Protein AF-0000000086673417 (afdb_homodimer)

Sequence (574 aa):
MAPGTFPCVVHPYESPTSNAAAYEIGPSGSNAILFVGGLGDGPHTVSYTQTIAKNLESKSLDWSVFEIRMRSSFTGYGYSSLKNDVEDISALVRYLRGIGKKKIVLMGHSTGCQDSVEYTKHKEDPVDGFILQGPASDRESIADFITPELYKKSVDLAEKMIAEGKAGEAMPTDHLPSLFDTPITAYRWHALAAKGGDDDYFSSDLDESFVSSIWQRFEQPVMALHSAEDEFVPAKIDKQALIDSWKKTSPKVHHLSGVIPRASHAVKQAEAQEWLAGRVMEFIQQIMAPGTFPCVVHPYESPTSNAAAYEIGPSGSNAILFVGGLGDGPHTVSYTQTIAKNLESKSLDWSVFEIRMRSSFTGYGYSSLKNDVEDISALVRYLRGIGKKKIVLMGHSTGCQDSVEYTKHKEDPVDGFILQGPASDRESIADFITPELYKKSVDLAEKMIAEGKAGEAMPTDHLPSLFDTPITAYRWHALAAKGGDDDYFSSDLDESFVSSIWQRFEQPVMALHSAEDEFVPAKIDKQALIDSWKKTSPKVHHLSGVIPRASHAVKQAEAQEWLAGRVMEFIQQI

Foldseek 3Di:
DPDDDADWDWDQFDAPDPRWIKIKGADAALAEEEEDEAQQAFPPPQPLLNVLRVVCNVVVPRYIYITTDFCRHHQSLQQDDLVRVLRRVLRVLVVSVVVRRDAYEYEYAALGQLNVLSNLVPDPRDHAEYEYELPAQLQQLQPVQDDPVLLVVLLVVLVVCVVVVQQRPWDDPSSGGPVRDHTHGSLSCNLRHPVVRSSGQQDPPDDPVSVLVSLASDPHAYAYEYEPAAPSHDPPDDPQVSLVSSVVSDVSHDPLHGYQYPAYSSRPDPVSSNVVSVSVVVVVVVD/DPDDDADWDWDQFDAPDPRWIKIKGADAALAEEEEAEAQQAFPPPQPLLNVLRVVCNVVVPRYIYITTDFCRHHQSLQQDDLVRVLRRVLRVLVVSVVVRRDAYEYEYAALGQLNVLVNLVPDPRDGAEYEYELPAQLQQLQPVQDDPVLLVVLLVVLVVCVVVVQQRPWDDPSSGGPVRDHTHGSLSCNLRHPVVRSSGQQDPPDDPVSVLVSLQSDPHAYAYEYEPAAPSHDPPDDPQVSLVSSVVSDVSHDPLHGYQYPAYSSRPDPVSSNVVSVSVVVVVVVD

Organism: Colletotrichum gloeosporioides (NCBI:txid474922)

Nearest PDB structures (foldseek):
  4lxg-assembly1_A-2  TM=5.940E-01  e=2.406E-10  Rhizorhabdus wittichii RW1
  1mtz-assembly1_A  TM=5.565E-01  e=1.095E-10  Thermoplasma acidophilum
  2xt0-assembly1_A  TM=5.476E-01  e=2.883E-09  Plesiocystis pacifica
  1hde-assembly2_B  TM=5.383E-01  e=4.142E-08  Xanthobacter autotrophicus
  2dhd-assembly1_A  TM=5.342E-01  e=9.104E-08  Xanthobacter autotrophicus

Radius of gyration: 24.58 Å; Cα contacts (8 Å, |Δi|>4): 1195; chains: 2; bounding box: 55×72×50 Å

InterPro domains:
  IPR013744 Fusarinine C esterase SidJ [PF08538] (4-284)
  IPR013744 Fusarinine C esterase SidJ [PTHR31591] (6-286)
  IPR029058 Alpha/Beta hydrolase fold [G3DSA:3.40.50.1820] (9-287)
  IPR029058 Alpha/Beta hydrolase fold [SSF53474] (26-285)

Structure (mmCIF, N/CA/C/O backbone):
data_AF-0000000086673417-model_v1
#
loop_
_entity.id
_entity.type
_entity.pdbx_description
1 polymer 'Uncharacterized protein'
#
loop_
_atom_site.group_PDB
_atom_site.id
_atom_site.type_symbol
_atom_site.label_atom_id
_atom_site.label_alt_id
_atom_site.label_comp_id
_atom_site.label_asym_id
_atom_site.label_entity_id
_atom_site.label_seq_id
_atom_site.pdbx_PDB_ins_code
_atom_site.Cartn_x
_atom_site.Cartn_y
_atom_site.Cartn_z
_atom_site.occupancy
_atom_site.B_iso_or_equiv
_atom_site.auth_seq_id
_atom_site.auth_comp_id
_atom_site.auth_asym_id
_atom_site.auth_atom_id
_atom_site.pdbx_PDB_model_num
ATOM 1 N N . MET A 1 1 ? 8.18 11.984 -17.234 1 44.28 1 MET A N 1
ATOM 2 C CA . MET A 1 1 ? 9.094 10.859 -17.094 1 44.28 1 MET A CA 1
ATOM 3 C C . MET A 1 1 ? 9.211 10.422 -15.641 1 44.28 1 MET A C 1
ATOM 5 O O . MET A 1 1 ? 9.211 11.258 -14.734 1 44.28 1 MET A O 1
ATOM 9 N N . ALA A 1 2 ? 8.914 9.172 -15.344 1 57.91 2 ALA A N 1
ATOM 10 C CA . ALA A 1 2 ? 9.062 8.719 -13.961 1 57.91 2 ALA A CA 1
ATOM 11 C C . ALA A 1 2 ? 10.445 9.047 -13.422 1 57.91 2 ALA A C 1
ATOM 13 O O . ALA A 1 2 ? 11.43 9.031 -14.164 1 57.91 2 ALA A O 1
ATOM 14 N N . PRO A 1 3 ? 10.453 9.508 -12.164 1 70.25 3 PRO A N 1
ATOM 15 C CA . PRO A 1 3 ? 11.781 9.727 -11.594 1 70.25 3 PRO A CA 1
ATOM 16 C C . PRO A 1 3 ? 12.719 8.539 -11.797 1 70.25 3 PRO A C 1
ATOM 18 O O . PRO A 1 3 ? 12.25 7.414 -12.008 1 70.25 3 PRO A O 1
ATOM 21 N N . GLY A 1 4 ? 13.961 8.703 -12.047 1 87.94 4 GLY A N 1
ATOM 22 C CA . GLY A 1 4 ? 14.953 7.645 -12.18 1 87.94 4 GLY A CA 1
ATOM 23 C C . GLY A 1 4 ? 14.984 6.715 -10.977 1 87.94 4 GLY A C 1
ATOM 24 O O . GLY A 1 4 ? 14.367 6.992 -9.953 1 87.94 4 GLY A O 1
ATOM 25 N N . THR A 1 5 ? 15.547 5.582 -11.141 1 96.25 5 THR A N 1
ATOM 26 C CA . THR A 1 5 ? 15.703 4.621 -10.055 1 96.25 5 THR A CA 1
ATOM 27 C C . THR A 1 5 ? 16.531 5.219 -8.914 1 96.25 5 THR A C 1
ATOM 29 O O . THR A 1 5 ? 17.312 6.145 -9.133 1 96.25 5 THR A O 1
ATOM 32 N N . PHE A 1 6 ? 16.312 4.797 -7.707 1 96.38 6 PHE A N 1
ATOM 33 C CA . PHE A 1 6 ? 17.109 5.273 -6.574 1 96.38 6 PHE A CA 1
ATOM 34 C C . PHE A 1 6 ? 17.203 4.211 -5.488 1 96.38 6 PHE A C 1
ATOM 36 O O . PHE A 1 6 ? 16.297 3.373 -5.359 1 96.38 6 PHE A O 1
ATOM 43 N N . PRO A 1 7 ? 18.281 4.242 -4.723 1 96.25 7 PRO A N 1
ATOM 44 C CA . PRO A 1 7 ? 18.453 3.268 -3.641 1 96.25 7 PRO A CA 1
ATOM 45 C C . PRO A 1 7 ? 17.625 3.615 -2.4 1 96.25 7 PRO A C 1
ATOM 47 O O . PRO A 1 7 ? 17.328 4.789 -2.166 1 96.25 7 PRO A O 1
ATOM 50 N N . CYS A 1 8 ? 17.312 2.625 -1.688 1 96.38 8 CYS A N 1
ATOM 51 C CA . CYS A 1 8 ? 16.594 2.734 -0.42 1 96.38 8 CYS A CA 1
ATOM 52 C C . CYS A 1 8 ? 16.969 1.598 0.521 1 96.38 8 CYS A C 1
ATOM 54 O O . CYS A 1 8 ? 17.422 0.539 0.073 1 96.38 8 CYS A O 1
ATOM 56 N N . VAL A 1 9 ? 16.953 1.871 1.8 1 98.06 9 VAL A N 1
ATOM 57 C CA . VAL A 1 9 ? 17.125 0.819 2.795 1 98.06 9 VAL A CA 1
ATOM 58 C C . VAL A 1 9 ? 15.789 0.512 3.465 1 98.06 9 VAL A C 1
ATOM 60 O O . VAL A 1 9 ? 15.125 1.414 3.975 1 98.06 9 VAL A O 1
ATOM 63 N N . VAL A 1 10 ? 15.398 -0.73 3.436 1 98.25 10 VAL A N 1
ATOM 64 C CA . VAL A 1 10 ? 14.141 -1.176 4.027 1 98.25 10 VAL A CA 1
ATOM 65 C C . VAL A 1 10 ? 14.359 -1.542 5.496 1 98.25 10 VAL A C 1
ATOM 67 O O . VAL A 1 10 ? 15.305 -2.268 5.824 1 98.25 10 VAL A O 1
ATOM 70 N N . HIS A 1 11 ? 13.539 -0.99 6.375 1 98.19 11 HIS A N 1
ATOM 71 C CA . HIS A 1 11 ? 13.578 -1.263 7.809 1 98.19 11 HIS A CA 1
ATOM 72 C C . HIS A 1 11 ? 12.312 -1.978 8.266 1 98.19 11 HIS A C 1
ATOM 74 O O . HIS A 1 11 ? 11.305 -1.333 8.562 1 98.19 11 HIS A O 1
ATOM 80 N N . PRO A 1 12 ? 12.328 -3.301 8.273 1 97.38 12 PRO A N 1
ATOM 81 C CA . PRO A 1 12 ? 11.234 -3.963 8.984 1 97.38 12 PRO A CA 1
ATOM 82 C C . PRO A 1 12 ? 11.25 -3.68 10.484 1 97.38 12 PRO A C 1
ATOM 84 O O . PRO A 1 12 ? 12.32 -3.598 11.094 1 97.38 12 PRO A O 1
ATOM 87 N N . TYR A 1 13 ? 10.109 -3.467 11.086 1 97.31 13 TYR A N 1
ATOM 88 C CA . TYR A 1 13 ? 10.055 -3.166 12.516 1 97.31 13 TYR A CA 1
ATOM 89 C C . TYR A 1 13 ? 8.711 -3.582 13.102 1 97.31 13 TYR A C 1
ATOM 91 O O . TYR A 1 13 ? 7.762 -3.854 12.367 1 97.31 13 TYR A O 1
ATOM 99 N N . GLU A 1 14 ? 8.656 -3.705 14.359 1 95.44 14 GLU A N 1
ATOM 100 C CA . GLU A 1 14 ? 7.422 -4.051 15.055 1 95.44 14 GLU A CA 1
ATOM 101 C C . GLU A 1 14 ? 6.449 -2.875 15.078 1 95.44 14 GLU A C 1
ATOM 103 O O . GLU A 1 14 ? 6.844 -1.748 15.391 1 95.44 14 GLU A O 1
ATOM 108 N N . SER A 1 15 ? 5.254 -3.07 14.664 1 95.5 15 SER A N 1
ATOM 109 C CA . SER A 1 15 ? 4.207 -2.059 14.555 1 95.5 15 SER A CA 1
ATOM 110 C C . SER A 1 15 ? 2.82 -2.689 14.602 1 95.5 15 SER A C 1
ATOM 112 O O . SER A 1 15 ? 2.684 -3.91 14.477 1 95.5 15 SER A O 1
ATOM 114 N N . PRO A 1 16 ? 1.771 -1.966 14.898 1 91.62 16 PRO A N 1
ATOM 115 C CA . PRO A 1 16 ? 0.408 -2.469 14.703 1 91.62 16 PRO A CA 1
ATOM 116 C C . PRO A 1 16 ? 0.115 -2.852 13.258 1 91.62 16 PRO A C 1
ATOM 118 O O . PRO A 1 16 ? -0.785 -3.654 13 1 91.62 16 PRO A O 1
ATOM 121 N N . THR A 1 17 ? 0.812 -2.234 12.344 1 90.31 17 THR A N 1
ATOM 122 C CA . THR A 1 17 ? 0.696 -2.602 10.938 1 90.31 17 THR A CA 1
ATOM 123 C C . THR A 1 17 ? 1.411 -3.922 10.664 1 90.31 17 THR A C 1
ATOM 125 O O . THR A 1 17 ? 2.609 -4.051 10.922 1 90.31 17 THR A O 1
ATOM 128 N N . SER A 1 18 ? 0.676 -4.855 10.133 1 89.44 18 SER A N 1
ATOM 129 C CA . SER A 1 18 ? 1.279 -6.137 9.789 1 89.44 18 SER A CA 1
ATOM 130 C C . SER A 1 18 ? 2.371 -5.973 8.734 1 89.44 18 SER A C 1
ATOM 132 O O . SER A 1 18 ? 2.195 -5.238 7.762 1 89.44 18 SER A O 1
ATOM 134 N N . ASN A 1 19 ? 3.543 -6.598 8.961 1 92.88 19 ASN A N 1
ATOM 135 C CA . ASN A 1 19 ? 4.688 -6.543 8.055 1 92.88 19 ASN A CA 1
ATOM 136 C C . ASN A 1 19 ? 5.129 -5.105 7.793 1 92.88 19 ASN A C 1
ATOM 138 O O . ASN A 1 19 ? 5.371 -4.727 6.648 1 92.88 19 ASN A O 1
ATOM 142 N N . ALA A 1 20 ? 5.137 -4.336 8.859 1 95.31 20 ALA A N 1
ATOM 143 C CA . ALA A 1 20 ? 5.488 -2.92 8.75 1 95.31 20 ALA A CA 1
ATOM 144 C C . ALA A 1 20 ? 6.914 -2.746 8.234 1 95.31 20 ALA A C 1
ATOM 146 O O . ALA A 1 20 ? 7.816 -3.486 8.633 1 95.31 20 ALA A O 1
ATOM 147 N N . ALA A 1 21 ? 7.059 -1.793 7.371 1 96.88 21 ALA A N 1
ATOM 148 C CA . ALA A 1 21 ? 8.375 -1.415 6.855 1 96.88 21 ALA A CA 1
ATOM 149 C C . ALA A 1 21 ? 8.484 0.098 6.691 1 96.88 21 ALA A C 1
ATOM 151 O O . ALA A 1 21 ? 7.527 0.754 6.27 1 96.88 21 ALA A O 1
ATOM 152 N N . ALA A 1 22 ? 9.578 0.635 7.078 1 98.25 22 ALA A N 1
ATOM 153 C CA . ALA A 1 22 ? 9.969 2.004 6.75 1 98.25 22 ALA A CA 1
ATOM 154 C C . ALA A 1 22 ? 11.086 2.021 5.707 1 98.25 22 ALA A C 1
ATOM 156 O O . ALA A 1 22 ? 11.836 1.054 5.578 1 98.25 22 ALA A O 1
ATOM 157 N N . TYR A 1 23 ? 11.203 3.076 5.008 1 98.62 23 TYR A N 1
ATOM 158 C CA . TYR A 1 23 ? 12.148 3.184 3.902 1 98.62 23 TYR A CA 1
ATOM 159 C C . TYR A 1 23 ? 13.062 4.391 4.086 1 98.62 23 TYR A C 1
ATOM 161 O O . TYR A 1 23 ? 12.602 5.535 4.066 1 98.62 23 TYR A O 1
ATOM 169 N N . GLU A 1 24 ? 14.281 4.078 4.281 1 98.62 24 GLU A N 1
ATOM 170 C CA . GLU A 1 24 ? 15.297 5.121 4.43 1 98.62 24 GLU A CA 1
ATOM 171 C C . GLU A 1 24 ? 15.898 5.5 3.08 1 98.62 24 GLU A C 1
ATOM 173 O O . GLU A 1 24 ? 16.406 4.645 2.359 1 98.62 24 GLU A O 1
ATOM 178 N N . ILE A 1 25 ? 15.758 6.75 2.746 1 97.56 25 ILE A N 1
ATOM 179 C CA . ILE A 1 25 ? 16.328 7.215 1.489 1 97.56 25 ILE A CA 1
ATOM 180 C C . ILE A 1 25 ? 17.375 8.305 1.766 1 97.56 25 ILE A C 1
ATOM 182 O O . ILE A 1 25 ? 17.297 8.992 2.785 1 97.56 25 ILE A O 1
ATOM 186 N N . GLY A 1 26 ? 18.375 8.438 0.83 1 91.06 26 GLY A N 1
ATOM 187 C CA . GLY A 1 26 ? 19.453 9.398 1.03 1 91.06 26 GLY A CA 1
ATOM 188 C C . GLY A 1 26 ? 20.531 8.891 1.953 1 91.06 26 GLY A C 1
ATOM 189 O O . GLY A 1 26 ? 20.703 7.684 2.131 1 91.06 26 GLY A O 1
ATOM 190 N N . PRO A 1 27 ? 21.359 9.805 2.521 1 93.31 27 PRO A N 1
ATOM 191 C CA . PRO A 1 27 ? 22.453 9.391 3.404 1 93.31 27 PRO A CA 1
ATOM 192 C C . PRO A 1 27 ? 21.953 8.875 4.754 1 93.31 27 PRO A C 1
ATOM 194 O O . PRO A 1 27 ? 20.906 9.312 5.238 1 93.31 27 PRO A O 1
ATOM 197 N N . SER A 1 28 ? 22.656 7.945 5.238 1 93.56 28 SER A N 1
ATOM 198 C CA . SER A 1 28 ? 22.359 7.508 6.598 1 93.56 28 SER A CA 1
ATOM 199 C C . SER A 1 28 ? 22.922 8.484 7.625 1 93.56 28 SER A C 1
ATOM 201 O O . SER A 1 28 ? 24.125 8.766 7.633 1 93.56 28 SER A O 1
ATOM 203 N N . GLY A 1 29 ? 22.062 9.133 8.352 1 96.62 29 GLY A N 1
ATOM 204 C CA . GLY A 1 29 ? 22.469 10.086 9.375 1 96.62 29 GLY A CA 1
ATOM 205 C C . GLY A 1 29 ? 22.016 9.688 10.773 1 96.62 29 GLY A C 1
ATOM 206 O O . GLY A 1 29 ? 21.234 8.742 10.93 1 96.62 29 GLY A O 1
ATOM 207 N N . SER A 1 30 ? 22.547 10.406 11.719 1 98.25 30 SER A N 1
ATOM 208 C CA . SER A 1 30 ? 22.234 10.141 13.117 1 98.25 30 SER A CA 1
ATOM 209 C C . SER A 1 30 ? 20.875 10.727 13.492 1 98.25 30 SER A C 1
ATOM 211 O O . SER A 1 30 ? 20.328 10.43 14.562 1 98.25 30 SER A O 1
ATOM 213 N N . ASN A 1 31 ? 20.297 11.547 12.594 1 98.75 31 ASN A N 1
ATOM 214 C CA . ASN A 1 31 ? 18.984 12.148 12.781 1 98.75 31 ASN A CA 1
ATOM 215 C C . ASN A 1 31 ? 18.016 11.734 11.672 1 98.75 31 ASN A C 1
ATOM 217 O O . ASN A 1 31 ? 18.438 11.25 10.617 1 98.75 31 ASN A O 1
ATOM 221 N N . ALA A 1 32 ? 16.734 11.891 11.922 1 98.75 32 ALA A N 1
ATOM 222 C CA . ALA A 1 32 ? 15.758 11.375 10.961 1 98.75 32 ALA A CA 1
ATOM 223 C C . ALA A 1 32 ? 14.664 12.398 10.68 1 98.75 32 ALA A C 1
ATOM 225 O O . ALA A 1 32 ? 14.148 13.031 11.602 1 98.75 32 ALA A O 1
ATOM 226 N N . ILE A 1 33 ? 14.406 12.625 9.461 1 98.88 33 ILE A N 1
ATOM 227 C CA . ILE A 1 33 ? 13.133 13.195 9.023 1 98.88 33 ILE A CA 1
ATOM 228 C C . ILE A 1 33 ? 12.141 12.062 8.727 1 98.88 33 ILE A C 1
ATOM 230 O O . ILE A 1 33 ? 12.359 11.266 7.816 1 98.88 33 ILE A O 1
ATOM 234 N N . LEU A 1 34 ? 11.141 11.953 9.531 1 98.94 34 LEU A N 1
ATOM 235 C CA . LEU A 1 34 ? 10.078 10.977 9.336 1 98.94 34 LEU A CA 1
ATOM 236 C C . LEU A 1 34 ? 8.945 11.57 8.508 1 98.94 34 LEU A C 1
ATOM 238 O O . LEU A 1 34 ? 8.164 12.391 9 1 98.94 34 LEU A O 1
ATOM 242 N N . PHE A 1 35 ? 8.812 11.102 7.281 1 98.94 35 PHE A N 1
ATOM 243 C CA . PHE A 1 35 ? 7.867 11.672 6.328 1 98.94 35 PHE A CA 1
ATOM 244 C C . PHE A 1 35 ? 6.57 10.875 6.297 1 98.94 35 PHE A C 1
ATOM 246 O O . PHE A 1 35 ? 6.598 9.648 6.152 1 98.94 35 PHE A O 1
ATOM 253 N N . VAL A 1 36 ? 5.469 11.555 6.398 1 98.88 36 VAL A N 1
ATOM 254 C CA . VAL A 1 36 ? 4.125 10.992 6.297 1 98.88 36 VAL A CA 1
ATOM 255 C C . VAL A 1 36 ? 3.357 11.688 5.176 1 98.88 36 VAL A C 1
ATOM 257 O O . VAL A 1 36 ? 3.16 12.906 5.207 1 98.88 36 VAL A O 1
ATOM 260 N N . GLY A 1 37 ? 2.928 10.945 4.191 1 98.44 37 GLY A N 1
ATOM 261 C CA . GLY A 1 37 ? 2.197 11.484 3.055 1 98.44 37 GLY A CA 1
ATOM 262 C C . GLY A 1 37 ? 0.729 11.727 3.352 1 98.44 37 GLY A C 1
ATOM 263 O O . GLY A 1 37 ? 0.266 11.484 4.469 1 98.44 37 GLY A O 1
ATOM 264 N N . GLY A 1 38 ? 0.028 12.234 2.391 1 97.5 38 GLY A N 1
ATOM 265 C CA . GLY A 1 38 ? -1.392 12.523 2.514 1 97.5 38 GLY A CA 1
ATOM 266 C C . GLY A 1 38 ? -2.277 11.375 2.066 1 97.5 38 GLY A C 1
ATOM 267 O O . GLY A 1 38 ? -1.847 10.219 2.053 1 97.5 38 GLY A O 1
ATOM 268 N N . LEU A 1 39 ? -3.59 11.766 1.772 1 96.12 39 LEU A N 1
ATOM 269 C CA . LEU A 1 39 ? -4.547 10.781 1.286 1 96.12 39 LEU A CA 1
ATOM 270 C C . LEU A 1 39 ? -4.035 10.102 0.022 1 96.12 39 LEU A C 1
ATOM 272 O O . LEU A 1 39 ? -3.613 10.773 -0.923 1 96.12 39 LEU A O 1
ATOM 276 N N . GLY A 1 40 ? -3.996 8.844 0.018 1 95.56 40 GLY A N 1
ATOM 277 C CA . GLY A 1 40 ? -3.6 8.086 -1.159 1 95.56 40 GLY A CA 1
ATOM 278 C C . GLY A 1 40 ? -2.096 7.926 -1.284 1 95.56 40 GLY A C 1
ATOM 279 O O . GLY A 1 40 ? -1.613 7.266 -2.209 1 95.56 40 GLY A O 1
ATOM 280 N N . ASP A 1 41 ? -1.405 8.539 -0.348 1 97.38 41 ASP A N 1
ATOM 281 C CA . ASP A 1 41 ? 0.05 8.445 -0.425 1 97.38 41 ASP A CA 1
ATOM 282 C C . ASP A 1 41 ? 0.572 7.27 0.393 1 97.38 41 ASP A C 1
ATOM 284 O O . ASP A 1 41 ? -0.124 6.762 1.275 1 97.38 41 ASP A O 1
ATOM 288 N N . GLY A 1 42 ? 1.693 6.77 0.1 1 97.38 42 GLY A N 1
ATOM 289 C CA . GLY A 1 42 ? 2.586 5.855 0.793 1 97.38 42 GLY A CA 1
ATOM 290 C C . GLY A 1 42 ? 4.047 6.059 0.432 1 97.38 42 GLY A C 1
ATOM 291 O O . GLY A 1 42 ? 4.418 7.102 -0.109 1 97.38 42 GLY A O 1
ATOM 292 N N . PRO A 1 43 ? 4.832 5.094 0.77 1 98.12 43 PRO A N 1
ATOM 293 C CA . PRO A 1 43 ? 6.25 5.238 0.421 1 98.12 43 PRO A CA 1
ATOM 294 C C . PRO A 1 43 ? 6.465 5.469 -1.073 1 98.12 43 PRO A C 1
ATOM 296 O O . PRO A 1 43 ? 5.855 4.789 -1.902 1 98.12 43 PRO A O 1
ATOM 299 N N . HIS A 1 44 ? 7.219 6.531 -1.38 1 97.56 44 HIS A N 1
ATOM 300 C CA . HIS A 1 44 ? 7.762 6.812 -2.705 1 97.56 44 HIS A CA 1
ATOM 301 C C . HIS A 1 44 ? 6.688 7.375 -3.631 1 97.56 44 HIS A C 1
ATOM 303 O O . HIS A 1 44 ? 6.785 7.242 -4.852 1 97.56 44 HIS A O 1
ATOM 309 N N . THR A 1 45 ? 5.66 8.016 -3.043 1 96.75 45 THR A N 1
ATOM 310 C CA . THR A 1 45 ? 4.637 8.609 -3.895 1 96.75 45 THR A CA 1
ATOM 311 C C . THR A 1 45 ? 4.848 10.109 -4.027 1 96.75 45 THR A C 1
ATOM 313 O O . THR A 1 45 ? 4.359 10.734 -4.973 1 96.75 45 THR A O 1
ATOM 316 N N . VAL A 1 46 ? 5.484 10.75 -3.062 1 97.62 46 VAL A N 1
ATOM 317 C CA . VAL A 1 46 ? 5.75 12.18 -3.082 1 97.62 46 VAL A CA 1
ATOM 318 C C . VAL A 1 46 ? 7.207 12.43 -3.477 1 97.62 46 VAL A C 1
ATOM 320 O O . VAL A 1 46 ? 8.125 12.078 -2.732 1 97.62 46 VAL A O 1
ATOM 323 N N . SER A 1 47 ? 7.43 13.094 -4.512 1 96.19 47 SER A N 1
ATOM 324 C CA . SER A 1 47 ? 8.734 13.102 -5.172 1 96.19 47 SER A CA 1
ATOM 325 C C . SER A 1 47 ? 9.711 14.031 -4.461 1 96.19 47 SER A C 1
ATOM 327 O O . SER A 1 47 ? 10.922 13.844 -4.539 1 96.19 47 SER A O 1
ATOM 329 N N . TYR A 1 48 ? 9.203 15.047 -3.742 1 98.12 48 TYR A N 1
ATOM 330 C CA . TYR A 1 48 ? 10.133 16.016 -3.168 1 98.12 48 TYR A CA 1
ATOM 331 C C . TYR A 1 48 ? 10.922 15.391 -2.02 1 98.12 48 TYR A C 1
ATOM 333 O O . TYR A 1 48 ? 11.914 15.961 -1.56 1 98.12 48 TYR A O 1
ATOM 341 N N . THR A 1 49 ? 10.516 14.227 -1.507 1 98.25 49 THR A N 1
ATOM 342 C CA . THR A 1 49 ? 11.32 13.531 -0.51 1 98.25 49 THR A CA 1
ATOM 343 C C . THR A 1 49 ? 12.695 13.18 -1.073 1 98.25 49 THR A C 1
ATOM 345 O O . THR A 1 49 ? 13.695 13.234 -0.358 1 98.25 49 THR A O 1
ATOM 348 N N . GLN A 1 50 ? 12.75 12.789 -2.348 1 97.31 50 GLN A N 1
ATOM 349 C CA . GLN A 1 50 ? 14.016 12.5 -3.004 1 97.31 50 GLN A CA 1
ATOM 350 C C . GLN A 1 50 ? 14.875 13.758 -3.115 1 97.31 50 GLN A C 1
ATOM 352 O O . GLN A 1 50 ? 16.094 13.695 -2.941 1 97.31 50 GLN A O 1
ATOM 357 N N . THR A 1 51 ? 14.211 14.859 -3.438 1 98.19 51 THR A N 1
ATOM 358 C CA . THR A 1 51 ? 14.938 16.125 -3.527 1 98.19 51 THR A CA 1
ATOM 359 C C . THR A 1 51 ? 15.516 16.516 -2.172 1 98.19 51 THR A C 1
ATOM 361 O O . THR A 1 51 ? 16.656 16.969 -2.09 1 98.19 51 THR A O 1
ATOM 364 N N . ILE A 1 52 ? 14.75 16.312 -1.116 1 98.69 52 ILE A N 1
ATOM 365 C CA . ILE A 1 52 ? 15.234 16.562 0.235 1 98.69 52 ILE A CA 1
ATOM 366 C C . ILE A 1 52 ? 16.438 15.68 0.53 1 98.69 52 ILE A C 1
ATOM 368 O O . ILE A 1 52 ? 17.469 16.156 1.006 1 98.69 52 ILE A O 1
ATOM 372 N N . ALA A 1 53 ? 16.344 14.383 0.215 1 98.25 53 ALA A N 1
ATOM 373 C CA . ALA A 1 53 ? 17.422 13.43 0.465 1 98.25 53 ALA A CA 1
ATOM 374 C C . ALA A 1 53 ? 18.688 13.828 -0.283 1 98.25 53 ALA A C 1
ATOM 376 O O . ALA A 1 53 ? 19.781 13.773 0.272 1 98.25 53 ALA A O 1
ATOM 377 N N . LYS A 1 54 ? 18.531 14.219 -1.479 1 97.19 54 LYS A N 1
ATOM 378 C CA . LYS A 1 54 ? 19.656 14.641 -2.293 1 97.19 54 LYS A CA 1
ATOM 379 C C . LYS A 1 54 ? 20.344 15.867 -1.692 1 97.19 54 LYS A C 1
ATOM 381 O O . LYS A 1 54 ? 21.578 15.969 -1.708 1 97.19 54 LYS A O 1
ATOM 386 N N . ASN A 1 55 ? 19.547 16.797 -1.217 1 98.19 55 ASN A N 1
ATOM 387 C CA . ASN A 1 55 ? 20.094 18 -0.603 1 98.19 55 ASN A CA 1
ATOM 388 C C . ASN A 1 55 ? 20.828 17.672 0.699 1 98.19 55 ASN A C 1
ATOM 390 O O . ASN A 1 55 ? 21.859 18.266 0.996 1 98.19 55 ASN A O 1
ATOM 394 N N . LEU A 1 56 ? 20.266 16.734 1.486 1 98.31 56 LEU A N 1
ATOM 395 C CA . LEU A 1 56 ? 20.953 16.281 2.695 1 98.31 56 LEU A CA 1
ATOM 396 C C . LEU A 1 56 ? 22.328 15.742 2.365 1 98.31 56 LEU A C 1
ATOM 398 O O . LEU A 1 56 ? 23.297 16.047 3.062 1 98.31 56 LEU A O 1
ATOM 402 N N . GLU A 1 57 ? 22.359 14.969 1.335 1 97.06 57 GLU A N 1
ATOM 403 C CA . GLU A 1 57 ? 23.609 14.367 0.902 1 97.06 57 GLU A CA 1
ATOM 404 C C . GLU A 1 57 ? 24.594 15.43 0.417 1 97.06 57 GLU A C 1
ATOM 406 O O . GLU A 1 57 ? 25.75 15.445 0.834 1 97.06 57 GLU A O 1
ATOM 411 N N . SER A 1 58 ? 24.141 16.297 -0.438 1 97.31 58 SER A N 1
ATOM 412 C CA . SER A 1 58 ? 24.984 17.312 -1.053 1 97.31 58 SER A CA 1
ATOM 413 C C . SER A 1 58 ? 25.562 18.266 -0.006 1 97.31 58 SER A C 1
ATOM 415 O O . SER A 1 58 ? 26.672 18.75 -0.159 1 97.31 58 SER A O 1
ATOM 417 N N . LYS A 1 59 ? 24.844 18.469 1.074 1 96.81 59 LYS A N 1
ATOM 418 C CA . LYS A 1 59 ? 25.281 19.406 2.109 1 96.81 59 LYS A CA 1
ATOM 419 C C . LYS A 1 59 ? 25.906 18.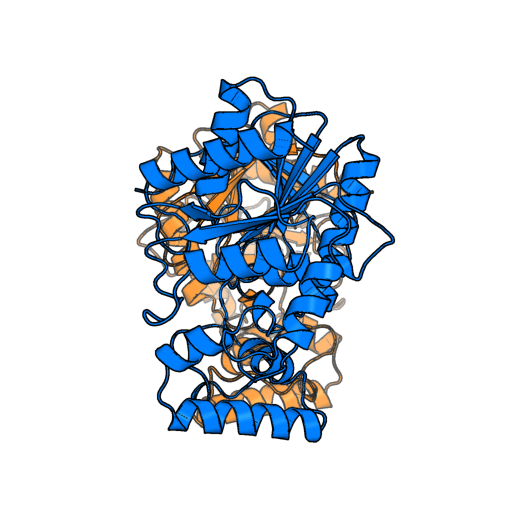672 3.291 1 96.81 59 LYS A C 1
ATOM 421 O O . LYS A 1 59 ? 26.25 19.297 4.301 1 96.81 59 LYS A O 1
ATOM 426 N N . SER A 1 60 ? 26.031 17.375 3.219 1 96.75 60 SER A N 1
ATOM 427 C CA . SER A 1 60 ? 26.641 16.516 4.219 1 96.75 60 SER A CA 1
ATOM 428 C C . SER A 1 60 ? 26.016 16.719 5.594 1 96.75 60 SER A C 1
ATOM 430 O O . SER A 1 60 ? 26.719 16.859 6.594 1 96.75 60 SER A O 1
ATOM 432 N N . LEU A 1 61 ? 24.719 16.906 5.523 1 97.31 61 LEU A N 1
ATOM 433 C CA . LEU A 1 61 ? 24 17.016 6.789 1 97.31 61 LEU A CA 1
ATOM 434 C C . LEU A 1 61 ? 23.734 15.633 7.387 1 97.31 61 LEU A C 1
ATOM 436 O O . LEU A 1 61 ? 23.422 14.688 6.656 1 97.31 61 LEU A O 1
ATOM 440 N N . ASP A 1 62 ? 23.844 15.484 8.664 1 98.06 62 ASP A N 1
ATOM 441 C CA . ASP A 1 62 ? 23.766 14.219 9.383 1 98.06 62 ASP A CA 1
ATOM 442 C C . ASP A 1 62 ? 22.297 13.82 9.633 1 98.06 62 ASP A C 1
ATOM 444 O O . ASP A 1 62 ? 21.891 13.617 10.781 1 98.06 62 ASP A O 1
ATOM 448 N N . TRP A 1 63 ? 21.5 13.773 8.578 1 98.38 63 TRP A N 1
ATOM 449 C CA . TRP A 1 63 ? 20.094 13.422 8.586 1 98.38 63 TRP A CA 1
ATOM 450 C C . TRP A 1 63 ? 19.766 12.391 7.516 1 98.38 63 TRP A C 1
ATOM 452 O O . TRP A 1 63 ? 20.453 12.32 6.492 1 98.38 63 TRP A O 1
ATOM 462 N N . SER A 1 64 ? 18.734 11.609 7.77 1 97.62 64 SER A N 1
ATOM 463 C CA . SER A 1 64 ? 18.141 10.695 6.797 1 97.62 64 SER A CA 1
ATOM 464 C C . SER A 1 64 ? 16.641 10.961 6.645 1 97.62 64 SER A C 1
ATOM 466 O O . SER A 1 64 ? 16.016 11.555 7.523 1 97.62 64 SER A O 1
ATOM 468 N N . VAL A 1 65 ? 16.172 10.578 5.504 1 98.75 65 VAL A N 1
ATOM 469 C CA . VAL A 1 65 ? 14.727 10.633 5.297 1 98.75 65 VAL A CA 1
ATOM 470 C C . VAL A 1 65 ? 14.133 9.234 5.414 1 98.75 65 VAL A C 1
ATOM 472 O O . VAL A 1 65 ? 14.633 8.289 4.805 1 98.75 65 VAL A O 1
ATOM 475 N N . PHE A 1 66 ? 13.109 9.078 6.234 1 98.88 66 PHE A N 1
ATOM 476 C CA . PHE A 1 66 ? 12.367 7.828 6.371 1 98.88 66 PHE A CA 1
ATOM 477 C C . PHE A 1 66 ? 10.93 8 5.887 1 98.88 66 PHE A C 1
ATOM 479 O O . PHE A 1 66 ? 10.211 8.883 6.359 1 98.88 66 PHE A O 1
ATOM 486 N N . GLU A 1 67 ? 10.516 7.215 4.965 1 98.81 67 GLU A N 1
ATOM 487 C CA . GLU A 1 67 ? 9.109 7.117 4.574 1 98.81 67 GLU A CA 1
ATOM 488 C C . GLU A 1 67 ? 8.43 5.93 5.25 1 98.81 67 GLU A C 1
ATOM 490 O O . GLU A 1 67 ? 9.023 4.852 5.363 1 98.81 67 GLU A O 1
ATOM 495 N N . ILE A 1 68 ? 7.223 6.121 5.648 1 98.62 68 ILE A N 1
ATOM 496 C CA . ILE A 1 68 ? 6.551 5.129 6.48 1 98.62 68 ILE A CA 1
ATOM 497 C C . ILE A 1 68 ? 5.395 4.5 5.703 1 98.62 68 ILE A C 1
ATOM 499 O O . ILE A 1 68 ? 4.672 5.191 4.984 1 98.62 68 ILE A O 1
ATOM 503 N N . ARG A 1 69 ? 5.25 3.219 5.789 1 97.75 69 ARG A N 1
ATOM 504 C CA . ARG A 1 69 ? 4.023 2.547 5.367 1 97.75 69 ARG A CA 1
ATOM 505 C C . ARG A 1 69 ? 3.1 2.301 6.555 1 97.75 69 ARG A C 1
ATOM 507 O O . ARG A 1 69 ? 3.439 1.54 7.465 1 97.75 69 ARG A O 1
ATOM 514 N N . MET A 1 70 ? 1.948 2.883 6.535 1 97.56 70 MET A N 1
ATOM 515 C CA . MET A 1 70 ? 0.974 2.822 7.621 1 97.56 70 MET A CA 1
ATOM 516 C C . MET A 1 70 ? -0.267 2.045 7.195 1 97.56 70 MET A C 1
ATOM 518 O O . MET A 1 70 ? -0.414 1.694 6.023 1 97.56 70 MET A O 1
ATOM 522 N N . ARG A 1 71 ? -1.183 1.753 8.148 1 97.56 71 ARG A N 1
ATOM 523 C CA . ARG A 1 71 ? -2.473 1.139 7.852 1 97.56 71 ARG A CA 1
ATOM 524 C C . ARG A 1 71 ? -3.268 1.988 6.867 1 97.56 71 ARG A C 1
ATOM 526 O O . ARG A 1 71 ? -4.031 1.458 6.055 1 97.56 71 ARG A O 1
ATOM 533 N N . SER A 1 72 ? -3.004 3.324 6.855 1 97.38 72 SER A N 1
ATOM 534 C CA . SER A 1 72 ? -3.77 4.258 6.031 1 97.38 72 SER A CA 1
ATOM 535 C C . SER A 1 72 ? -3.061 4.539 4.711 1 97.38 72 SER A C 1
ATOM 537 O O . SER A 1 72 ? -3.592 5.246 3.854 1 97.38 72 SER A O 1
ATOM 539 N N . SER A 1 73 ? -1.867 4.039 4.488 1 96.88 73 SER A N 1
ATOM 540 C CA . SER A 1 73 ? -1.139 4.309 3.252 1 96.88 73 SER A CA 1
ATOM 541 C C . SER A 1 73 ? -1.908 3.809 2.035 1 96.88 73 SER A C 1
ATOM 543 O O . SER A 1 73 ? -2.666 2.84 2.129 1 96.88 73 SER A O 1
ATOM 545 N N . PHE A 1 74 ? -1.712 4.523 0.957 1 95.88 74 PHE A N 1
ATOM 546 C CA . PHE A 1 74 ? -2.359 4.211 -0.312 1 95.88 74 PHE A CA 1
ATOM 547 C C . PHE A 1 74 ? -3.875 4.227 -0.164 1 95.88 74 PHE A C 1
ATOM 549 O O . PHE A 1 74 ? -4.457 5.246 0.213 1 95.88 74 PHE A O 1
ATOM 556 N N . THR A 1 75 ? -4.527 3.072 -0.304 1 94.88 75 THR A N 1
ATOM 557 C CA . THR A 1 75 ? -5.984 3.127 -0.287 1 94.88 75 THR A CA 1
ATOM 558 C C . THR A 1 75 ? -6.516 2.914 1.127 1 94.88 75 THR A C 1
ATOM 560 O O . THR A 1 75 ? -7.719 3.055 1.372 1 94.88 75 THR A O 1
ATOM 563 N N . GLY A 1 76 ? -5.633 2.67 2.078 1 96.31 76 GLY A N 1
ATOM 564 C CA . GLY A 1 76 ? -6.043 2.428 3.453 1 96.31 76 GLY A CA 1
ATOM 565 C C . GLY A 1 76 ? -6.629 3.652 4.125 1 96.31 76 GLY A C 1
ATOM 566 O O . GLY A 1 76 ? -7.289 3.543 5.16 1 96.31 76 GLY A O 1
ATOM 567 N N . TYR A 1 77 ? -6.418 4.816 3.518 1 97.06 77 TYR A N 1
ATOM 568 C CA . TYR A 1 77 ? -6.914 6.047 4.129 1 97.06 77 TYR A CA 1
ATOM 569 C C . TYR A 1 77 ? -8.43 6.031 4.234 1 97.06 77 TYR A C 1
ATOM 571 O O . TYR A 1 77 ? -9.008 6.699 5.094 1 97.06 77 TYR A O 1
ATOM 579 N N . GLY A 1 78 ? -9.117 5.219 3.416 1 97.38 78 GLY A N 1
ATOM 580 C CA . GLY A 1 78 ? -10.57 5.25 3.33 1 97.38 78 GLY A CA 1
ATOM 581 C C . GLY A 1 78 ? -11.25 4.574 4.508 1 97.38 78 GLY A C 1
ATOM 582 O O . GLY A 1 78 ? -12.461 4.734 4.707 1 97.38 78 GLY A O 1
ATOM 583 N N . TYR A 1 79 ? -10.461 3.842 5.293 1 97.19 79 TYR A N 1
ATOM 584 C CA . TYR A 1 79 ? -11.102 3.098 6.371 1 97.19 79 TYR A CA 1
ATOM 585 C C . TYR A 1 79 ? -10.188 3 7.586 1 97.19 79 TYR A C 1
ATOM 587 O O . TYR A 1 79 ? -10.289 2.059 8.375 1 97.19 79 TYR A O 1
ATOM 595 N N . SER A 1 80 ? -9.219 3.836 7.656 1 97.19 80 SER A N 1
ATOM 596 C CA . SER A 1 80 ? -8.398 4.027 8.844 1 97.19 80 SER A CA 1
ATOM 597 C C . SER A 1 80 ? -8.75 5.328 9.555 1 97.19 80 SER A C 1
ATOM 599 O O . SER A 1 80 ? -9.836 5.875 9.367 1 97.19 80 SER A O 1
ATOM 601 N N . SER A 1 81 ? -7.91 5.738 10.523 1 98.06 81 SER A N 1
ATOM 602 C CA . SER A 1 81 ? -8.18 6.926 11.328 1 98.06 81 SER A CA 1
ATOM 603 C C . SER A 1 81 ? -6.887 7.629 11.727 1 98.06 81 SER A C 1
ATOM 605 O O . SER A 1 81 ? -5.809 7.039 11.656 1 98.06 81 SER A O 1
ATOM 607 N N . LEU A 1 82 ? -6.992 8.891 12.125 1 98.56 82 LEU A N 1
ATOM 608 C CA . LEU A 1 82 ? -5.836 9.609 12.664 1 98.56 82 LEU A CA 1
ATOM 609 C C . LEU A 1 82 ? -5.309 8.922 13.922 1 98.56 82 LEU A C 1
ATOM 611 O O . LEU A 1 82 ? -4.102 8.922 14.172 1 98.56 82 LEU A O 1
ATOM 615 N N . LYS A 1 83 ? -6.234 8.352 14.695 1 98.06 83 LYS A N 1
ATOM 616 C CA . LYS A 1 83 ? -5.809 7.605 15.875 1 98.06 83 LYS A CA 1
ATOM 617 C C . LYS A 1 83 ? -4.891 6.445 15.492 1 98.06 83 LYS A C 1
ATOM 619 O O . LYS A 1 83 ? -3.822 6.273 16.094 1 98.06 83 LYS A O 1
ATOM 624 N N . ASN A 1 84 ? -5.324 5.633 14.531 1 97.94 84 ASN A N 1
ATOM 625 C CA . ASN A 1 84 ? -4.504 4.539 14.031 1 97.94 84 ASN A CA 1
ATOM 626 C C . ASN A 1 84 ? -3.17 5.039 13.484 1 97.94 84 ASN A C 1
ATOM 628 O O . ASN A 1 84 ? -2.133 4.41 13.695 1 97.94 84 ASN A O 1
ATOM 632 N N . ASP A 1 85 ? -3.211 6.168 12.75 1 98.62 85 ASP A N 1
ATOM 633 C CA . ASP A 1 85 ? -2 6.746 12.172 1 98.62 85 ASP A CA 1
ATOM 634 C C . ASP A 1 85 ? -0.996 7.113 13.266 1 98.62 85 ASP A C 1
ATOM 636 O O . ASP A 1 85 ? 0.2 6.848 13.133 1 98.62 85 ASP A O 1
ATOM 640 N N . VAL A 1 86 ? -1.479 7.715 14.289 1 98.62 86 VAL A N 1
ATOM 641 C CA . VAL A 1 86 ? -0.62 8.109 15.406 1 98.62 86 VAL A CA 1
ATOM 642 C C . VAL A 1 86 ? 0.036 6.879 16.016 1 98.62 86 VAL A C 1
ATOM 644 O O . VAL A 1 86 ? 1.218 6.902 16.359 1 98.62 86 VAL A O 1
ATOM 647 N N . GLU A 1 87 ? -0.705 5.773 16.156 1 98.56 87 GLU A N 1
ATOM 648 C CA . GLU A 1 87 ? -0.134 4.531 16.656 1 98.56 87 GLU A CA 1
ATOM 649 C C . GLU A 1 87 ? 0.987 4.027 15.758 1 98.56 87 GLU A C 1
ATOM 651 O O . GLU A 1 87 ? 2.031 3.584 16.234 1 98.56 87 GLU A O 1
ATOM 656 N N . ASP A 1 88 ? 0.75 4.078 14.477 1 98.56 88 ASP A N 1
ATOM 657 C CA . ASP A 1 88 ? 1.743 3.621 13.508 1 98.56 88 ASP A CA 1
ATOM 658 C C . ASP A 1 88 ? 2.988 4.504 13.539 1 98.56 88 ASP A C 1
ATOM 660 O O . ASP A 1 88 ? 4.113 4 13.539 1 98.56 88 ASP A O 1
ATOM 664 N N . ILE A 1 89 ? 2.811 5.84 13.57 1 98.81 89 ILE A N 1
ATOM 665 C CA . ILE A 1 89 ? 3.92 6.785 13.625 1 98.81 89 ILE A CA 1
ATOM 666 C C . ILE A 1 89 ? 4.715 6.578 14.914 1 98.81 89 ILE A C 1
ATOM 668 O O . ILE A 1 89 ? 5.949 6.543 14.891 1 98.81 89 ILE A O 1
ATOM 672 N N . SER A 1 90 ? 3.98 6.422 16 1 98.75 90 SER A N 1
ATOM 673 C CA . SER A 1 90 ? 4.617 6.211 17.297 1 98.75 90 SER A CA 1
ATOM 674 C C . SER A 1 90 ? 5.504 4.969 17.281 1 98.75 90 SER A C 1
ATOM 676 O O . SER A 1 90 ? 6.613 4.984 17.828 1 98.75 90 SER A O 1
ATOM 678 N N . ALA A 1 91 ? 5.035 3.916 16.688 1 98.62 91 ALA A N 1
ATOM 679 C CA . ALA A 1 91 ? 5.816 2.688 16.578 1 98.62 91 ALA A CA 1
ATOM 680 C C . ALA A 1 91 ? 7.121 2.926 15.828 1 98.62 91 ALA A C 1
ATOM 682 O O . ALA A 1 91 ? 8.172 2.41 16.203 1 98.62 91 ALA A O 1
ATOM 683 N N . LEU A 1 92 ? 7.082 3.689 14.766 1 98.75 92 LEU A N 1
ATOM 684 C CA . LEU A 1 92 ? 8.297 3.961 14.008 1 98.75 92 LEU A CA 1
ATOM 685 C C . LEU A 1 92 ? 9.242 4.859 14.805 1 98.75 92 LEU A C 1
ATOM 687 O O . LEU A 1 92 ? 10.461 4.668 14.766 1 98.75 92 LEU A O 1
ATOM 691 N N . VAL A 1 93 ? 8.688 5.863 15.477 1 98.81 93 VAL A N 1
ATOM 692 C CA . VAL A 1 93 ? 9.516 6.73 16.312 1 98.81 93 VAL A CA 1
ATOM 693 C C . VAL A 1 93 ? 10.266 5.891 17.328 1 98.81 93 VAL A C 1
ATOM 695 O O . VAL A 1 93 ? 11.469 6.062 17.531 1 98.81 93 VAL A O 1
ATOM 698 N N . ARG A 1 94 ? 9.578 4.961 18 1 98.31 94 ARG A N 1
ATOM 699 C CA . ARG A 1 94 ? 10.195 4.066 18.969 1 98.31 94 ARG A CA 1
ATOM 700 C C . ARG A 1 94 ? 11.305 3.242 18.328 1 98.31 94 ARG A C 1
ATOM 702 O O . ARG A 1 94 ? 12.391 3.09 18.891 1 98.31 94 ARG A O 1
ATOM 709 N N . TYR A 1 95 ? 11.016 2.697 17.156 1 98.44 95 TYR A N 1
ATOM 710 C CA . TYR A 1 95 ? 12.016 1.924 16.422 1 98.44 95 TYR A CA 1
ATOM 711 C C . TYR A 1 95 ? 13.242 2.771 16.125 1 98.44 95 TYR A C 1
ATOM 713 O O . TYR A 1 95 ? 14.375 2.33 16.328 1 98.44 95 TYR A O 1
ATOM 721 N N . LEU A 1 96 ? 13.039 4 15.594 1 98.56 96 LEU A N 1
ATOM 722 C CA . LEU A 1 96 ? 14.133 4.891 15.219 1 98.56 96 LEU A CA 1
ATOM 723 C C . LEU A 1 96 ? 14.984 5.246 16.438 1 98.56 96 LEU A C 1
ATOM 725 O O . LEU A 1 96 ? 16.219 5.262 16.344 1 98.56 96 LEU A O 1
ATOM 729 N N . ARG A 1 97 ? 14.312 5.551 17.531 1 98.56 97 ARG A N 1
ATOM 730 C CA . ARG A 1 97 ? 15.047 5.777 18.766 1 98.56 97 ARG A CA 1
ATOM 731 C C . ARG A 1 97 ? 15.852 4.543 19.156 1 98.56 97 ARG A C 1
ATOM 733 O O . ARG A 1 97 ? 17 4.656 19.594 1 98.56 97 ARG A O 1
ATOM 740 N N . GLY A 1 98 ? 15.289 3.434 19 1 97.75 98 GLY A N 1
ATOM 741 C CA . GLY A 1 98 ? 15.914 2.17 19.344 1 97.75 98 GLY A CA 1
ATOM 742 C C . GLY A 1 98 ? 17.188 1.896 18.562 1 97.75 98 GLY A C 1
ATOM 743 O O . GLY A 1 98 ? 18.109 1.251 19.078 1 97.75 98 GLY A O 1
ATOM 744 N N . ILE A 1 99 ? 17.25 2.389 17.359 1 97 99 ILE A N 1
ATOM 745 C CA . ILE A 1 99 ? 18.422 2.115 16.547 1 97 99 ILE A CA 1
ATOM 746 C C . ILE A 1 99 ? 19.391 3.295 16.625 1 97 99 ILE A C 1
ATOM 748 O O . ILE A 1 99 ? 20.344 3.393 15.844 1 97 99 ILE A O 1
ATOM 752 N N . GLY A 1 100 ? 19.094 4.277 17.469 1 97.5 100 GLY A N 1
ATOM 753 C CA . GLY A 1 100 ? 20.094 5.262 17.859 1 97.5 100 GLY A CA 1
ATOM 754 C C . GLY A 1 100 ? 19.859 6.621 17.219 1 97.5 100 GLY A C 1
ATOM 755 O O . GLY A 1 100 ? 20.703 7.516 17.344 1 97.5 100 GLY A O 1
ATOM 756 N N . LYS A 1 101 ? 18.75 6.793 16.516 1 98.38 101 LYS A N 1
ATOM 757 C CA . LYS A 1 101 ? 18.484 8.125 15.977 1 98.38 101 LYS A CA 1
ATOM 758 C C . LYS A 1 101 ? 18.297 9.141 17.094 1 98.38 101 LYS A C 1
ATOM 760 O O . LYS A 1 101 ? 17.562 8.898 18.047 1 98.38 101 LYS A O 1
ATOM 765 N N . LYS A 1 102 ? 18.938 10.242 17 1 98.44 102 LYS A N 1
ATOM 766 C CA . LYS A 1 102 ? 18.984 11.227 18.078 1 98.44 102 LYS A CA 1
ATOM 767 C C . LYS A 1 102 ? 17.844 12.227 17.969 1 98.44 102 LYS A C 1
ATOM 769 O O . LYS A 1 102 ? 17.062 12.391 18.906 1 98.44 102 LYS A O 1
ATOM 774 N N . LYS A 1 103 ? 17.75 12.867 16.812 1 98.69 103 LYS A N 1
ATOM 775 C CA . LYS A 1 103 ? 16.641 13.789 16.547 1 98.69 103 LYS A CA 1
ATOM 776 C C . LYS A 1 103 ? 15.695 13.227 15.492 1 98.69 103 LYS A C 1
ATOM 778 O O . LYS A 1 103 ? 16.125 12.594 14.531 1 98.69 103 LYS A O 1
ATOM 783 N N . ILE A 1 104 ? 14.461 13.438 15.758 1 98.88 104 ILE A N 1
ATOM 784 C CA . ILE A 1 104 ? 13.422 13.031 14.812 1 98.88 104 ILE A CA 1
ATOM 785 C C . ILE A 1 104 ? 12.484 14.203 14.539 1 98.88 104 ILE A C 1
ATOM 787 O O . ILE A 1 104 ? 11.93 14.797 15.469 1 98.88 104 ILE A O 1
ATOM 791 N N . VAL A 1 105 ? 12.359 14.609 13.312 1 98.94 105 VAL A N 1
ATOM 792 C CA . VAL A 1 105 ? 11.398 15.609 12.867 1 98.94 105 VAL A CA 1
ATOM 793 C C . VAL A 1 105 ? 10.281 14.93 12.078 1 98.94 105 VAL A C 1
ATOM 795 O O . VAL A 1 105 ? 10.547 14.195 11.125 1 98.94 105 VAL A O 1
ATOM 798 N N . LEU A 1 106 ? 9.047 15.086 12.5 1 98.94 106 LEU A N 1
ATOM 799 C CA . LEU A 1 106 ? 7.887 14.562 11.789 1 98.94 106 LEU A CA 1
ATOM 800 C C . LEU A 1 106 ? 7.426 15.531 10.703 1 98.94 106 LEU A C 1
ATOM 802 O O . LEU A 1 106 ? 7.016 16.656 11 1 98.94 106 LEU A O 1
ATOM 806 N N . MET A 1 107 ? 7.559 15.125 9.461 1 98.94 107 MET A N 1
ATOM 807 C CA . MET A 1 107 ? 7.152 15.938 8.32 1 98.94 107 MET A CA 1
ATOM 808 C C . MET A 1 107 ? 5.891 15.367 7.672 1 98.94 107 MET A C 1
ATOM 810 O O . MET A 1 107 ? 5.918 14.281 7.094 1 98.94 107 MET A O 1
ATOM 814 N N . GLY A 1 108 ? 4.836 16.062 7.758 1 98.88 108 GLY A N 1
ATOM 815 C CA . GLY A 1 108 ? 3.578 15.656 7.152 1 98.88 108 GLY A CA 1
ATOM 816 C C . GLY A 1 108 ? 3.256 16.422 5.883 1 98.88 108 GLY A C 1
ATOM 817 O O . GLY A 1 108 ? 3.461 17.625 5.809 1 98.88 108 GLY A O 1
ATOM 818 N N . HIS A 1 109 ? 2.799 15.703 4.879 1 98.81 109 HIS A N 1
ATOM 819 C CA . HIS A 1 109 ? 2.256 16.266 3.648 1 98.81 109 HIS A CA 1
ATOM 820 C C . HIS A 1 109 ? 0.74 16.125 3.594 1 98.81 109 HIS A C 1
ATOM 822 O O . HIS A 1 109 ? 0.212 15.023 3.797 1 98.81 109 HIS A O 1
ATOM 828 N N . SER A 1 110 ? 0.06 17.234 3.283 1 98.25 110 SER A N 1
ATOM 829 C CA . SER A 1 110 ? -1.391 17.172 3.139 1 98.25 110 SER A CA 1
ATOM 830 C C . SER A 1 110 ? -2.043 16.562 4.375 1 98.25 110 SER A C 1
ATOM 832 O O . SER A 1 110 ? -1.826 17.031 5.492 1 98.25 110 SER A O 1
ATOM 834 N N . THR A 1 111 ? -2.705 15.422 4.266 1 97.94 111 THR A N 1
ATOM 835 C CA . THR A 1 111 ? -3.33 14.812 5.438 1 97.94 111 THR A CA 1
ATOM 836 C C . THR A 1 111 ? -2.273 14.375 6.445 1 97.94 111 THR A C 1
ATOM 838 O O . THR A 1 111 ? -2.574 14.195 7.629 1 97.94 111 THR A O 1
ATOM 841 N N . GLY A 1 112 ? -1.045 14.227 6.039 1 98.69 112 GLY A N 1
ATOM 842 C CA . GLY A 1 112 ? 0.045 14.016 6.98 1 98.69 112 GLY A CA 1
ATOM 843 C C . GLY A 1 112 ? 0.193 15.141 7.98 1 98.69 112 GLY A C 1
ATOM 844 O O . GLY A 1 112 ? 0.736 14.945 9.07 1 98.69 112 GLY A O 1
ATOM 845 N N . CYS A 1 113 ? -0.271 16.375 7.637 1 98.81 113 CYS A N 1
ATOM 846 C CA . CYS A 1 113 ? -0.282 17.484 8.57 1 98.81 113 CYS A CA 1
ATOM 847 C C . CYS A 1 113 ? -1.271 17.25 9.703 1 98.81 113 CYS A C 1
ATOM 849 O O . CYS A 1 113 ? -0.986 17.562 10.859 1 98.81 113 CYS A O 1
ATOM 851 N N . GLN A 1 114 ? -2.469 16.703 9.328 1 98.75 114 GLN A N 1
ATOM 852 C CA . GLN A 1 114 ? -3.432 16.312 10.359 1 98.75 114 GLN A CA 1
ATOM 853 C C . GLN A 1 114 ? -2.842 15.258 11.297 1 98.75 114 GLN A C 1
ATOM 855 O O . GLN A 1 114 ? -3.068 15.305 12.508 1 98.75 114 GLN A O 1
ATOM 860 N N . ASP A 1 115 ? -2.1 14.328 10.703 1 98.81 115 ASP A N 1
ATOM 861 C CA . ASP A 1 115 ? -1.413 13.328 11.523 1 98.81 115 ASP A CA 1
ATOM 862 C C . ASP A 1 115 ? -0.469 13.992 12.523 1 98.81 115 ASP A C 1
ATOM 864 O O . ASP A 1 115 ? -0.395 13.57 13.68 1 98.81 115 ASP A O 1
ATOM 868 N N . SER A 1 116 ? 0.259 15.008 12.086 1 98.81 116 SER A N 1
ATOM 869 C CA . SER A 1 116 ? 1.191 15.727 12.953 1 98.81 116 SER A CA 1
ATOM 870 C C . SER A 1 116 ? 0.463 16.422 14.102 1 98.81 116 SER A C 1
ATOM 872 O O . SER A 1 116 ? 0.89 16.328 15.25 1 98.81 116 SER A O 1
ATOM 874 N N . VAL A 1 117 ? -0.625 17.094 13.75 1 98.69 117 VAL A N 1
ATOM 875 C CA . VAL A 1 117 ? -1.418 17.766 14.773 1 98.69 117 VAL A CA 1
ATOM 876 C C . VAL A 1 117 ? -1.936 16.75 15.781 1 98.69 117 VAL A C 1
ATOM 878 O O . VAL A 1 117 ? -1.81 16.938 17 1 98.69 117 VAL A O 1
ATOM 881 N N . GLU A 1 118 ? -2.5 15.641 15.258 1 98.62 118 GLU A N 1
ATOM 882 C CA . GLU A 1 118 ? -3.008 14.602 16.141 1 98.62 118 GLU A CA 1
ATOM 883 C C . GLU A 1 118 ? -1.894 14.023 17.016 1 98.62 118 GLU A C 1
ATOM 885 O O . GLU A 1 118 ? -2.111 13.703 18.188 1 98.62 118 GLU A O 1
ATOM 890 N N . TYR A 1 119 ? -0.729 13.922 16.469 1 98.81 119 TYR A N 1
ATOM 891 C CA . TYR A 1 119 ? 0.411 13.328 17.156 1 98.81 119 TYR A CA 1
ATOM 892 C C . TYR A 1 119 ? 0.793 14.148 18.391 1 98.81 119 TYR A C 1
ATOM 894 O O . TYR A 1 119 ? 1.352 13.617 19.344 1 98.81 119 TYR A O 1
ATOM 902 N N . THR A 1 120 ? 0.508 15.445 18.406 1 98.25 120 THR A N 1
ATOM 903 C CA . THR A 1 120 ? 0.849 16.312 19.531 1 98.25 120 THR A CA 1
ATOM 904 C C . THR A 1 120 ? 0.138 15.844 20.797 1 98.25 120 THR A C 1
ATOM 906 O O . THR A 1 120 ? 0.55 16.188 21.906 1 98.25 120 THR A O 1
ATOM 909 N N . LYS A 1 121 ? -0.94 15.086 20.625 1 96.75 121 LYS A N 1
ATOM 910 C CA . LYS A 1 121 ? -1.669 14.555 21.766 1 96.75 121 LYS A CA 1
ATOM 911 C C . LYS A 1 121 ? -0.935 13.359 22.391 1 96.75 121 LYS A C 1
ATOM 913 O O . LYS A 1 121 ? -1.229 12.961 23.516 1 96.75 121 LYS A O 1
ATOM 918 N N . HIS A 1 122 ? -0.083 12.812 21.609 1 94.88 122 HIS A N 1
ATOM 919 C CA . HIS A 1 122 ? 0.643 11.609 22 1 94.88 122 HIS A CA 1
ATOM 920 C C . HIS A 1 122 ? 2 11.961 22.609 1 94.88 122 HIS A C 1
ATOM 922 O O . HIS A 1 122 ? 2.939 12.297 21.875 1 94.88 122 HIS A O 1
ATOM 928 N N . LYS A 1 123 ? 2.268 11.719 23.906 1 94.06 123 LYS A N 1
ATOM 929 C CA . LYS A 1 123 ? 3.439 12.242 24.609 1 94.06 123 LYS A CA 1
ATOM 930 C C . LYS A 1 123 ? 4.453 11.133 24.891 1 94.06 123 LYS A C 1
ATOM 932 O O . LYS A 1 123 ? 5.598 11.414 25.25 1 94.06 123 LYS A O 1
ATOM 937 N N . GLU A 1 124 ? 4.117 9.93 24.609 1 96.12 124 GLU A N 1
ATOM 938 C CA . GLU A 1 124 ? 4.941 8.797 25 1 96.12 124 GLU A CA 1
ATOM 939 C C . GLU A 1 124 ? 6.145 8.641 24.078 1 96.12 124 GLU A C 1
ATOM 941 O O . GLU A 1 124 ? 7.18 8.102 24.484 1 96.12 124 GLU A O 1
ATOM 946 N N . ASP A 1 125 ? 6.027 9.039 22.844 1 97.94 125 ASP A N 1
ATOM 947 C CA . ASP A 1 125 ? 7.094 8.969 21.844 1 97.94 125 ASP A CA 1
ATOM 948 C C . ASP A 1 125 ? 7.312 10.32 21.172 1 97.94 125 ASP A C 1
ATOM 950 O O . ASP A 1 125 ? 6.957 10.508 20.016 1 97.94 125 ASP A O 1
ATOM 954 N N . PRO A 1 126 ? 7.91 11.188 21.922 1 97.62 126 PRO A N 1
ATOM 955 C CA . PRO A 1 126 ? 8.016 12.562 21.422 1 97.62 126 PRO A CA 1
ATOM 956 C C . PRO A 1 126 ? 8.945 12.68 20.219 1 97.62 126 PRO A C 1
ATOM 958 O O . PRO A 1 126 ? 9.867 11.875 20.062 1 97.62 126 PRO A O 1
ATOM 961 N N . VAL A 1 127 ? 8.727 13.617 19.391 1 98.75 127 VAL A N 1
ATOM 962 C CA . VAL A 1 127 ? 9.633 14.008 18.312 1 98.75 127 VAL A CA 1
ATOM 963 C C . VAL A 1 127 ? 10.242 15.375 18.625 1 98.75 127 VAL A C 1
ATOM 965 O O . VAL A 1 127 ? 9.875 16.016 19.609 1 98.75 127 VAL A O 1
ATOM 968 N N . ASP A 1 128 ? 11.18 15.828 17.797 1 98.81 128 ASP A N 1
ATOM 969 C CA . ASP A 1 128 ? 11.969 17.016 18.141 1 98.81 128 ASP A CA 1
ATOM 970 C C . ASP A 1 128 ? 11.508 18.219 17.328 1 98.81 128 ASP A C 1
ATOM 972 O O . ASP A 1 128 ? 11.961 19.344 17.578 1 98.81 128 ASP A O 1
ATOM 976 N N . GLY A 1 129 ? 10.594 18.094 16.422 1 98.81 129 GLY A N 1
ATOM 977 C CA . GLY A 1 129 ? 10.031 19.156 15.594 1 98.81 129 GLY A CA 1
ATOM 978 C C . GLY A 1 129 ? 9.016 18.641 14.586 1 98.81 129 GLY A C 1
ATOM 979 O O . GLY A 1 129 ? 8.867 17.438 14.398 1 98.81 129 GLY A O 1
ATOM 980 N N . PHE A 1 130 ? 8.312 19.578 13.984 1 98.94 130 PHE A N 1
ATOM 981 C CA . PHE A 1 130 ? 7.289 19.266 13 1 98.94 130 PHE A CA 1
ATOM 982 C C . PHE A 1 130 ? 7.457 20.125 11.75 1 98.94 130 PHE A C 1
ATOM 984 O O . PHE A 1 130 ? 7.805 21.312 11.844 1 98.94 130 PHE A O 1
ATOM 991 N N . ILE A 1 131 ? 7.254 19.547 10.656 1 98.94 131 ILE A N 1
ATOM 992 C CA . ILE A 1 131 ? 7.094 20.266 9.398 1 98.94 131 ILE A CA 1
ATOM 993 C C . ILE A 1 131 ? 5.746 19.922 8.766 1 98.94 131 ILE A C 1
ATOM 995 O O . ILE A 1 131 ? 5.438 18.75 8.555 1 98.94 131 ILE A O 1
ATOM 999 N N . LEU A 1 132 ? 4.949 20.875 8.531 1 98.88 132 LEU A N 1
ATOM 1000 C CA . LEU A 1 132 ? 3.664 20.719 7.863 1 98.88 132 LEU A CA 1
ATOM 1001 C C . LEU A 1 132 ? 3.725 21.266 6.441 1 98.88 132 LEU A C 1
ATOM 1003 O O . LEU A 1 132 ? 3.832 22.484 6.238 1 98.88 132 LEU A O 1
ATOM 1007 N N . GLN A 1 133 ? 3.697 20.438 5.512 1 98.94 133 GLN A N 1
ATOM 1008 C CA . GLN A 1 133 ? 3.666 20.875 4.121 1 98.94 133 GLN A CA 1
ATOM 1009 C C . GLN A 1 133 ? 2.289 20.656 3.504 1 98.94 133 GLN A C 1
ATOM 1011 O O . GLN A 1 133 ? 1.807 19.516 3.457 1 98.94 133 GLN A O 1
ATOM 1016 N N . GLY A 1 134 ? 1.66 21.672 3.027 1 98.5 134 GLY A N 1
ATOM 1017 C CA . GLY A 1 134 ? 0.35 21.609 2.398 1 98.5 134 GLY A CA 1
ATOM 1018 C C . GLY A 1 134 ? -0.774 21.359 3.387 1 98.5 134 GLY A C 1
ATOM 1019 O O . GLY A 1 134 ? -1.616 20.484 3.168 1 98.5 134 GLY A O 1
ATOM 1020 N N . PRO A 1 135 ? -0.743 22.031 4.562 1 97.88 135 PRO A N 1
ATOM 1021 C CA . PRO A 1 135 ? -1.82 21.859 5.539 1 97.88 135 PRO A CA 1
ATOM 1022 C C . PRO A 1 135 ? -3.156 22.406 5.043 1 97.88 135 PRO A C 1
ATOM 1024 O O . PRO A 1 135 ? -3.613 23.453 5.512 1 97.88 135 PRO A O 1
ATOM 1027 N N . ALA A 1 136 ? -3.805 21.625 4.238 1 96 136 ALA A N 1
ATOM 1028 C CA . ALA A 1 136 ? -5.062 22.031 3.609 1 96 136 ALA A CA 1
ATOM 1029 C C . ALA A 1 136 ? -6.254 21.391 4.316 1 96 136 ALA A C 1
ATOM 1031 O O . ALA A 1 136 ? -6.109 20.375 5 1 96 136 ALA A O 1
ATOM 1032 N N . SER A 1 137 ? -7.41 22.062 4.223 1 96.81 137 SER A N 1
ATOM 1033 C CA . SER A 1 137 ? -8.672 21.5 4.688 1 96.81 137 SER A CA 1
ATOM 1034 C C . SER A 1 137 ? -9.242 20.516 3.662 1 96.81 137 SER A C 1
ATOM 1036 O O . SER A 1 137 ? -9.68 20.938 2.584 1 96.81 137 SER A O 1
ATOM 1038 N N . ASP A 1 138 ? -9.328 19.266 4.055 1 96.38 138 ASP A N 1
ATOM 1039 C CA . ASP A 1 138 ? -9.984 18.297 3.182 1 96.38 138 ASP A CA 1
ATOM 1040 C C . ASP A 1 138 ? -11.461 18.641 2.992 1 96.38 138 ASP A C 1
ATOM 1042 O O . ASP A 1 138 ? -11.992 18.516 1.889 1 96.38 138 ASP A O 1
ATOM 1046 N N . ARG A 1 139 ? -12.062 19.109 4.023 1 96.75 139 ARG A N 1
ATOM 1047 C CA . ARG A 1 139 ? -13.477 19.469 4.004 1 96.75 139 ARG A CA 1
ATOM 1048 C C . ARG A 1 1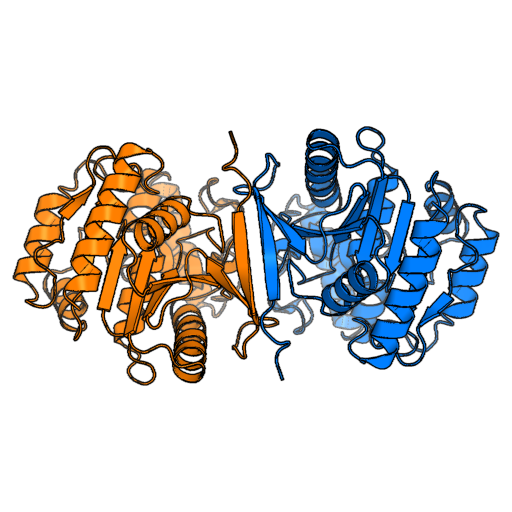39 ? -13.758 20.562 2.98 1 96.75 139 ARG A C 1
ATOM 1050 O O . ARG A 1 139 ? -14.633 20.422 2.127 1 96.75 139 ARG A O 1
ATOM 1057 N N . GLU A 1 140 ? -12.984 21.609 3.037 1 96.5 140 GLU A N 1
ATOM 1058 C CA . GLU A 1 140 ? -13.188 22.719 2.117 1 96.5 140 GLU A CA 1
ATOM 1059 C C . GLU A 1 140 ? -12.812 22.344 0.69 1 96.5 140 GLU A C 1
ATOM 1061 O O . GLU A 1 140 ? -13.43 22.812 -0.268 1 96.5 140 GLU A O 1
ATOM 1066 N N . SER A 1 141 ? -11.773 21.516 0.566 1 95.44 141 SER A N 1
ATOM 1067 C CA . SER A 1 141 ? -11.398 21.016 -0.753 1 95.44 141 SER A CA 1
ATOM 1068 C C . SER A 1 141 ? -12.523 20.188 -1.369 1 95.44 141 SER A C 1
ATOM 1070 O O . SER A 1 141 ? -12.906 20.406 -2.52 1 95.44 141 SER A O 1
ATOM 1072 N N . ILE A 1 142 ? -13.062 19.234 -0.583 1 95.56 142 ILE A N 1
ATOM 1073 C CA . ILE A 1 142 ? -14.133 18.359 -1.04 1 95.56 142 ILE A CA 1
ATOM 1074 C C . ILE A 1 142 ? -15.328 19.188 -1.504 1 95.56 142 ILE A C 1
ATOM 1076 O O . ILE A 1 142 ? -15.906 18.922 -2.557 1 95.56 142 ILE A O 1
ATOM 1080 N N . ALA A 1 143 ? -15.648 20.219 -0.774 1 93.56 143 ALA A N 1
ATOM 1081 C CA . ALA A 1 143 ? -16.781 21.062 -1.094 1 93.56 143 ALA A CA 1
ATOM 1082 C C . ALA A 1 143 ? -16.609 21.734 -2.455 1 93.56 143 ALA A C 1
ATOM 1084 O O . ALA A 1 143 ? -17.594 22 -3.15 1 93.56 143 ALA A O 1
ATOM 1085 N N . ASP A 1 144 ? -15.375 21.938 -2.867 1 91.81 144 ASP A N 1
ATOM 1086 C CA . ASP A 1 144 ? -15.086 22.578 -4.148 1 91.81 144 ASP A CA 1
ATOM 1087 C C . ASP A 1 144 ? -15.227 21.578 -5.301 1 91.81 144 ASP A C 1
ATOM 1089 O O . ASP A 1 144 ? -15.359 21.984 -6.457 1 91.81 144 ASP A O 1
ATOM 1093 N N . PHE A 1 145 ? -15.258 20.281 -4.984 1 89.81 145 PHE A N 1
ATOM 1094 C CA . PHE A 1 145 ? -15.188 19.281 -6.051 1 89.81 145 PHE A CA 1
ATOM 1095 C C . PHE A 1 145 ? -16.484 18.516 -6.152 1 89.81 145 PHE A C 1
ATOM 1097 O O . PHE A 1 145 ? -16.594 17.547 -6.918 1 89.81 145 PHE A O 1
ATOM 1104 N N . ILE A 1 146 ? -17.422 18.875 -5.379 1 93.06 146 ILE A N 1
ATOM 1105 C CA . ILE A 1 146 ? -18.688 18.156 -5.391 1 93.06 146 ILE A CA 1
ATOM 1106 C C . ILE A 1 146 ? -19.844 19.156 -5.316 1 93.06 146 ILE A C 1
ATOM 1108 O O . ILE A 1 146 ? -19.672 20.281 -4.84 1 93.06 146 ILE A O 1
ATOM 1112 N N . THR A 1 147 ? -21.047 18.844 -5.844 1 95.88 147 THR A N 1
ATOM 1113 C CA . THR A 1 147 ? -22.203 19.734 -5.746 1 95.88 147 THR A CA 1
ATOM 1114 C C . THR A 1 147 ? -22.641 19.891 -4.293 1 95.88 147 THR A C 1
ATOM 1116 O O . THR A 1 147 ? -22.516 18.953 -3.502 1 95.88 147 THR A O 1
ATOM 1119 N N . PRO A 1 148 ? -23.125 21.062 -3.949 1 96.44 148 PRO A N 1
ATOM 1120 C CA . PRO A 1 148 ? -23.609 21.266 -2.578 1 96.44 148 PRO A CA 1
ATOM 1121 C C . PRO A 1 148 ? -24.656 20.234 -2.162 1 96.44 148 PRO A C 1
ATOM 1123 O O . PRO A 1 148 ? -24.688 19.828 -1 1 96.44 148 PRO A O 1
ATOM 1126 N N . GLU A 1 149 ? -25.453 19.844 -3.043 1 97.06 149 GLU A N 1
ATOM 1127 C CA . GLU A 1 149 ? -26.5 18.859 -2.758 1 97.06 149 GLU A CA 1
ATOM 1128 C C . GLU A 1 149 ? -25.906 17.5 -2.402 1 97.06 149 GLU A C 1
ATOM 1130 O O . GLU A 1 149 ? -26.281 16.891 -1.404 1 97.06 149 GLU A O 1
ATOM 1135 N N . LEU A 1 150 ? -25 17.078 -3.201 1 97 150 LEU A N 1
ATOM 1136 C CA . LEU A 1 150 ? -24.344 15.797 -2.93 1 97 150 LEU A CA 1
ATOM 1137 C C . LEU A 1 150 ? -23.531 15.859 -1.64 1 97 150 LEU A C 1
ATOM 1139 O O . LEU A 1 150 ? -23.531 14.898 -0.861 1 97 150 LEU A O 1
ATOM 1143 N N . TYR A 1 151 ? -22.891 16.984 -1.48 1 97.62 151 TYR A N 1
ATOM 1144 C CA . TYR A 1 151 ? -22.109 17.172 -0.264 1 97.62 151 TYR A CA 1
ATOM 1145 C C . TYR A 1 151 ? -22.969 16.984 0.976 1 97.62 151 TYR A C 1
ATOM 1147 O O . TYR A 1 151 ? -22.656 16.188 1.855 1 97.62 151 TYR A O 1
ATOM 1155 N N . LYS A 1 152 ? -24.078 17.688 1.053 1 97.75 152 LYS A N 1
ATOM 1156 C CA . LYS A 1 152 ? -24.984 17.609 2.197 1 97.75 152 LYS A CA 1
ATOM 1157 C C . LYS A 1 152 ? -25.531 16.203 2.369 1 97.75 152 LYS A C 1
ATOM 1159 O O . LYS A 1 152 ? -25.531 15.656 3.475 1 97.75 152 LYS A O 1
ATOM 1164 N N . LYS A 1 153 ? -25.969 15.648 1.296 1 97.88 153 LYS A N 1
ATOM 1165 C CA . LYS A 1 153 ? -26.516 14.297 1.318 1 97.88 153 LYS A CA 1
ATOM 1166 C C . LYS A 1 153 ? -25.5 13.297 1.84 1 97.88 153 LYS A C 1
ATOM 1168 O O . LYS A 1 153 ? -25.828 12.406 2.625 1 97.88 153 LYS A O 1
ATOM 1173 N N . SER A 1 154 ? -24.312 13.422 1.386 1 98.12 154 SER A N 1
ATOM 1174 C CA . SER A 1 154 ? -23.219 12.508 1.729 1 98.12 154 SER A CA 1
ATOM 1175 C C . SER A 1 154 ? -22.859 12.602 3.211 1 98.12 154 SER A C 1
ATOM 1177 O O . SER A 1 154 ? -22.766 11.586 3.898 1 98.12 154 SER A O 1
ATOM 1179 N N . VAL A 1 155 ? -22.703 13.789 3.721 1 98.62 155 VAL A N 1
ATOM 1180 C CA . VAL A 1 155 ? -22.344 14 5.117 1 98.62 155 VAL A CA 1
ATOM 1181 C C . VAL A 1 155 ? -23.5 13.57 6.023 1 98.62 155 VAL A C 1
ATOM 1183 O O . VAL A 1 155 ? -23.281 12.914 7.043 1 98.62 155 VAL A O 1
ATOM 1186 N N . ASP A 1 156 ? -24.75 13.898 5.625 1 98.75 156 ASP A N 1
ATOM 1187 C CA . ASP A 1 156 ? -25.938 13.492 6.391 1 98.75 156 ASP A CA 1
ATOM 1188 C C . ASP A 1 156 ? -26.016 11.977 6.5 1 98.75 156 ASP A C 1
ATOM 1190 O O . ASP A 1 156 ? -26.328 11.438 7.566 1 98.75 156 ASP A O 1
ATOM 1194 N N . LEU A 1 157 ? -25.719 11.352 5.445 1 98.81 157 LEU A N 1
ATOM 1195 C CA . LEU A 1 157 ? -25.781 9.891 5.457 1 98.81 157 LEU A CA 1
ATOM 1196 C C . LEU A 1 157 ? -24.719 9.312 6.391 1 98.81 157 LEU A C 1
ATOM 1198 O O . LEU A 1 157 ? -25 8.375 7.145 1 98.81 157 LEU A O 1
ATOM 1202 N N . ALA A 1 158 ? -23.516 9.805 6.289 1 98.88 158 ALA A N 1
ATOM 1203 C CA . ALA A 1 158 ? -22.453 9.328 7.176 1 98.88 158 ALA A CA 1
ATOM 1204 C C . ALA A 1 158 ? -22.859 9.469 8.641 1 98.88 158 ALA A C 1
ATOM 1206 O O . ALA A 1 158 ? -22.688 8.539 9.43 1 98.88 158 ALA A O 1
ATOM 1207 N N . GLU A 1 159 ? -23.391 10.602 8.984 1 98.81 159 GLU A N 1
ATOM 1208 C CA . GLU A 1 159 ? -23.828 10.852 10.352 1 98.81 159 GLU A CA 1
ATOM 1209 C C . GLU A 1 159 ? -24.922 9.867 10.766 1 98.81 159 GLU A C 1
ATOM 1211 O O . GLU A 1 159 ? -24.906 9.352 11.891 1 98.81 159 GLU A O 1
ATOM 1216 N N . LYS A 1 160 ? -25.891 9.703 9.883 1 98.81 160 LYS A N 1
ATOM 1217 C CA . LYS A 1 160 ? -26.953 8.75 10.148 1 98.81 160 LYS A CA 1
ATOM 1218 C C . LYS A 1 160 ? -26.406 7.348 10.375 1 98.81 160 LYS A C 1
ATOM 1220 O O . LYS A 1 160 ? -26.781 6.664 11.328 1 98.81 160 LYS A O 1
ATOM 1225 N N . MET A 1 161 ? -25.484 6.91 9.508 1 98.81 161 MET A N 1
ATOM 1226 C CA . MET A 1 161 ? -24.875 5.59 9.633 1 98.81 161 MET A CA 1
ATOM 1227 C C . MET A 1 161 ? -24.125 5.453 10.953 1 98.81 161 MET A C 1
ATOM 1229 O O . MET A 1 161 ? -24.25 4.434 11.633 1 98.81 161 MET A O 1
ATOM 1233 N N . ILE A 1 162 ? -23.406 6.434 11.328 1 98.81 162 ILE A N 1
ATOM 1234 C CA . ILE A 1 162 ? -22.672 6.418 12.586 1 98.81 162 ILE A CA 1
ATOM 1235 C C . ILE A 1 162 ? -23.656 6.309 13.758 1 98.81 162 ILE A C 1
ATOM 1237 O O . ILE A 1 162 ? -23.453 5.496 14.664 1 98.81 162 ILE A O 1
ATOM 1241 N N . ALA A 1 163 ? -24.703 7.105 13.719 1 98.75 163 ALA A N 1
ATOM 1242 C CA . ALA A 1 163 ? -25.719 7.094 14.766 1 98.75 163 ALA A CA 1
ATOM 1243 C C . ALA A 1 163 ? -26.375 5.723 14.875 1 98.75 163 ALA A C 1
ATOM 1245 O O . ALA A 1 163 ? -26.781 5.312 15.961 1 98.75 163 ALA A O 1
ATOM 1246 N N . GLU A 1 164 ? -26.438 5.031 13.805 1 98.44 164 GLU A N 1
ATOM 1247 C CA . GLU A 1 164 ? -27.078 3.719 13.75 1 98.44 164 GLU A CA 1
ATOM 1248 C C . GLU A 1 164 ? -26.094 2.605 14.062 1 98.44 164 GLU A C 1
ATOM 1250 O O . GLU A 1 164 ? -26.391 1.425 13.875 1 98.44 164 GLU A O 1
ATOM 1255 N N . GLY A 1 165 ? -24.875 2.945 14.445 1 98 165 GLY A N 1
ATOM 1256 C CA . GLY A 1 165 ? -23.891 1.955 14.82 1 98 165 GLY A CA 1
ATOM 1257 C C . GLY A 1 165 ? -23.156 1.373 13.625 1 98 165 GLY A C 1
ATOM 1258 O O . GLY A 1 165 ? -22.547 0.303 13.719 1 98 165 GLY A O 1
ATOM 1259 N N . LYS A 1 166 ? -23.188 2.018 12.469 1 98.25 166 LYS A N 1
ATOM 1260 C CA . LYS A 1 166 ? -22.594 1.528 11.227 1 98.25 166 LYS A CA 1
ATOM 1261 C C . LYS A 1 166 ? -21.406 2.389 10.812 1 98.25 166 LYS A C 1
ATOM 1263 O O . LYS A 1 166 ? -21.203 2.65 9.625 1 98.25 166 LYS A O 1
ATOM 1268 N N . ALA A 1 167 ? -20.609 2.898 11.766 1 98.31 167 ALA A N 1
ATOM 1269 C CA . ALA A 1 167 ? -19.469 3.77 11.5 1 98.31 167 ALA A CA 1
ATOM 1270 C C . ALA A 1 167 ? -18.422 3.068 10.633 1 98.31 167 ALA A C 1
ATOM 1272 O O . ALA A 1 167 ? -17.781 3.701 9.797 1 98.31 167 ALA A O 1
ATOM 1273 N N . GLY A 1 168 ? -18.328 1.759 10.789 1 97.62 168 GLY A N 1
ATOM 1274 C CA . GLY A 1 168 ? -17.297 0.994 10.102 1 97.62 168 GLY A CA 1
ATOM 1275 C C . GLY A 1 168 ? -17.734 0.492 8.734 1 97.62 168 GLY A C 1
ATOM 1276 O O . GLY A 1 168 ? -16.938 -0.092 8 1 97.62 168 GLY A O 1
ATOM 1277 N N . GLU A 1 169 ? -18.984 0.726 8.352 1 98.12 169 GLU A N 1
ATOM 1278 C CA . GLU A 1 169 ? -19.484 0.312 7.047 1 98.12 169 GLU A CA 1
ATOM 1279 C C . GLU A 1 169 ? -19.125 1.33 5.969 1 98.12 169 GLU A C 1
ATOM 1281 O O . GLU A 1 169 ? -19.062 2.531 6.234 1 98.12 169 GLU A O 1
ATOM 1286 N N . ALA A 1 170 ? -18.922 0.842 4.742 1 98.25 170 ALA A N 1
ATOM 1287 C CA . ALA A 1 170 ? -18.562 1.728 3.639 1 98.25 170 ALA A CA 1
ATOM 1288 C C . ALA A 1 170 ? -19.75 2.561 3.188 1 98.25 170 ALA A C 1
ATOM 1290 O O . ALA A 1 170 ? -20.875 2.062 3.131 1 98.25 170 ALA A O 1
ATOM 1291 N N . MET A 1 171 ? -19.453 3.818 2.842 1 98.38 171 MET A N 1
ATOM 1292 C CA . MET A 1 171 ? -20.422 4.684 2.191 1 98.38 171 MET A CA 1
ATOM 1293 C C . MET A 1 171 ? -20.812 4.137 0.822 1 98.38 171 MET A C 1
ATOM 1295 O O . MET A 1 171 ? -19.984 3.584 0.109 1 98.38 171 MET A O 1
ATOM 1299 N N . PRO A 1 172 ? -22.125 4.273 0.473 1 97.44 172 PRO A N 1
ATOM 1300 C CA . PRO A 1 172 ? -22.438 3.99 -0.928 1 97.44 172 PRO A CA 1
ATOM 1301 C C . PRO A 1 172 ? -21.656 4.871 -1.901 1 97.44 172 PRO A C 1
ATOM 1303 O O . PRO A 1 172 ? -21.484 6.066 -1.653 1 97.44 172 PRO A O 1
ATOM 1306 N N . THR A 1 173 ? -21.266 4.301 -2.967 1 96.25 173 THR A N 1
ATOM 1307 C CA . THR A 1 173 ? -20.359 4.996 -3.881 1 96.25 173 THR A CA 1
ATOM 1308 C C . THR A 1 173 ? -21.047 6.211 -4.496 1 96.25 173 THR A C 1
ATOM 1310 O O . THR A 1 173 ? -20.391 7.207 -4.809 1 96.25 173 THR A O 1
ATOM 1313 N N . ASP A 1 174 ? -22.344 6.16 -4.699 1 95.12 174 ASP A N 1
ATOM 1314 C CA . ASP A 1 174 ? -23.062 7.254 -5.348 1 95.12 174 ASP A CA 1
ATOM 1315 C C . ASP A 1 174 ? -23.25 8.43 -4.395 1 95.12 174 ASP A C 1
ATOM 1317 O O . ASP A 1 174 ? -23.766 9.477 -4.785 1 95.12 174 ASP A O 1
ATOM 1321 N N . HIS A 1 175 ? -22.812 8.305 -3.156 1 96.44 175 HIS A N 1
ATOM 1322 C CA . HIS A 1 175 ? -22.859 9.391 -2.188 1 96.44 175 HIS A CA 1
ATOM 1323 C C . HIS A 1 175 ? -21.484 10.039 -2.023 1 96.44 175 HIS A C 1
ATOM 1325 O O . HIS A 1 175 ? -21.312 10.914 -1.17 1 96.44 175 HIS A O 1
ATOM 1331 N N . LEU A 1 176 ? -20.547 9.617 -2.729 1 96.31 176 LEU A N 1
ATOM 1332 C CA . LEU A 1 176 ? -19.188 10.148 -2.656 1 96.31 176 LEU A CA 1
ATOM 1333 C C . LEU A 1 176 ? -18.781 10.797 -3.977 1 96.31 176 LEU A C 1
ATOM 1335 O O . LEU A 1 176 ? -19.297 10.43 -5.035 1 96.31 176 LEU A O 1
ATOM 1339 N N . PRO A 1 177 ? -17.859 11.781 -3.857 1 93.44 177 PRO A N 1
ATOM 1340 C CA . PRO A 1 177 ? -17.312 12.289 -5.117 1 93.44 177 PRO A CA 1
ATOM 1341 C C . PRO A 1 177 ? -16.609 11.211 -5.941 1 93.44 177 PRO A C 1
ATOM 1343 O O . PRO A 1 177 ? -15.953 10.336 -5.379 1 93.44 177 PRO A O 1
ATOM 1346 N N . SER A 1 178 ? -16.656 11.352 -7.262 1 87.81 178 SER A N 1
ATOM 1347 C CA . SER A 1 178 ? -16.094 10.367 -8.172 1 87.81 178 SER A CA 1
ATOM 1348 C C . SER A 1 178 ? -14.562 10.328 -8.062 1 87.81 178 SER A C 1
ATOM 1350 O O . SER A 1 178 ? -13.93 9.352 -8.484 1 87.81 178 SER A O 1
ATOM 1352 N N . LEU A 1 179 ? -14.039 11.367 -7.449 1 84.88 179 LEU A N 1
ATOM 1353 C CA . LEU A 1 179 ? -12.586 11.453 -7.316 1 84.88 179 LEU A CA 1
ATOM 1354 C C . LEU A 1 179 ? -12.07 10.391 -6.344 1 84.88 179 LEU A C 1
ATOM 1356 O O . LEU A 1 179 ? -10.891 10.039 -6.379 1 84.88 179 LEU A O 1
ATOM 1360 N N . PHE A 1 180 ? -12.961 9.977 -5.492 1 88.75 180 PHE A N 1
ATOM 1361 C CA . PHE A 1 180 ? -12.578 8.914 -4.566 1 88.75 180 PHE A CA 1
ATOM 1362 C C . PHE A 1 180 ? -12.859 7.543 -5.168 1 88.75 180 PHE A C 1
ATOM 1364 O O . PHE A 1 180 ? -14.008 7.207 -5.445 1 88.75 180 PHE A O 1
ATOM 1371 N N . ASP A 1 181 ? -11.805 6.75 -5.355 1 85.94 181 ASP A N 1
ATOM 1372 C CA . ASP A 1 181 ? -11.977 5.488 -6.07 1 85.94 181 ASP A CA 1
ATOM 1373 C C . ASP A 1 181 ? -11.742 4.301 -5.141 1 85.94 181 ASP A C 1
ATOM 1375 O O . ASP A 1 181 ? -11.602 3.164 -5.598 1 85.94 181 ASP A O 1
ATOM 1379 N N . THR A 1 182 ? -11.625 4.484 -3.889 1 93.19 182 THR A N 1
ATOM 1380 C CA . THR A 1 182 ? -11.508 3.426 -2.891 1 93.19 182 THR A CA 1
ATOM 1381 C C . THR A 1 182 ? -12.703 3.451 -1.937 1 93.19 182 THR A C 1
ATOM 1383 O O . THR A 1 182 ? -13.359 4.48 -1.785 1 93.19 182 THR A O 1
ATOM 1386 N N . PRO A 1 183 ? -13.07 2.328 -1.335 1 96.94 183 PRO A N 1
ATOM 1387 C CA . PRO A 1 183 ? -14.125 2.363 -0.314 1 96.94 183 PRO A CA 1
ATOM 1388 C C . PRO A 1 183 ? -13.75 3.24 0.88 1 96.94 183 PRO A C 1
ATOM 1390 O O . PRO A 1 183 ? -12.602 3.238 1.32 1 96.94 183 PRO A O 1
ATOM 1393 N N . ILE A 1 184 ? -14.688 4.016 1.322 1 98.19 184 ILE A N 1
ATOM 1394 C CA . ILE A 1 184 ? -14.531 4.898 2.475 1 98.19 184 ILE A CA 1
ATOM 1395 C C . ILE A 1 184 ? -15.625 4.605 3.5 1 98.19 184 ILE A C 1
ATOM 1397 O O . ILE A 1 184 ? -16.812 4.605 3.166 1 98.19 184 ILE A O 1
ATOM 1401 N N . THR A 1 185 ? -15.289 4.328 4.723 1 98.56 185 THR A N 1
ATOM 1402 C CA . THR A 1 185 ? -16.281 4.051 5.754 1 98.56 185 THR A CA 1
ATOM 1403 C C . THR A 1 185 ? -17.031 5.324 6.133 1 98.56 185 THR A C 1
ATOM 1405 O O . THR A 1 185 ? -16.562 6.434 5.871 1 98.56 185 THR A O 1
ATOM 1408 N N . ALA A 1 186 ? -18.172 5.113 6.781 1 98.75 186 ALA A N 1
ATOM 1409 C CA . ALA A 1 186 ? -18.953 6.25 7.258 1 98.75 186 ALA A CA 1
ATOM 1410 C C . ALA A 1 186 ? -18.141 7.098 8.234 1 98.75 186 ALA A C 1
ATOM 1412 O O . ALA A 1 186 ? -18.125 8.328 8.133 1 98.75 186 ALA A O 1
ATOM 1413 N N . TYR A 1 187 ? -17.469 6.469 9.086 1 98.75 187 TYR A N 1
ATOM 1414 C CA . TYR A 1 187 ? -16.625 7.184 10.039 1 98.75 187 TYR A CA 1
ATOM 1415 C C . TYR A 1 187 ? -15.586 8.031 9.32 1 98.75 187 TYR A C 1
ATOM 1417 O O . TYR A 1 187 ? -15.414 9.211 9.625 1 98.75 187 TYR A O 1
ATOM 1425 N N . ARG A 1 188 ? -14.875 7.383 8.438 1 98.62 188 ARG A N 1
ATOM 1426 C CA . ARG A 1 188 ? -13.758 8.07 7.793 1 98.62 188 ARG A CA 1
ATOM 1427 C C . ARG A 1 188 ? -14.25 9.234 6.938 1 98.62 188 ARG A C 1
ATOM 1429 O O . ARG A 1 188 ? -13.625 10.289 6.895 1 98.62 188 ARG A O 1
ATOM 1436 N N . TRP A 1 189 ? -15.344 9.023 6.234 1 98.56 189 TRP A N 1
ATOM 1437 C CA . TRP A 1 189 ? -15.914 10.102 5.438 1 98.56 189 TRP A CA 1
ATOM 1438 C C . TRP A 1 189 ? -16.297 11.281 6.316 1 98.56 189 TRP A C 1
ATOM 1440 O O . TRP A 1 189 ? -15.977 12.43 6 1 98.56 189 TRP A O 1
ATOM 1450 N N . HIS A 1 190 ? -16.938 10.953 7.438 1 98.81 190 HIS A N 1
ATOM 1451 C CA . HIS A 1 190 ? -17.312 12.008 8.375 1 98.81 190 HIS A CA 1
ATOM 1452 C C . HIS A 1 190 ? -16.078 12.75 8.875 1 98.81 190 HIS A C 1
ATOM 1454 O O . HIS A 1 190 ? -16.078 13.984 8.953 1 98.81 190 HIS A O 1
ATOM 1460 N N . ALA A 1 191 ? -15.008 12.039 9.164 1 98.75 191 ALA A N 1
ATOM 1461 C CA . ALA A 1 191 ? -13.766 12.633 9.648 1 98.75 191 ALA A CA 1
ATOM 1462 C C . ALA A 1 191 ? -13.195 13.617 8.633 1 98.75 191 ALA A C 1
ATOM 1464 O O . ALA A 1 191 ? -12.703 14.688 9 1 98.75 191 ALA A O 1
ATOM 1465 N N . LEU A 1 192 ? -13.32 13.289 7.348 1 98.06 192 LEU A N 1
ATOM 1466 C CA . LEU A 1 192 ? -12.695 14.055 6.277 1 98.06 192 LEU A CA 1
ATOM 1467 C C . LEU A 1 192 ? -13.586 15.219 5.852 1 98.06 192 LEU A C 1
ATOM 1469 O O . LEU A 1 192 ? -13.086 16.312 5.555 1 98.06 192 LEU A O 1
ATOM 1473 N N . ALA A 1 193 ? -14.922 15.023 5.891 1 98.06 193 ALA A N 1
ATOM 1474 C CA . ALA A 1 193 ? -15.789 15.898 5.102 1 98.06 193 ALA A CA 1
ATOM 1475 C C . ALA A 1 193 ? -16.656 16.766 6.004 1 98.06 193 ALA A C 1
ATOM 1477 O O . ALA A 1 193 ? -17.188 17.797 5.562 1 98.06 193 ALA A O 1
ATOM 1478 N N . ALA A 1 194 ? -16.828 16.359 7.227 1 98.38 194 ALA A N 1
ATOM 1479 C CA . ALA A 1 194 ? -17.797 17.062 8.07 1 98.38 194 ALA A CA 1
ATOM 1480 C C . ALA A 1 194 ? -17.109 18.172 8.867 1 98.38 194 ALA A C 1
ATOM 1482 O O . ALA A 1 194 ? -15.961 18.031 9.289 1 98.38 194 ALA A O 1
ATOM 1483 N N . LYS A 1 195 ? -17.812 19.266 9.102 1 97.25 195 LYS A N 1
ATOM 1484 C CA . LYS A 1 195 ? -17.344 20.25 10.07 1 97.25 195 LYS A CA 1
ATOM 1485 C C . LYS A 1 195 ? -17.203 19.641 11.461 1 97.25 195 LYS A C 1
ATOM 1487 O O . LYS A 1 195 ? -18.125 19 11.953 1 97.25 195 LYS A O 1
ATOM 1492 N N . GLY A 1 196 ? -16.047 19.781 11.953 1 96.75 196 GLY A N 1
ATOM 1493 C CA . GLY A 1 196 ? -15.812 19.219 13.273 1 96.75 196 GLY A CA 1
ATOM 1494 C C . GLY A 1 196 ? -15.391 17.766 13.227 1 96.75 196 GLY A C 1
ATOM 1495 O O . GLY A 1 196 ? -15.133 17.156 14.266 1 96.75 196 GLY A O 1
ATOM 1496 N N . GLY A 1 197 ? -15.367 17.156 12.039 1 97.94 197 GLY A N 1
ATOM 1497 C CA . GLY A 1 197 ? -14.812 15.82 11.938 1 97.94 197 GLY A CA 1
ATOM 1498 C C . GLY A 1 197 ? -13.391 15.719 12.461 1 97.94 197 GLY A C 1
ATOM 1499 O O . GLY A 1 197 ? -12.711 16.734 12.617 1 97.94 197 GLY A O 1
ATOM 1500 N N . ASP A 1 198 ? -12.938 14.539 12.672 1 97.94 198 ASP A N 1
ATOM 1501 C CA . ASP A 1 198 ? -11.664 14.32 13.352 1 97.94 198 ASP A CA 1
ATOM 1502 C C . ASP A 1 198 ? -10.508 14.938 12.578 1 97.94 198 ASP A C 1
ATOM 1504 O O . ASP A 1 198 ? -9.492 15.32 13.156 1 97.94 198 ASP A O 1
ATOM 1508 N N . ASP A 1 199 ? -10.68 15.102 11.219 1 98.38 199 ASP A N 1
ATOM 1509 C CA . ASP A 1 199 ? -9.602 15.609 10.375 1 98.38 199 ASP A CA 1
ATOM 1510 C C . ASP A 1 199 ? -9.711 17.125 10.203 1 98.38 199 ASP A C 1
ATOM 1512 O O . ASP A 1 199 ? -8.883 17.734 9.523 1 98.38 199 ASP A O 1
ATOM 1516 N N . ASP A 1 200 ? -10.703 17.75 10.773 1 98.12 200 ASP A N 1
ATOM 1517 C CA . ASP A 1 200 ? -11.008 19.141 10.477 1 98.12 200 ASP A CA 1
ATOM 1518 C C . ASP A 1 200 ? -10.133 20.094 11.305 1 98.12 200 ASP A C 1
ATOM 1520 O O . ASP A 1 200 ? -10.641 20.844 12.133 1 98.12 200 ASP A O 1
ATOM 1524 N N . TYR A 1 201 ? -8.859 20.156 10.938 1 97.94 201 TYR A N 1
ATOM 1525 C CA . TYR A 1 201 ? -7.906 20.953 11.711 1 97.94 201 TYR A CA 1
ATOM 1526 C C . TYR A 1 201 ? -7.555 22.25 10.992 1 97.94 201 TYR A C 1
ATOM 1528 O O . TYR A 1 201 ? -7.098 23.203 11.617 1 97.94 201 TYR A O 1
ATOM 1536 N N . PHE A 1 202 ? -7.785 22.312 9.656 1 97.19 202 PHE A N 1
ATOM 1537 C CA . PHE A 1 202 ? -7.18 23.406 8.906 1 97.19 202 PHE A CA 1
ATOM 1538 C C . PHE A 1 202 ? -8.234 24.172 8.117 1 97.19 202 PHE A C 1
ATOM 1540 O O . PHE A 1 202 ? -7.902 24.922 7.184 1 97.19 202 PHE A O 1
ATOM 1547 N N . SER A 1 203 ? -9.516 24 8.438 1 96.25 203 SER A N 1
ATOM 1548 C CA . SER A 1 203 ? -10.57 24.734 7.738 1 96.25 203 SER A CA 1
ATOM 1549 C C . SER A 1 203 ? -10.57 26.203 8.125 1 96.25 203 SER A C 1
ATOM 1551 O O . SER A 1 203 ? -10.328 26.547 9.281 1 96.25 203 SER A O 1
ATOM 1553 N N . SER A 1 204 ? -10.859 27.062 7.215 1 93.62 204 SER A N 1
ATOM 1554 C CA . SER A 1 204 ? -10.789 28.5 7.398 1 93.62 204 SER A CA 1
ATOM 1555 C C . SER A 1 204 ? -11.953 29.016 8.234 1 93.62 204 SER A C 1
ATOM 1557 O O . SER A 1 204 ? -11.93 30.156 8.711 1 93.62 204 SER A O 1
ATOM 1559 N N . ASP A 1 205 ? -12.984 28.203 8.422 1 94 205 ASP A N 1
ATOM 1560 C CA . ASP A 1 205 ? -14.188 28.656 9.117 1 94 205 ASP A CA 1
ATOM 1561 C C . ASP A 1 205 ? -14.219 28.141 10.555 1 94 205 ASP A C 1
ATOM 1563 O O . ASP A 1 205 ? -15.258 28.219 11.219 1 94 205 ASP A O 1
ATOM 1567 N N . LEU A 1 206 ? -13.125 27.531 10.984 1 95.44 206 LEU A N 1
ATOM 1568 C CA . LEU A 1 206 ? -13.055 27.062 12.367 1 95.44 206 LEU A CA 1
ATOM 1569 C C . LEU A 1 206 ? -12.961 28.25 13.328 1 95.44 206 LEU A C 1
ATOM 1571 O O . LEU A 1 206 ? -12.43 29.312 12.969 1 95.44 206 LEU A O 1
ATOM 1575 N N . ASP A 1 207 ? -13.43 28.047 14.531 1 95.19 207 ASP A N 1
ATOM 1576 C CA . ASP A 1 207 ? -13.359 29.062 15.562 1 95.19 207 ASP A CA 1
ATOM 1577 C C . ASP A 1 207 ? -11.906 29.375 15.93 1 95.19 207 ASP A C 1
ATOM 1579 O O . ASP A 1 207 ? -11.086 28.469 16.062 1 95.19 207 ASP A O 1
ATOM 1583 N N . GLU A 1 208 ? -11.656 30.641 16.172 1 94.25 208 GLU A N 1
ATOM 1584 C CA . GLU A 1 208 ? -10.312 31.078 16.516 1 94.25 208 GLU A CA 1
ATOM 1585 C C . GLU A 1 208 ? -9.812 30.391 17.781 1 94.25 208 GLU A C 1
ATOM 1587 O O . GLU A 1 208 ? -8.633 30.062 17.891 1 94.25 208 GLU A O 1
ATOM 1592 N N . SER A 1 209 ? -10.719 30.25 18.719 1 96.75 209 SER A N 1
ATOM 1593 C CA . SER A 1 209 ? -10.336 29.594 19.969 1 96.75 209 SER A CA 1
ATOM 1594 C C . SER A 1 209 ? -9.914 28.156 19.75 1 96.75 209 SER A C 1
ATOM 1596 O O . SER A 1 209 ? -8.977 27.672 20.375 1 96.75 209 SER A O 1
ATOM 1598 N N . PHE A 1 210 ? -10.578 27.484 18.844 1 96.62 210 PHE A N 1
ATOM 1599 C CA . PHE A 1 210 ? -10.219 26.109 18.531 1 96.62 210 PHE A CA 1
ATOM 1600 C C . PHE A 1 210 ? -8.867 26.047 17.828 1 96.62 210 PHE A C 1
ATOM 1602 O O . PHE A 1 210 ? -7.996 25.266 18.203 1 96.62 210 PHE A O 1
ATOM 1609 N N . VAL A 1 211 ? -8.711 26.906 16.844 1 95.56 211 VAL A N 1
ATOM 1610 C CA . VAL A 1 211 ? -7.449 26.969 16.109 1 95.56 211 VAL A CA 1
ATOM 1611 C C . VAL A 1 211 ? -6.301 27.25 17.078 1 95.56 211 VAL A C 1
ATOM 1613 O O . VAL A 1 211 ? -5.262 26.578 17.031 1 95.56 211 VAL A O 1
ATOM 1616 N N . SER A 1 212 ? -6.543 28.203 17.953 1 96.81 212 SER A N 1
ATOM 1617 C CA . SER A 1 212 ? -5.539 28.531 18.969 1 96.81 212 SER A CA 1
ATOM 1618 C C . SER A 1 212 ? -5.195 27.328 19.828 1 96.81 212 SER A C 1
ATOM 1620 O O . SER A 1 212 ? -4.023 27.078 20.109 1 96.81 212 SER A O 1
ATOM 1622 N N . SER A 1 213 ? -6.215 26.625 20.203 1 97.38 213 SER A N 1
ATOM 1623 C CA . SER A 1 213 ? -5.992 25.469 21.062 1 97.38 213 SER A CA 1
ATOM 1624 C C . SER A 1 213 ? -5.137 24.422 20.375 1 97.38 213 SER A C 1
ATOM 1626 O O . SER A 1 213 ? -4.344 23.734 21.016 1 97.38 213 SER A O 1
ATOM 1628 N N . ILE A 1 214 ? -5.297 24.234 19.078 1 96.75 214 ILE A N 1
ATOM 1629 C CA . ILE A 1 214 ? -4.543 23.266 18.297 1 96.75 214 ILE A CA 1
ATOM 1630 C C . ILE A 1 214 ? -3.07 23.672 18.25 1 96.75 214 ILE A C 1
ATOM 1632 O O . ILE A 1 214 ? -2.191 22.859 18.562 1 96.75 214 ILE A O 1
ATOM 1636 N N . TRP A 1 215 ? -2.781 24.891 17.906 1 97.56 215 TRP A N 1
ATOM 1637 C CA . TRP A 1 215 ? -1.412 25.344 17.703 1 97.56 215 TRP A CA 1
ATOM 1638 C C . TRP A 1 215 ? -0.659 25.453 19.016 1 97.56 215 TRP A C 1
ATOM 1640 O O . TRP A 1 215 ? 0.567 25.312 19.047 1 97.56 215 TRP A O 1
ATOM 1650 N N . GLN A 1 216 ? -1.387 25.562 20.109 1 96.94 216 GLN A N 1
ATOM 1651 C CA . GLN A 1 216 ? -0.771 25.625 21.422 1 96.94 216 GLN A CA 1
ATOM 1652 C C . GLN A 1 216 ? -0.347 24.25 21.906 1 96.94 216 GLN A C 1
ATOM 1654 O O . GLN A 1 216 ? 0.395 24.125 22.891 1 96.94 216 GLN A O 1
ATOM 1659 N N . ARG A 1 217 ? -0.82 23.25 21.266 1 97.31 217 ARG A N 1
ATOM 1660 C CA . ARG A 1 217 ? -0.445 21.891 21.641 1 97.31 217 ARG A CA 1
ATOM 1661 C C . ARG A 1 217 ? 0.997 21.594 21.25 1 97.31 217 ARG A C 1
ATOM 1663 O O . ARG A 1 217 ? 1.622 20.688 21.812 1 97.31 217 ARG A O 1
ATOM 1670 N N . PHE A 1 218 ? 1.466 22.266 20.188 1 98.06 218 PHE A N 1
ATOM 1671 C CA . PHE A 1 218 ? 2.842 22.031 19.766 1 98.06 218 PHE A CA 1
ATOM 1672 C C . PHE A 1 218 ? 3.822 22.484 20.844 1 98.06 218 PHE A C 1
ATOM 1674 O O . PHE A 1 218 ? 3.871 23.672 21.172 1 98.06 218 PHE A O 1
ATOM 1681 N N . GLU A 1 219 ? 4.59 21.641 21.375 1 97.5 219 GLU A N 1
ATOM 1682 C CA . GLU A 1 219 ? 5.629 21.969 22.344 1 97.5 219 GLU A CA 1
ATOM 1683 C C . GLU A 1 219 ? 6.988 22.125 21.672 1 97.5 219 GLU A C 1
ATOM 1685 O O . GLU A 1 219 ? 7.875 22.797 22.203 1 97.5 219 GLU A O 1
ATOM 1690 N N . GLN A 1 220 ? 7.18 21.469 20.547 1 98.19 220 GLN A N 1
ATOM 1691 C CA . GLN A 1 220 ? 8.375 21.594 19.719 1 98.19 220 GLN A CA 1
ATOM 1692 C C . GLN A 1 220 ? 8.156 22.578 18.578 1 98.19 220 GLN A C 1
ATOM 1694 O O . GLN A 1 220 ? 7.02 22.906 18.25 1 98.19 220 GLN A O 1
ATOM 1699 N N . PRO A 1 221 ? 9.312 23.062 17.984 1 98.75 221 PRO A N 1
ATOM 1700 C CA . PRO A 1 221 ? 9.156 23.938 16.828 1 98.75 221 PRO A CA 1
ATOM 1701 C C . PRO A 1 221 ? 8.375 23.281 15.688 1 98.75 221 PRO A C 1
ATOM 1703 O O . PRO A 1 221 ? 8.547 22.094 15.422 1 98.75 221 PRO A O 1
ATOM 1706 N N . VAL A 1 222 ? 7.516 24.047 15.055 1 98.88 222 VAL A N 1
ATOM 1707 C CA . VAL A 1 222 ? 6.73 23.578 13.922 1 98.88 222 VAL A CA 1
ATOM 1708 C C . VAL A 1 222 ? 6.824 24.578 12.773 1 98.88 222 VAL A C 1
ATOM 1710 O O . VAL A 1 222 ? 6.637 25.781 12.969 1 98.88 222 VAL A O 1
ATOM 1713 N N . MET A 1 223 ? 7.203 24.078 11.602 1 98.94 223 MET A N 1
ATOM 1714 C CA . MET A 1 223 ? 7.242 24.891 10.391 1 98.94 223 MET A CA 1
ATOM 1715 C C . MET A 1 223 ? 6.086 24.547 9.461 1 98.94 223 MET A C 1
ATOM 1717 O O . MET A 1 223 ? 5.918 23.391 9.086 1 98.94 223 MET A O 1
ATOM 1721 N N . ALA A 1 224 ? 5.293 25.516 9.117 1 98.81 224 ALA A N 1
ATOM 1722 C CA . ALA A 1 224 ? 4.156 25.328 8.227 1 98.81 224 ALA A CA 1
ATOM 1723 C C . ALA A 1 224 ? 4.41 25.953 6.863 1 98.81 224 ALA A C 1
ATOM 1725 O O . ALA A 1 224 ? 4.715 27.156 6.77 1 98.81 224 ALA A O 1
ATOM 1726 N N . LEU A 1 225 ? 4.277 25.125 5.824 1 98.88 225 LEU A N 1
ATOM 1727 C CA . LEU A 1 225 ? 4.516 25.578 4.457 1 98.88 225 LEU A CA 1
ATOM 1728 C C . LEU A 1 225 ? 3.307 25.297 3.572 1 98.88 225 LEU A C 1
ATOM 1730 O O . LEU A 1 225 ? 2.99 24.125 3.305 1 98.88 225 LEU A O 1
ATOM 1734 N N . HIS A 1 226 ? 2.648 26.328 3.098 1 98.62 226 HIS A N 1
ATOM 1735 C CA . HIS A 1 226 ? 1.637 26.188 2.059 1 98.62 226 HIS A CA 1
ATOM 1736 C C . HIS A 1 226 ? 2.26 26.266 0.669 1 98.62 226 HIS A C 1
ATOM 1738 O O . HIS A 1 226 ? 3.318 26.875 0.488 1 98.62 226 HIS A O 1
ATOM 1744 N N . SER A 1 227 ? 1.627 25.625 -0.282 1 98.75 227 SER A N 1
ATOM 1745 C CA . SER A 1 227 ? 1.999 25.75 -1.688 1 98.75 227 SER A CA 1
ATOM 1746 C C . SER A 1 227 ? 1.229 26.875 -2.361 1 98.75 227 SER A C 1
ATOM 1748 O O . SER A 1 227 ? 0.002 26.953 -2.262 1 98.75 227 SER A O 1
ATOM 1750 N N . ALA A 1 228 ? 1.895 27.734 -3.039 1 98.25 228 ALA A N 1
ATOM 1751 C CA . ALA A 1 228 ? 1.29 28.938 -3.6 1 98.25 228 ALA A CA 1
ATOM 1752 C C . ALA A 1 228 ? 0.171 28.594 -4.578 1 98.25 228 ALA A C 1
ATOM 1754 O O . ALA A 1 228 ? -0.864 29.266 -4.609 1 98.25 228 ALA A O 1
ATOM 1755 N N . GLU A 1 229 ? 0.367 27.594 -5.371 1 97.94 229 GLU A N 1
ATOM 1756 C CA . GLU A 1 229 ? -0.588 27.203 -6.41 1 97.94 229 GLU A CA 1
ATOM 1757 C C . GLU A 1 229 ? -1.315 25.922 -6.047 1 97.94 229 GLU A C 1
ATOM 1759 O O . GLU A 1 229 ? -1.581 25.078 -6.914 1 97.94 229 GLU A O 1
ATOM 1764 N N . ASP A 1 230 ? -1.522 25.75 -4.754 1 98.06 230 ASP A N 1
ATOM 1765 C CA . ASP A 1 230 ? -2.203 24.547 -4.27 1 98.06 230 ASP A CA 1
ATOM 1766 C C . ASP A 1 230 ? -3.631 24.469 -4.809 1 98.06 230 ASP A C 1
ATOM 1768 O O . ASP A 1 230 ? -4.492 25.266 -4.41 1 98.06 230 ASP A O 1
ATOM 1772 N N . GLU A 1 231 ? -3.902 23.5 -5.594 1 96.5 231 GLU A N 1
ATOM 1773 C CA . GLU A 1 231 ? -5.184 23.391 -6.285 1 96.5 231 GLU A CA 1
ATOM 1774 C C . GLU A 1 231 ? -6.277 22.906 -5.34 1 96.5 231 GLU A C 1
ATOM 1776 O O . GLU A 1 231 ? -7.465 22.969 -5.676 1 96.5 231 GLU A O 1
ATOM 1781 N N . PHE A 1 232 ? -5.938 22.469 -4.105 1 95.62 232 PHE A N 1
ATOM 1782 C CA . PHE A 1 232 ? -6.926 21.938 -3.172 1 95.62 232 PHE A CA 1
ATOM 1783 C C . PHE A 1 232 ? -7.293 22.984 -2.123 1 95.62 232 PHE A C 1
ATOM 1785 O O . PHE A 1 232 ? -8.102 22.719 -1.232 1 95.62 232 PHE A O 1
ATOM 1792 N N . VAL A 1 233 ? -6.699 24.094 -2.18 1 96.62 233 VAL A N 1
ATOM 1793 C CA . VAL A 1 233 ? -7.043 25.203 -1.293 1 96.62 233 VAL A CA 1
ATOM 1794 C C . VAL A 1 233 ? -7.902 26.219 -2.043 1 96.62 233 VAL A C 1
ATOM 1796 O O . VAL A 1 233 ? -7.496 26.734 -3.084 1 96.62 233 VAL A O 1
ATOM 1799 N N . PRO A 1 234 ? -9.07 26.438 -1.531 1 94.5 234 PRO A N 1
ATOM 1800 C CA . PRO A 1 234 ? -9.922 27.422 -2.201 1 94.5 234 PRO A CA 1
ATOM 1801 C C . PRO A 1 234 ? -9.203 28.734 -2.471 1 94.5 234 PRO A C 1
ATOM 1803 O O . PRO A 1 234 ? -8.438 29.219 -1.625 1 94.5 234 PRO A O 1
ATOM 1806 N N . ALA A 1 235 ? -9.477 29.359 -3.557 1 91.5 235 ALA A N 1
ATOM 1807 C CA . ALA A 1 235 ? -8.781 30.531 -4.047 1 91.5 235 ALA A CA 1
ATOM 1808 C C . ALA A 1 235 ? -8.969 31.719 -3.1 1 91.5 235 ALA A C 1
ATOM 1810 O O . ALA A 1 235 ? -8.102 32.594 -3.004 1 91.5 235 ALA A O 1
ATOM 1811 N N . LYS A 1 236 ? -10.023 31.734 -2.387 1 92 236 LYS A N 1
ATOM 1812 C CA . LYS A 1 236 ? -10.367 32.875 -1.526 1 92 236 LYS A CA 1
ATOM 1813 C C . LYS A 1 236 ? -9.477 32.906 -0.29 1 92 236 LYS A C 1
ATOM 1815 O O . LYS A 1 236 ? -9.438 33.906 0.423 1 92 236 LYS A O 1
ATOM 1820 N N . ILE A 1 237 ? -8.852 31.812 -0.031 1 93.94 237 ILE A N 1
ATOM 1821 C CA . ILE A 1 237 ? -8.047 31.734 1.182 1 93.94 237 ILE A CA 1
ATOM 1822 C C . ILE A 1 237 ? -6.68 32.375 0.938 1 93.94 237 ILE A C 1
ATOM 1824 O O . ILE A 1 237 ? -5.969 32 0.002 1 93.94 237 ILE A O 1
ATOM 1828 N N . ASP A 1 238 ? -6.332 33.375 1.728 1 95.44 238 ASP A N 1
ATOM 1829 C CA . ASP A 1 238 ? -4.996 33.938 1.741 1 95.44 238 ASP A CA 1
ATOM 1830 C C . ASP A 1 238 ? -4.035 33.125 2.58 1 95.44 238 ASP A C 1
ATOM 1832 O O . ASP A 1 238 ? -3.98 33.25 3.803 1 95.44 238 ASP A O 1
ATOM 1836 N N . LYS A 1 239 ? -3.242 32.344 1.956 1 96.94 239 LYS A N 1
ATOM 1837 C CA . LYS A 1 239 ? -2.391 31.359 2.605 1 96.94 239 LYS A CA 1
ATOM 1838 C C . LYS A 1 239 ? -1.345 32.031 3.492 1 96.94 239 LYS A C 1
ATOM 1840 O O . LYS A 1 239 ? -1.071 31.562 4.602 1 96.94 239 LYS A O 1
ATOM 1845 N N . GLN A 1 240 ? -0.739 33.125 3.004 1 96.88 240 GLN A N 1
ATOM 1846 C CA . GLN A 1 240 ? 0.254 33.812 3.82 1 96.88 240 GLN A CA 1
ATOM 1847 C C . GLN A 1 240 ? -0.381 34.406 5.078 1 96.88 240 GLN A C 1
ATOM 1849 O O . GLN A 1 240 ? 0.187 34.312 6.168 1 96.88 240 GLN A O 1
ATOM 1854 N N . ALA A 1 241 ? -1.528 35 4.945 1 95.88 241 ALA A N 1
ATOM 1855 C CA . ALA A 1 241 ? -2.232 35.562 6.094 1 95.88 241 ALA A CA 1
ATOM 1856 C C . ALA A 1 241 ? -2.555 34.469 7.121 1 95.88 241 ALA A C 1
ATOM 1858 O O . ALA A 1 241 ? -2.48 34.719 8.328 1 95.88 241 ALA A O 1
ATOM 1859 N N . LEU A 1 242 ? -2.938 33.344 6.602 1 94.94 242 LEU A N 1
ATOM 1860 C CA . LEU A 1 242 ? -3.23 32.219 7.473 1 94.94 242 LEU A CA 1
ATOM 1861 C C . LEU A 1 242 ? -1.996 31.828 8.273 1 94.94 242 LEU A C 1
ATOM 1863 O O . LEU A 1 242 ? -2.064 31.688 9.5 1 94.94 242 LEU A O 1
ATOM 1867 N N . ILE A 1 243 ? -0.879 31.688 7.684 1 96.94 243 ILE A N 1
ATOM 1868 C CA . ILE A 1 243 ? 0.368 31.297 8.328 1 96.94 243 ILE A CA 1
ATOM 1869 C C . ILE A 1 243 ? 0.768 32.344 9.359 1 96.94 243 ILE A C 1
ATOM 1871 O O . ILE A 1 243 ? 1.187 32.031 10.469 1 96.94 243 ILE A O 1
ATOM 1875 N N . ASP A 1 244 ? 0.584 33.625 8.945 1 96.69 244 ASP A N 1
ATOM 1876 C CA . ASP A 1 244 ? 0.899 34.719 9.859 1 96.69 244 ASP A CA 1
ATOM 1877 C C . ASP A 1 244 ? 0.041 34.656 11.125 1 96.69 244 ASP A C 1
ATOM 1879 O O . ASP A 1 244 ? 0.516 34.938 12.219 1 96.69 244 ASP A O 1
ATOM 1883 N N . SER A 1 245 ? -1.176 34.312 10.914 1 95.38 245 SER A N 1
ATOM 1884 C CA . SER A 1 245 ? -2.055 34.188 12.07 1 95.38 245 SER A CA 1
ATOM 1885 C C . SER A 1 245 ? -1.593 33.062 12.992 1 95.38 245 SER A C 1
ATOM 1887 O O . SER A 1 245 ? -1.72 33.156 14.211 1 95.38 245 SER A O 1
ATOM 1889 N N . TRP A 1 246 ? -1.076 31.922 12.406 1 96.69 246 TRP A N 1
ATOM 1890 C CA . TRP A 1 246 ? -0.555 30.828 13.211 1 96.69 246 TRP A CA 1
ATOM 1891 C C . TRP A 1 246 ? 0.676 31.266 13.992 1 96.69 246 TRP A C 1
ATOM 1893 O O . TRP A 1 246 ? 0.82 30.922 15.172 1 96.69 246 TRP A O 1
ATOM 1903 N N . LYS A 1 247 ? 1.554 32.062 13.359 1 97.12 247 LYS A N 1
ATOM 1904 C CA . LYS A 1 247 ? 2.75 32.562 14.016 1 97.12 247 LYS A CA 1
ATOM 1905 C C . LYS A 1 247 ? 2.385 33.438 15.211 1 97.12 247 LYS A C 1
ATOM 1907 O O . LYS A 1 247 ? 3.088 33.438 16.219 1 97.12 247 LYS A O 1
ATOM 1912 N N . LYS A 1 248 ? 1.313 34.156 15.078 1 96.25 248 LYS A N 1
ATOM 1913 C CA . LYS A 1 248 ? 0.849 35 16.172 1 96.25 248 LYS A CA 1
ATOM 1914 C C . LYS A 1 248 ? 0.25 34.188 17.297 1 96.25 248 LYS A C 1
ATOM 1916 O O . LYS A 1 248 ? 0.327 34.594 18.469 1 96.25 248 LYS A O 1
ATOM 1921 N N . THR A 1 249 ? -0.314 33.125 16.969 1 96.19 249 THR A N 1
ATOM 1922 C CA . THR A 1 249 ? -1.037 32.281 17.906 1 96.19 249 THR A CA 1
ATOM 1923 C C . THR A 1 249 ? -0.067 31.531 18.812 1 96.19 249 THR A C 1
ATOM 1925 O O . THR A 1 249 ? -0.327 31.359 20.016 1 96.19 249 THR A O 1
ATOM 1928 N N . SER A 1 250 ? 1.058 31.062 18.266 1 97.19 250 SER A N 1
ATOM 1929 C CA . SER A 1 250 ? 2.006 30.266 19.031 1 97.19 250 SER A CA 1
ATOM 1930 C C . SER A 1 250 ? 3.445 30.625 18.688 1 97.19 250 SER A C 1
ATOM 1932 O O . SER A 1 250 ? 3.818 30.656 17.516 1 97.19 250 SER A O 1
ATOM 1934 N N . PRO A 1 251 ? 4.301 30.797 19.719 1 97.12 251 PRO A N 1
ATOM 1935 C CA . PRO A 1 251 ? 5.715 31.078 19.469 1 97.12 251 PRO A CA 1
ATOM 1936 C C . PRO A 1 251 ? 6.465 29.859 18.922 1 97.12 251 PRO A C 1
ATOM 1938 O O . PRO A 1 251 ? 7.613 29.984 18.484 1 97.12 251 PRO A O 1
ATOM 1941 N N . LYS A 1 252 ? 5.75 28.688 18.953 1 98.31 252 LYS A N 1
ATOM 1942 C CA . LYS A 1 252 ? 6.391 27.484 18.453 1 98.31 252 LYS A CA 1
ATOM 1943 C C . LYS A 1 252 ? 6.32 27.422 16.938 1 98.31 252 LYS A C 1
ATOM 1945 O O . LYS A 1 252 ? 7.035 26.625 16.312 1 98.31 252 LYS A O 1
ATOM 1950 N N . VAL A 1 253 ? 5.395 28.188 16.328 1 98.69 253 VAL A N 1
ATOM 1951 C CA . VAL A 1 253 ? 5.375 28.281 14.867 1 98.69 253 VAL A CA 1
ATOM 1952 C C . VAL A 1 253 ? 6.629 29 14.383 1 98.69 253 VAL A C 1
ATOM 1954 O O . VAL A 1 253 ? 6.812 30.188 14.656 1 98.69 253 VAL A O 1
ATOM 1957 N N . HIS A 1 254 ? 7.383 28.297 13.727 1 98.56 254 HIS A N 1
ATOM 1958 C CA . HIS A 1 254 ? 8.727 28.734 13.375 1 98.56 254 HIS A CA 1
ATOM 1959 C C . HIS A 1 254 ? 8.695 29.906 12.398 1 98.56 254 HIS A C 1
ATOM 1961 O O . HIS A 1 254 ? 7.844 29.953 11.516 1 98.56 254 HIS A O 1
ATOM 1967 N N . HIS A 1 255 ? 9.664 30.812 12.453 1 98.06 255 HIS A N 1
ATOM 1968 C CA . HIS A 1 255 ? 9.688 32.031 11.633 1 98.06 255 HIS A CA 1
ATOM 1969 C C . HIS A 1 255 ? 9.891 31.688 10.164 1 98.06 255 HIS A C 1
ATOM 1971 O O . HIS A 1 255 ? 9.555 32.469 9.289 1 98.06 255 HIS A O 1
ATOM 1977 N N . LEU A 1 256 ? 10.359 30.453 9.836 1 98.56 256 LEU A N 1
ATOM 1978 C CA . LEU A 1 256 ? 10.602 30.016 8.461 1 98.56 256 LEU A CA 1
ATOM 1979 C C . LEU A 1 256 ? 9.297 29.594 7.793 1 98.56 256 LEU A C 1
ATOM 1981 O O . LEU A 1 256 ? 9.273 29.312 6.594 1 98.56 256 LEU A O 1
ATOM 1985 N N . SER A 1 257 ? 8.188 29.516 8.539 1 98.81 257 SER A N 1
ATOM 1986 C CA . SER A 1 257 ? 6.895 29.188 7.957 1 98.81 257 SER A CA 1
ATOM 1987 C C . SER A 1 257 ? 6.504 30.172 6.863 1 98.81 257 SER A C 1
ATOM 1989 O O . SER A 1 257 ? 6.793 31.359 6.969 1 98.81 257 SER A O 1
ATOM 1991 N N . GLY A 1 258 ? 5.941 29.688 5.793 1 98.44 258 GLY A N 1
ATOM 1992 C CA . GLY A 1 258 ? 5.586 30.562 4.691 1 98.44 258 GLY A CA 1
ATOM 1993 C C . GLY A 1 258 ? 4.992 29.828 3.508 1 98.44 258 GLY A C 1
ATOM 1994 O O . GLY A 1 258 ? 4.41 28.75 3.672 1 98.44 258 GLY A O 1
ATOM 1995 N N . VAL A 1 259 ? 5.023 30.469 2.346 1 98.75 259 VAL A N 1
ATOM 1996 C CA . VAL A 1 259 ? 4.418 29.938 1.13 1 98.75 259 VAL A CA 1
ATOM 1997 C C . VAL A 1 259 ? 5.512 29.547 0.137 1 98.75 259 VAL A C 1
ATOM 1999 O O . VAL A 1 259 ? 6.449 30.312 -0.095 1 98.75 259 VAL A O 1
ATOM 2002 N N . ILE A 1 260 ? 5.434 28.328 -0.378 1 98.88 260 ILE A N 1
ATOM 2003 C CA . ILE A 1 260 ? 6.355 27.844 -1.404 1 98.88 260 ILE A CA 1
ATOM 2004 C C . ILE A 1 260 ? 5.98 28.453 -2.756 1 98.88 260 ILE A C 1
ATOM 2006 O O . ILE A 1 260 ? 4.914 28.141 -3.303 1 98.88 260 ILE A O 1
ATOM 2010 N N . PRO A 1 261 ? 6.855 29.25 -3.336 1 98.56 261 PRO A N 1
ATOM 2011 C CA . PRO A 1 261 ? 6.488 29.906 -4.594 1 98.56 261 PRO A CA 1
ATOM 2012 C C . PRO A 1 261 ? 6.289 28.906 -5.738 1 98.56 261 PRO A C 1
ATOM 2014 O O . PRO A 1 261 ? 7.055 27.953 -5.867 1 98.56 261 PRO A O 1
ATOM 2017 N N . ARG A 1 262 ? 5.262 29 -6.512 1 97.88 262 ARG A N 1
ATOM 2018 C CA . ARG A 1 262 ? 4.977 28.312 -7.766 1 97.88 262 ARG A CA 1
ATOM 2019 C C . ARG A 1 262 ? 4.766 26.812 -7.527 1 97.88 262 ARG A C 1
ATOM 2021 O O . ARG A 1 262 ? 4.906 26.016 -8.453 1 97.88 262 ARG A O 1
ATOM 2028 N N . ALA A 1 263 ? 4.465 26.484 -6.32 1 98.69 263 ALA A N 1
ATOM 2029 C CA . ALA A 1 263 ? 4.32 25.062 -5.992 1 98.69 263 ALA A CA 1
ATOM 2030 C C . ALA A 1 263 ? 2.863 24.625 -6.109 1 98.69 263 ALA A C 1
ATOM 2032 O O . ALA A 1 263 ? 1.954 25.344 -5.688 1 98.69 263 ALA A O 1
ATOM 2033 N N . SER A 1 264 ? 2.662 23.5 -6.742 1 98.44 264 SER A N 1
ATOM 2034 C CA . SER A 1 264 ? 1.394 22.781 -6.637 1 98.44 264 SER A CA 1
ATOM 2035 C C . SER A 1 264 ? 1.253 22.094 -5.285 1 98.44 264 SER A C 1
ATOM 2037 O O . SER A 1 264 ? 2.166 22.141 -4.457 1 98.44 264 SER A O 1
ATOM 2039 N N . HIS A 1 265 ? 0.112 21.484 -4.992 1 98.12 265 HIS A N 1
ATOM 2040 C CA . HIS A 1 265 ? -0.157 20.844 -3.711 1 98.12 265 HIS A CA 1
ATOM 2041 C C . HIS A 1 265 ? 0.97 19.891 -3.324 1 98.12 265 HIS A C 1
ATOM 2043 O O . HIS A 1 265 ? 1.47 19.938 -2.197 1 98.12 265 HIS A O 1
ATOM 2049 N N . ALA A 1 266 ? 1.438 19.031 -4.234 1 97.69 266 ALA A N 1
ATOM 2050 C CA . ALA A 1 266 ? 2.465 18.031 -3.949 1 97.69 266 ALA A CA 1
ATOM 2051 C C . ALA A 1 266 ? 3.85 18.547 -4.34 1 97.69 266 ALA A C 1
ATOM 2053 O O . ALA A 1 266 ? 4.793 17.766 -4.461 1 97.69 266 ALA A O 1
ATOM 2054 N N . VAL A 1 267 ? 3.965 19.781 -4.648 1 98.56 267 VAL A N 1
ATOM 2055 C CA . VAL A 1 267 ? 5.23 20.438 -4.98 1 98.56 267 VAL A CA 1
ATOM 2056 C C . VAL A 1 267 ? 5.906 19.688 -6.129 1 98.56 267 VAL A C 1
ATOM 2058 O O . VAL A 1 267 ? 7.062 19.281 -6.016 1 98.56 267 VAL A O 1
ATOM 2061 N N . LYS A 1 268 ? 5.27 19.594 -7.215 1 97 268 LYS A N 1
ATOM 2062 C CA . LYS A 1 268 ? 5.727 18.766 -8.328 1 97 268 LYS A CA 1
ATOM 2063 C C . LYS A 1 268 ? 6.816 19.484 -9.133 1 97 268 LYS A C 1
ATOM 2065 O O . LYS A 1 268 ? 7.613 18.828 -9.812 1 97 268 LYS A O 1
ATOM 2070 N N . GLN A 1 269 ? 6.871 20.797 -9.055 1 97.75 269 GLN A N 1
ATOM 2071 C CA . GLN A 1 269 ? 7.793 21.594 -9.852 1 97.75 269 GLN A CA 1
ATOM 2072 C C . GLN A 1 269 ? 9.211 21.516 -9.297 1 97.75 269 GLN A C 1
ATOM 2074 O O . GLN A 1 269 ? 9.43 21.734 -8.102 1 97.75 269 GLN A O 1
ATOM 2079 N N . ALA A 1 270 ? 10.188 21.281 -10.164 1 97.44 270 ALA A N 1
ATOM 2080 C CA . ALA A 1 270 ? 11.57 21.062 -9.758 1 97.44 270 ALA A CA 1
ATOM 2081 C C . ALA A 1 270 ? 12.094 22.234 -8.938 1 97.44 270 ALA A C 1
ATOM 2083 O O . ALA A 1 270 ? 12.711 22.047 -7.883 1 97.44 270 ALA A O 1
ATOM 2084 N N . GLU A 1 271 ? 11.844 23.438 -9.383 1 98.31 271 GLU A N 1
ATOM 2085 C CA . GLU A 1 271 ? 12.336 24.625 -8.68 1 98.31 271 GLU A CA 1
ATOM 2086 C C . GLU A 1 271 ? 11.688 24.75 -7.301 1 98.31 271 GLU A C 1
ATOM 2088 O O . GLU A 1 271 ? 12.352 25.141 -6.336 1 98.31 271 GLU A O 1
ATOM 2093 N N . ALA A 1 272 ? 10.398 24.469 -7.234 1 98.75 272 ALA A N 1
ATOM 2094 C CA . ALA A 1 272 ? 9.68 24.516 -5.957 1 98.75 272 ALA A CA 1
ATOM 2095 C C . ALA A 1 272 ? 10.219 23.453 -4.996 1 98.75 272 ALA A C 1
ATOM 2097 O O . ALA A 1 272 ? 10.297 23.688 -3.787 1 98.75 272 ALA A O 1
ATOM 2098 N N . GLN A 1 273 ? 10.539 22.266 -5.523 1 98.69 273 GLN A N 1
ATOM 2099 C CA . GLN A 1 273 ? 11.109 21.219 -4.68 1 98.69 273 GLN A CA 1
ATOM 2100 C C . GLN A 1 273 ? 12.445 21.656 -4.082 1 98.69 273 GLN A C 1
ATOM 2102 O O . GLN A 1 273 ? 12.719 21.406 -2.91 1 98.69 273 GLN A O 1
ATOM 2107 N N . GLU A 1 274 ? 13.25 22.281 -4.887 1 98.69 274 GLU A N 1
ATOM 2108 C CA . GLU A 1 274 ? 14.531 22.766 -4.395 1 98.69 274 GLU A CA 1
ATOM 2109 C C . GLU A 1 274 ? 14.344 23.828 -3.314 1 98.69 274 GLU A C 1
ATOM 2111 O O . GLU A 1 274 ? 15.062 23.844 -2.314 1 98.69 274 GLU A O 1
ATOM 2116 N N . TRP A 1 275 ? 13.406 24.719 -3.572 1 98.88 275 TRP A N 1
ATOM 2117 C CA . TRP A 1 275 ? 13.086 25.719 -2.562 1 98.88 275 TRP A CA 1
ATOM 2118 C C . TRP A 1 275 ? 12.68 25.062 -1.249 1 98.88 275 TRP A C 1
ATOM 2120 O O . TRP A 1 275 ? 13.195 25.406 -0.186 1 98.88 275 TRP A O 1
ATOM 2130 N N . LEU A 1 276 ? 11.766 24.109 -1.322 1 98.88 276 LEU A N 1
ATOM 2131 C CA . LEU A 1 276 ? 11.281 23.375 -0.156 1 98.88 276 LEU A CA 1
ATOM 2132 C C . LEU A 1 276 ? 12.43 22.688 0.562 1 98.88 276 LEU A C 1
ATOM 2134 O O . LEU A 1 276 ? 12.539 22.766 1.787 1 98.88 276 LEU A O 1
ATOM 2138 N N . ALA A 1 277 ? 13.266 21.969 -0.228 1 98.81 277 ALA A N 1
ATOM 2139 C CA . ALA A 1 277 ? 14.406 21.281 0.361 1 98.81 277 ALA A CA 1
ATOM 2140 C C . ALA A 1 277 ? 15.305 22.25 1.122 1 98.81 277 ALA A C 1
ATOM 2142 O O . ALA A 1 277 ? 15.734 21.953 2.242 1 98.81 277 ALA A O 1
ATOM 2143 N N . GLY A 1 278 ? 15.594 23.375 0.496 1 98.69 278 GLY A N 1
ATOM 2144 C CA . GLY A 1 278 ? 16.391 24.391 1.169 1 98.69 278 GLY A CA 1
ATOM 2145 C C . GLY A 1 278 ? 15.805 24.844 2.488 1 98.69 278 GLY A C 1
ATOM 2146 O O . GLY A 1 278 ? 16.516 24.984 3.48 1 98.69 278 GLY A O 1
ATOM 2147 N N . ARG A 1 279 ? 14.508 25.094 2.479 1 98.75 279 ARG A N 1
ATOM 2148 C CA . ARG A 1 279 ? 13.797 25.516 3.678 1 98.75 279 ARG A CA 1
ATOM 2149 C C . ARG A 1 279 ? 13.867 24.438 4.766 1 98.75 279 ARG A C 1
ATOM 2151 O O . ARG A 1 279 ? 14.055 24.766 5.941 1 98.75 279 ARG A O 1
ATOM 2158 N N . VAL A 1 280 ? 13.688 23.172 4.402 1 98.88 280 VAL A N 1
ATOM 2159 C CA . VAL A 1 280 ? 13.773 22.031 5.328 1 98.88 280 VAL A CA 1
ATOM 2160 C C . VAL A 1 280 ? 15.164 21.969 5.941 1 98.88 280 VAL A C 1
ATOM 2162 O O . VAL A 1 280 ? 15.312 21.781 7.156 1 98.88 280 VAL A O 1
ATOM 2165 N N . MET A 1 281 ? 16.281 22.172 5.117 1 98.56 281 MET A N 1
ATOM 2166 C CA . MET A 1 281 ? 17.641 22.156 5.621 1 98.56 281 MET A CA 1
ATOM 2167 C C . MET A 1 281 ? 17.859 23.234 6.672 1 98.56 281 MET A C 1
ATOM 2169 O O . MET A 1 281 ? 18.469 22.984 7.715 1 98.56 281 MET A O 1
ATOM 2173 N N . GLU A 1 282 ? 17.312 24.391 6.367 1 98.62 282 GLU A N 1
ATOM 2174 C CA . GLU A 1 282 ? 17.438 25.5 7.301 1 98.62 282 GLU A CA 1
ATOM 2175 C C . GLU A 1 282 ? 16.75 25.203 8.625 1 98.62 282 GLU A C 1
ATOM 2177 O O . GLU A 1 282 ? 17.297 25.453 9.695 1 98.62 282 GLU A O 1
ATOM 2182 N N . PHE A 1 283 ? 15.602 24.688 8.57 1 98.88 283 PHE A N 1
ATOM 2183 C CA . PHE A 1 283 ? 14.797 24.391 9.75 1 98.88 283 PHE A CA 1
ATOM 2184 C C . PHE A 1 283 ? 15.477 23.344 10.633 1 98.88 283 PHE A C 1
ATOM 2186 O O . PHE A 1 283 ? 15.633 23.562 11.836 1 98.88 283 PHE A O 1
ATOM 2193 N N . ILE A 1 284 ? 15.93 22.188 10.016 1 98.56 284 ILE A N 1
ATOM 2194 C CA . ILE A 1 284 ? 16.438 21.078 10.805 1 98.56 284 ILE A CA 1
ATOM 2195 C C . ILE A 1 284 ? 17.766 21.469 11.453 1 98.56 284 ILE A C 1
ATOM 2197 O O . ILE A 1 284 ? 18.156 20.875 12.461 1 98.56 284 ILE A O 1
ATOM 2201 N N . GLN A 1 285 ? 18.406 22.484 10.906 1 97.69 285 GLN A N 1
ATOM 2202 C CA . GLN A 1 285 ? 19.656 22.969 11.492 1 97.69 285 GLN A CA 1
ATOM 2203 C C . GLN A 1 285 ? 19.391 23.828 12.727 1 97.69 285 GLN A C 1
ATOM 2205 O O . GLN A 1 285 ? 20.312 24.125 13.492 1 97.69 285 GLN A O 1
ATOM 2210 N N . GLN A 1 286 ? 18.188 24.234 12.859 1 97.25 286 GLN A N 1
ATOM 2211 C CA . GLN A 1 286 ? 17.828 25.094 13.977 1 97.25 286 GLN A CA 1
ATOM 2212 C C . GLN A 1 286 ? 17.109 24.312 15.078 1 97.25 286 GLN A C 1
ATOM 2214 O O . GLN A 1 286 ? 16.672 24.891 16.062 1 97.25 286 GLN A O 1
ATOM 2219 N N . ILE A 1 287 ? 16.953 23 14.922 1 94.06 287 ILE A N 1
ATOM 2220 C CA . ILE A 1 287 ? 16.281 22.125 15.891 1 94.06 287 ILE A CA 1
ATOM 2221 C C . ILE A 1 287 ? 17.328 21.438 16.766 1 94.06 287 ILE A C 1
ATOM 2223 O O . ILE A 1 287 ? 18.391 21.062 16.297 1 94.06 287 ILE A O 1
ATOM 2227 N N . MET B 1 1 ? 11.688 -11.664 15.781 1 46.69 1 MET B N 1
ATOM 2228 C CA . MET B 1 1 ? 12.453 -10.461 15.492 1 46.69 1 MET B CA 1
ATOM 2229 C C . MET B 1 1 ? 12.289 -10.047 14.031 1 46.69 1 MET B C 1
ATOM 2231 O O . MET B 1 1 ? 12.195 -10.898 13.148 1 46.69 1 MET B O 1
ATOM 2235 N N . ALA B 1 2 ? 11.883 -8.797 13.867 1 58.62 2 ALA B N 1
ATOM 2236 C CA . ALA B 1 2 ? 11.781 -8.336 12.484 1 58.62 2 ALA B CA 1
ATOM 2237 C C . ALA B 1 2 ? 13.078 -8.586 11.727 1 58.62 2 ALA B C 1
ATOM 2239 O O . ALA B 1 2 ? 14.164 -8.508 12.297 1 58.62 2 ALA B O 1
ATOM 2240 N N . PRO B 1 3 ? 12.859 -9.094 10.406 1 70.81 3 PRO B N 1
ATOM 2241 C CA . PRO B 1 3 ? 14.086 -9.258 9.617 1 70.81 3 PRO B CA 1
ATOM 2242 C C . PRO B 1 3 ? 14.977 -8.016 9.648 1 70.81 3 PRO B C 1
ATOM 2244 O O . PRO B 1 3 ? 14.5 -6.914 9.945 1 70.81 3 PRO B O 1
ATOM 2247 N N . GLY B 1 4 ? 16.266 -8.125 9.625 1 88.25 4 GLY B N 1
ATOM 2248 C CA . GLY B 1 4 ? 17.203 -7.02 9.578 1 88.25 4 GLY B CA 1
ATOM 2249 C C . GLY B 1 4 ? 16.984 -6.102 8.391 1 88.25 4 GLY B C 1
ATOM 2250 O O . GLY B 1 4 ? 16.219 -6.422 7.484 1 88.25 4 GLY B O 1
ATOM 2251 N N . THR B 1 5 ? 17.516 -4.953 8.445 1 96.25 5 THR B N 1
ATOM 2252 C CA . THR B 1 5 ? 17.422 -3.992 7.352 1 96.25 5 THR B CA 1
ATOM 2253 C C . THR B 1 5 ? 18.078 -4.555 6.09 1 96.25 5 THR B C 1
ATOM 2255 O O . THR B 1 5 ? 18.938 -5.43 6.168 1 96.25 5 THR B O 1
ATOM 2258 N N . PHE B 1 6 ? 17.641 -4.152 4.934 1 96.44 6 PHE B N 1
ATOM 2259 C CA . PHE B 1 6 ? 18.25 -4.586 3.684 1 96.44 6 PHE B CA 1
ATOM 2260 C C . PHE B 1 6 ? 18.094 -3.521 2.605 1 96.44 6 PHE B C 1
ATOM 2262 O O . PHE B 1 6 ? 17.141 -2.734 2.639 1 96.44 6 PHE B O 1
ATOM 2269 N N . PRO B 1 7 ? 19.031 -3.494 1.67 1 96.19 7 PRO B N 1
ATOM 2270 C CA . PRO B 1 7 ? 18.953 -2.514 0.583 1 96.19 7 PRO B CA 1
ATOM 2271 C C . PRO B 1 7 ? 17.969 -2.92 -0.51 1 96.19 7 PRO B C 1
ATOM 2273 O O . PRO B 1 7 ? 17.703 -4.109 -0.698 1 96.19 7 PRO B O 1
ATOM 2276 N N . CYS B 1 8 ? 17.453 -1.965 -1.161 1 96.38 8 CYS B N 1
ATOM 2277 C CA . CYS B 1 8 ? 16.578 -2.145 -2.318 1 96.38 8 CYS B CA 1
ATOM 2278 C C . CYS B 1 8 ? 16.719 -0.979 -3.291 1 96.38 8 CYS B C 1
ATOM 2280 O O . CYS B 1 8 ? 17.172 0.104 -2.91 1 96.38 8 CYS B O 1
ATOM 2282 N N . VAL B 1 9 ? 16.5 -1.238 -4.543 1 98.06 9 VAL B N 1
ATOM 2283 C CA . VAL B 1 9 ? 16.453 -0.18 -5.543 1 98.06 9 VAL B CA 1
ATOM 2284 C C . VAL B 1 9 ? 15 0.05 -5.977 1 98.06 9 VAL B C 1
ATOM 2286 O O . VAL B 1 9 ? 14.305 -0.891 -6.367 1 98.06 9 VAL B O 1
ATOM 2289 N N . VAL B 1 10 ? 14.555 1.269 -5.871 1 98.25 10 VAL B N 1
ATOM 2290 C CA . VAL B 1 10 ? 13.188 1.64 -6.238 1 98.25 10 VAL B CA 1
ATOM 2291 C C . VAL B 1 10 ? 13.141 2.014 -7.719 1 98.25 10 VAL B C 1
ATOM 2293 O O . VAL B 1 10 ? 13.969 2.791 -8.203 1 98.25 10 VAL B O 1
ATOM 2296 N N . HIS B 1 11 ? 12.211 1.416 -8.453 1 98.12 11 HIS B N 1
ATOM 2297 C CA . HIS B 1 11 ? 11.984 1.688 -9.867 1 98.12 11 HIS B CA 1
ATOM 2298 C C . HIS B 1 11 ? 10.625 2.332 -10.102 1 98.12 11 HIS B C 1
ATOM 2300 O O . HIS B 1 11 ? 9.617 1.633 -10.211 1 98.12 11 HIS B O 1
ATOM 2306 N N . PRO B 1 12 ? 10.57 3.646 -10.109 1 97.25 12 PRO B N 1
ATOM 2307 C CA . PRO B 1 12 ? 9.336 4.246 -10.625 1 97.25 12 PRO B CA 1
ATOM 2308 C C . PRO B 1 12 ? 9.109 3.955 -12.102 1 97.25 12 PRO B C 1
ATOM 2310 O O . PRO B 1 12 ? 10.062 3.926 -12.883 1 97.25 12 PRO B O 1
ATOM 2313 N N . TYR B 1 13 ? 7.895 3.682 -12.492 1 97.25 13 TYR B N 1
ATOM 2314 C CA . TYR B 1 13 ? 7.609 3.371 -13.891 1 97.25 13 TYR B CA 1
ATOM 2315 C C . TYR B 1 13 ? 6.168 3.709 -14.242 1 97.25 13 TYR B C 1
ATOM 2317 O O . TYR B 1 13 ? 5.344 3.936 -13.359 1 97.25 13 TYR B O 1
ATOM 2325 N N . GLU B 1 14 ? 5.883 3.82 -15.469 1 95.31 14 GLU B N 1
ATOM 2326 C CA . GLU B 1 14 ? 4.527 4.098 -15.938 1 95.31 14 GLU B CA 1
ATOM 2327 C C . GLU B 1 14 ? 3.637 2.865 -15.805 1 95.31 14 GLU B C 1
ATOM 2329 O O . GLU B 1 14 ? 4.031 1.762 -16.188 1 95.31 14 GLU B O 1
ATOM 2334 N N . SER B 1 15 ? 2.527 3.002 -15.195 1 95.38 15 SER B N 1
ATOM 2335 C CA . SER B 1 15 ? 1.572 1.933 -14.922 1 95.38 15 SER B CA 1
ATOM 2336 C C . SER B 1 15 ? 0.164 2.486 -14.727 1 95.38 15 SER B C 1
ATOM 2338 O O . SER B 1 15 ? -0.019 3.697 -14.586 1 95.38 15 SER B O 1
ATOM 2340 N N . PRO B 1 16 ? -0.873 1.71 -14.844 1 91.31 16 PRO B N 1
ATOM 2341 C CA . PRO B 1 16 ? -2.211 2.137 -14.43 1 91.31 16 PRO B CA 1
ATOM 2342 C C . PRO B 1 16 ? -2.273 2.514 -12.953 1 91.31 16 PRO B C 1
ATOM 2344 O O . PRO B 1 16 ? -3.158 3.27 -12.539 1 91.31 16 PRO B O 1
ATOM 2347 N N . THR B 1 17 ? -1.397 1.934 -12.164 1 90.06 17 THR B N 1
ATOM 2348 C CA . THR B 1 17 ? -1.293 2.305 -10.758 1 90.06 17 THR B CA 1
ATOM 2349 C C . THR B 1 17 ? -0.611 3.662 -10.609 1 90.06 17 THR B C 1
ATOM 2351 O O . THR B 1 17 ? 0.518 3.85 -11.07 1 90.06 17 THR B O 1
ATOM 2354 N N . SER B 1 18 ? -1.299 4.559 -9.961 1 89.25 18 SER B N 1
ATOM 2355 C CA . SER B 1 18 ? -0.712 5.875 -9.727 1 89.25 18 SER B CA 1
ATOM 2356 C C . SER B 1 18 ? 0.546 5.773 -8.867 1 89.25 18 SER B C 1
ATOM 2358 O O . SER B 1 18 ? 0.571 5.043 -7.879 1 89.25 18 SER B O 1
ATOM 2360 N N . ASN B 1 19 ? 1.626 6.465 -9.289 1 92.81 19 ASN B N 1
ATOM 2361 C CA . ASN B 1 19 ? 2.904 6.48 -8.586 1 92.81 19 ASN B CA 1
ATOM 2362 C C . ASN B 1 19 ? 3.461 5.07 -8.406 1 92.81 19 ASN B C 1
ATOM 2364 O O . ASN B 1 19 ? 3.91 4.711 -7.316 1 92.81 19 ASN B O 1
ATOM 2368 N N . ALA B 1 20 ? 3.334 4.293 -9.453 1 95.19 20 ALA B N 1
ATOM 2369 C CA . ALA B 1 20 ? 3.773 2.9 -9.414 1 95.19 20 ALA B CA 1
ATOM 2370 C C . ALA B 1 20 ? 5.273 2.805 -9.148 1 95.19 20 ALA B C 1
ATOM 2372 O O . ALA B 1 20 ? 6.055 3.59 -9.688 1 95.19 20 ALA B O 1
ATOM 2373 N N . ALA B 1 21 ? 5.617 1.864 -8.32 1 96.81 21 ALA B N 1
ATOM 2374 C CA . ALA B 1 21 ? 7.02 1.562 -8.039 1 96.81 21 ALA B CA 1
ATOM 2375 C C . ALA B 1 21 ? 7.238 0.058 -7.902 1 96.81 21 ALA B C 1
ATOM 2377 O O . ALA B 1 21 ? 6.406 -0.648 -7.332 1 96.81 21 ALA B O 1
ATOM 2378 N N . ALA B 1 22 ? 8.281 -0.428 -8.469 1 98.19 22 ALA B N 1
ATOM 2379 C CA . ALA B 1 22 ? 8.797 -1.772 -8.227 1 98.19 22 ALA B CA 1
ATOM 2380 C C . ALA B 1 22 ? 10.07 -1.726 -7.387 1 98.19 22 ALA B C 1
ATOM 2382 O O . ALA B 1 22 ? 10.781 -0.718 -7.383 1 98.19 22 ALA B O 1
ATOM 2383 N N . TYR B 1 23 ? 10.359 -2.771 -6.715 1 98.62 23 TYR B N 1
ATOM 2384 C CA . TYR B 1 23 ? 11.492 -2.82 -5.789 1 98.62 23 TYR B CA 1
ATOM 2385 C C . TYR B 1 23 ? 12.422 -3.977 -6.129 1 98.62 23 TYR B C 1
ATOM 2387 O O . TYR B 1 23 ? 12.039 -5.145 -6.035 1 98.62 23 TYR B O 1
ATOM 2395 N N . GLU B 1 24 ? 13.578 -3.6 -6.531 1 98.62 24 GLU B N 1
ATOM 2396 C CA . GLU B 1 24 ? 14.602 -4.586 -6.855 1 98.62 24 GLU B CA 1
ATOM 2397 C C . GLU B 1 24 ? 15.445 -4.926 -5.633 1 98.62 24 GLU B C 1
ATOM 2399 O O . GLU B 1 24 ? 16.031 -4.039 -5.008 1 98.62 24 GLU B O 1
ATOM 2404 N N . ILE B 1 25 ? 15.422 -6.188 -5.293 1 97.56 25 ILE B N 1
ATOM 2405 C CA . ILE B 1 25 ? 16.234 -6.613 -4.156 1 97.56 25 ILE B CA 1
ATOM 2406 C C . ILE B 1 25 ? 17.266 -7.645 -4.609 1 97.56 25 ILE B C 1
ATOM 2408 O O . ILE B 1 25 ? 17.047 -8.336 -5.613 1 97.56 25 ILE B O 1
ATOM 2412 N N . GLY B 1 26 ? 18.406 -7.727 -3.846 1 91.19 26 GLY B N 1
ATOM 2413 C CA . GLY B 1 26 ? 19.484 -8.633 -4.234 1 91.19 26 GLY B CA 1
ATOM 2414 C C . GLY B 1 26 ? 20.375 -8.062 -5.324 1 91.19 26 GLY B C 1
ATOM 2415 O O . GLY B 1 26 ? 20.438 -6.848 -5.508 1 91.19 26 GLY B O 1
ATOM 2416 N N . PRO B 1 27 ? 21.125 -8.93 -6.039 1 93.44 27 PRO B N 1
ATOM 2417 C CA . PRO B 1 27 ? 22.031 -8.461 -7.094 1 93.44 27 PRO B CA 1
ATOM 2418 C C . PRO B 1 27 ? 21.281 -7.973 -8.336 1 93.44 27 PRO B C 1
ATOM 2420 O O . PRO B 1 27 ? 20.188 -8.453 -8.625 1 93.44 27 PRO B O 1
ATOM 2423 N N . SER B 1 28 ? 21.859 -7.023 -8.938 1 93.69 28 SER B N 1
ATOM 2424 C CA . SER B 1 28 ? 21.312 -6.598 -10.219 1 93.69 28 SER B CA 1
ATOM 2425 C C . SER B 1 28 ? 21.734 -7.543 -11.336 1 93.69 28 SER B C 1
ATOM 2427 O O . SER B 1 28 ? 22.938 -7.742 -11.57 1 93.69 28 SER B O 1
ATOM 2429 N N . GLY B 1 29 ? 20.797 -8.258 -11.883 1 96.69 29 GLY B N 1
ATOM 2430 C CA . GLY B 1 29 ? 21.078 -9.18 -12.969 1 96.69 29 GLY B CA 1
ATOM 2431 C C . GLY B 1 29 ? 20.375 -8.812 -14.266 1 96.69 29 GLY B C 1
ATOM 2432 O O . GLY B 1 29 ? 19.531 -7.914 -14.281 1 96.69 29 GLY B O 1
ATOM 2433 N N . SER B 1 30 ? 20.781 -9.508 -15.297 1 98.31 30 SER B N 1
ATOM 2434 C CA . SER B 1 30 ? 20.219 -9.266 -16.625 1 98.31 30 SER B CA 1
ATOM 2435 C C . SER B 1 30 ? 18.844 -9.922 -16.766 1 98.31 30 SER B C 1
ATOM 2437 O O . SER B 1 30 ? 18.125 -9.656 -17.719 1 98.31 30 SER B O 1
ATOM 2439 N N . ASN B 1 31 ? 18.469 -10.766 -15.781 1 98.75 31 ASN B N 1
ATOM 2440 C CA . ASN B 1 31 ? 17.172 -11.438 -15.742 1 98.75 31 ASN B CA 1
ATOM 2441 C C . ASN B 1 31 ? 16.391 -11.07 -14.484 1 98.75 31 ASN B C 1
ATOM 2443 O O . ASN B 1 31 ? 16.969 -10.562 -13.523 1 98.75 31 ASN B O 1
ATOM 2447 N N . ALA B 1 32 ? 15.102 -11.305 -14.508 1 98.75 32 ALA B N 1
ATOM 2448 C CA . ALA B 1 32 ? 14.281 -10.836 -13.391 1 98.75 32 ALA B CA 1
ATOM 2449 C C . ALA B 1 32 ? 13.305 -11.914 -12.93 1 98.75 32 ALA B C 1
ATOM 2451 O O . ALA B 1 32 ? 12.68 -12.578 -13.758 1 98.75 32 ALA B O 1
ATOM 2452 N N . ILE B 1 33 ? 13.273 -12.156 -11.688 1 98.88 33 ILE B N 1
ATOM 2453 C CA . ILE B 1 33 ? 12.125 -12.781 -11.047 1 98.88 33 ILE B CA 1
ATOM 2454 C C . ILE B 1 33 ? 11.141 -11.711 -10.586 1 98.88 33 ILE B C 1
ATOM 2456 O O . ILE B 1 33 ? 11.461 -10.898 -9.711 1 98.88 33 ILE B O 1
ATOM 2460 N N . LEU B 1 34 ? 10.016 -11.664 -11.211 1 98.94 34 LEU B N 1
ATOM 2461 C CA . LEU B 1 34 ? 8.945 -10.742 -10.828 1 98.94 34 LEU B CA 1
ATOM 2462 C C . LEU B 1 34 ? 8.008 -11.391 -9.82 1 98.94 34 LEU B C 1
ATOM 2464 O O . LEU B 1 34 ? 7.195 -12.25 -10.18 1 98.94 34 LEU B O 1
ATOM 2468 N N . PHE B 1 35 ? 8.062 -10.922 -8.594 1 98.94 35 PHE B N 1
ATOM 2469 C CA . PHE B 1 35 ? 7.328 -11.539 -7.492 1 98.94 35 PHE B CA 1
ATOM 2470 C C . PHE B 1 35 ? 6.012 -10.812 -7.246 1 98.94 35 PHE B C 1
ATOM 2472 O O . PHE B 1 35 ? 5.996 -9.586 -7.105 1 98.94 35 PHE B O 1
ATOM 2479 N N . VAL B 1 36 ? 4.945 -11.555 -7.156 1 98.88 36 VAL B N 1
ATOM 2480 C CA . VAL B 1 36 ? 3.607 -11.07 -6.828 1 98.88 36 VAL B CA 1
ATOM 2481 C C . VAL B 1 36 ? 3.08 -11.797 -5.594 1 98.88 36 VAL B C 1
ATOM 2483 O O . VAL B 1 36 ? 2.945 -13.023 -5.602 1 98.88 36 VAL B O 1
ATOM 2486 N N . GLY B 1 37 ? 2.789 -11.07 -4.543 1 98.44 37 GLY B N 1
ATOM 2487 C CA . GLY B 1 37 ? 2.291 -11.641 -3.301 1 98.44 37 GLY B CA 1
ATOM 2488 C C . GLY B 1 37 ? 0.81 -11.969 -3.344 1 98.44 37 GLY B C 1
ATOM 2489 O O . GLY B 1 37 ? 0.153 -11.758 -4.367 1 98.44 37 GLY B O 1
ATOM 2490 N N . GLY B 1 38 ? 0.315 -12.516 -2.289 1 97.44 38 GLY B N 1
ATOM 2491 C CA . GLY B 1 38 ? -1.086 -12.883 -2.172 1 97.44 38 GLY B CA 1
ATOM 2492 C C . GLY B 1 38 ? -1.946 -11.781 -1.576 1 97.44 38 GLY B C 1
ATOM 2493 O O . GLY B 1 38 ? -1.589 -10.609 -1.638 1 97.44 38 GLY B O 1
ATOM 2494 N N . LEU B 1 39 ? -3.162 -12.242 -1.062 1 96 39 LEU B N 1
ATOM 2495 C CA . LEU B 1 39 ? -4.078 -11.312 -0.414 1 96 39 LEU B CA 1
ATOM 2496 C C . LEU B 1 39 ? -3.396 -10.602 0.751 1 96 39 LEU B C 1
ATOM 2498 O O . LEU B 1 39 ? -2.785 -11.25 1.604 1 96 39 LEU B O 1
ATOM 2502 N N . GLY B 1 40 ? -3.434 -9.336 0.753 1 95.5 40 GLY B N 1
ATOM 2503 C CA . GLY B 1 40 ? -2.885 -8.562 1.851 1 95.5 40 GLY B CA 1
ATOM 2504 C C . GLY B 1 40 ? -1.395 -8.312 1.719 1 95.5 40 GLY B C 1
ATOM 2505 O O . GLY B 1 40 ? -0.798 -7.625 2.553 1 95.5 40 GLY B O 1
ATOM 2506 N N . ASP B 1 41 ? -0.843 -8.875 0.667 1 97.31 41 ASP B N 1
ATOM 2507 C CA . ASP B 1 41 ? 0.596 -8.711 0.496 1 97.31 41 ASP B CA 1
ATOM 2508 C C . ASP B 1 41 ? 0.905 -7.504 -0.394 1 97.31 41 ASP B C 1
ATOM 2510 O O . ASP B 1 41 ? 0.046 -7.051 -1.15 1 97.31 41 ASP B O 1
ATOM 2514 N N . GLY B 1 42 ? 2.035 -6.949 -0.287 1 97.31 42 GLY B N 1
ATOM 2515 C CA . GLY B 1 42 ? 2.748 -5.992 -1.118 1 97.31 42 GLY B CA 1
ATOM 2516 C C . GLY B 1 42 ? 4.258 -6.117 -1.011 1 97.31 42 GLY B C 1
ATOM 2517 O O . GLY B 1 42 ? 4.77 -7.137 -0.546 1 97.31 42 GLY B O 1
ATOM 2518 N N . PRO B 1 43 ? 4.93 -5.109 -1.473 1 98.06 43 PRO B N 1
ATOM 2519 C CA . PRO B 1 43 ? 6.391 -5.176 -1.372 1 98.06 43 PRO B CA 1
ATOM 2520 C C . PRO B 1 43 ? 6.875 -5.395 0.059 1 98.06 43 PRO B C 1
ATOM 2522 O O . PRO B 1 43 ? 6.383 -4.75 0.987 1 98.06 43 PRO B O 1
ATOM 2525 N N . HIS B 1 44 ? 7.719 -6.418 0.234 1 97.5 44 HIS B N 1
ATOM 2526 C CA . HIS B 1 44 ? 8.492 -6.668 1.444 1 97.5 44 HIS B CA 1
ATOM 2527 C C . HIS B 1 44 ? 7.629 -7.289 2.535 1 97.5 44 HIS B C 1
ATOM 2529 O O . HIS B 1 44 ? 7.938 -7.164 3.723 1 97.5 44 HIS B O 1
ATOM 2535 N N . THR B 1 45 ? 6.543 -7.973 2.121 1 96.75 45 THR B N 1
ATOM 2536 C CA . THR B 1 45 ? 5.711 -8.617 3.131 1 96.75 45 THR B CA 1
ATOM 2537 C C . THR B 1 45 ? 6.031 -10.109 3.227 1 96.75 45 THR B C 1
ATOM 2539 O O . THR B 1 45 ? 5.742 -10.742 4.242 1 96.75 45 THR B O 1
ATOM 2542 N N . VAL B 1 46 ? 6.527 -10.711 2.162 1 97.62 46 VAL B N 1
ATOM 2543 C CA . VAL B 1 46 ? 6.871 -12.133 2.135 1 97.62 46 VAL B CA 1
ATOM 2544 C C . VAL B 1 46 ? 8.383 -12.297 2.273 1 97.62 46 VAL B C 1
ATOM 2546 O O . VAL B 1 46 ? 9.141 -11.906 1.384 1 97.62 46 VAL B O 1
ATOM 2549 N N . SER B 1 47 ? 8.812 -12.938 3.262 1 96.19 47 SER B N 1
ATOM 2550 C CA . SER B 1 47 ? 10.211 -12.867 3.691 1 96.19 47 SER B CA 1
ATOM 2551 C C . SER B 1 47 ? 11.102 -13.75 2.822 1 96.19 47 SER B C 1
ATOM 2553 O O . SER B 1 47 ? 12.297 -13.5 2.693 1 96.19 47 SER B O 1
ATOM 2555 N N . TYR B 1 48 ? 10.539 -14.797 2.188 1 98.06 48 TYR B N 1
ATOM 2556 C CA . TYR B 1 48 ? 11.414 -15.711 1.458 1 98.06 48 TYR B CA 1
ATOM 2557 C C . TYR B 1 48 ? 11.961 -15.055 0.196 1 98.06 48 TYR B C 1
ATOM 2559 O O . TYR B 1 48 ? 12.891 -15.57 -0.426 1 98.06 48 TYR B O 1
ATOM 2567 N N . THR B 1 49 ? 11.414 -13.914 -0.234 1 98.25 49 THR B N 1
ATOM 2568 C CA . THR B 1 49 ? 11.992 -13.18 -1.35 1 98.25 49 THR B CA 1
ATOM 2569 C C . THR B 1 49 ? 13.422 -12.75 -1.027 1 98.25 49 THR B C 1
ATOM 2571 O O . THR B 1 49 ? 14.289 -12.758 -1.903 1 98.25 49 THR B O 1
ATOM 2574 N N . GLN B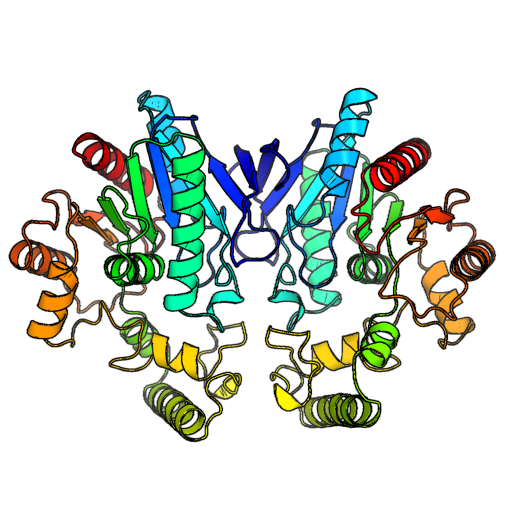 1 50 ? 13.664 -12.352 0.227 1 97.31 50 GLN B N 1
ATOM 2575 C CA . GLN B 1 50 ? 15.008 -11.984 0.658 1 97.31 50 GLN B CA 1
ATOM 2576 C C . GLN B 1 50 ? 15.945 -13.195 0.617 1 97.31 50 GLN B C 1
ATOM 2578 O O . GLN B 1 50 ? 17.109 -13.07 0.237 1 97.31 50 GLN B O 1
ATOM 2583 N N . THR B 1 51 ? 15.406 -14.328 1.043 1 98.19 51 THR B N 1
ATOM 2584 C CA . THR B 1 51 ? 16.203 -15.555 1.004 1 98.19 51 THR B CA 1
ATOM 2585 C C . THR B 1 51 ? 16.562 -15.914 -0.432 1 98.19 51 THR B C 1
ATOM 2587 O O . THR B 1 51 ? 17.703 -16.312 -0.708 1 98.19 51 THR B O 1
ATOM 2590 N N . ILE B 1 52 ? 15.625 -15.766 -1.346 1 98.69 52 ILE B N 1
ATOM 2591 C CA . ILE B 1 52 ? 15.883 -16 -2.762 1 98.69 52 ILE B CA 1
ATOM 2592 C C . ILE B 1 52 ? 16.969 -15.047 -3.252 1 98.69 52 ILE B C 1
ATOM 2594 O O . ILE B 1 52 ? 17.938 -15.477 -3.896 1 98.69 52 ILE B O 1
ATOM 2598 N N . ALA B 1 53 ? 16.859 -13.766 -2.924 1 98.25 53 ALA B N 1
ATOM 2599 C CA . ALA B 1 53 ? 17.812 -12.758 -3.35 1 98.25 53 ALA B CA 1
ATOM 2600 C C . ALA B 1 53 ? 19.219 -13.078 -2.83 1 98.25 53 ALA B C 1
ATOM 2602 O O . ALA B 1 53 ? 20.203 -12.969 -3.564 1 98.25 53 ALA B O 1
ATOM 2603 N N . LYS B 1 54 ? 19.281 -13.477 -1.621 1 97.19 54 LYS B N 1
ATOM 2604 C CA . LYS B 1 54 ? 20.562 -13.828 -1.015 1 97.19 54 LYS B CA 1
ATOM 2605 C C . LYS B 1 54 ? 21.203 -15.016 -1.729 1 97.19 54 LYS B C 1
ATOM 2607 O O . LYS B 1 54 ? 22.422 -15.047 -1.924 1 97.19 54 LYS B O 1
ATOM 2612 N N . ASN B 1 55 ? 20.391 -15.984 -2.068 1 98.19 55 ASN B N 1
ATOM 2613 C CA . ASN B 1 55 ? 20.891 -17.156 -2.771 1 98.19 55 ASN B CA 1
ATOM 2614 C C . ASN B 1 55 ? 21.359 -16.797 -4.18 1 98.19 55 ASN B C 1
ATOM 2616 O O . ASN B 1 55 ? 22.375 -17.344 -4.652 1 98.19 55 ASN B O 1
ATOM 2620 N N . LEU B 1 56 ? 20.609 -15.898 -4.852 1 98.31 56 LEU B N 1
ATOM 2621 C CA . LEU B 1 56 ? 21.062 -15.422 -6.156 1 98.31 56 LEU B CA 1
ATOM 2622 C C . LEU B 1 56 ? 22.453 -14.805 -6.066 1 98.31 56 LEU B C 1
ATOM 2624 O O . LEU B 1 56 ? 23.297 -15.055 -6.922 1 98.31 56 LEU B O 1
ATOM 2628 N N . GLU B 1 57 ? 22.609 -14.023 -5.055 1 97.06 57 GLU B N 1
ATOM 2629 C CA . GLU B 1 57 ? 23.891 -13.352 -4.84 1 97.06 57 GLU B CA 1
ATOM 2630 C C . GLU B 1 57 ? 25 -14.352 -4.535 1 97.06 57 GLU B C 1
ATOM 2632 O O . GLU B 1 57 ? 26.062 -14.312 -5.145 1 97.06 57 GLU B O 1
ATOM 2637 N N . SER B 1 58 ? 24.734 -15.242 -3.613 1 97.31 58 SER B N 1
ATOM 2638 C CA . SER B 1 58 ? 25.734 -16.203 -3.156 1 97.31 58 SER B CA 1
ATOM 2639 C C . SER B 1 58 ? 26.172 -17.125 -4.293 1 97.31 58 SER B C 1
ATOM 2641 O O . SER B 1 58 ? 27.328 -17.547 -4.34 1 97.31 58 SER B O 1
ATOM 2643 N N . LYS B 1 59 ? 25.297 -17.375 -5.242 1 96.81 59 LYS B N 1
ATOM 2644 C CA . LYS B 1 59 ? 25.594 -18.297 -6.34 1 96.81 59 LYS B CA 1
ATOM 2645 C C . LYS B 1 59 ? 25.969 -17.531 -7.609 1 96.81 59 LYS B C 1
ATOM 2647 O O . LYS B 1 59 ? 26.172 -18.141 -8.664 1 96.81 59 LYS B O 1
ATOM 2652 N N . SER B 1 60 ? 26.031 -16.234 -7.559 1 96.81 60 SER B N 1
ATOM 2653 C CA . SER B 1 60 ? 26.422 -15.352 -8.648 1 96.81 60 SER B CA 1
ATOM 2654 C C . SER B 1 60 ? 25.578 -15.602 -9.891 1 96.81 60 SER B C 1
ATOM 2656 O O . SER B 1 60 ? 26.109 -15.703 -11 1 96.81 60 SER B O 1
ATOM 2658 N N . LEU B 1 61 ? 24.312 -15.852 -9.602 1 97.38 61 LEU B N 1
ATOM 2659 C CA . LEU B 1 61 ? 23.406 -16.016 -10.719 1 97.38 61 LEU B CA 1
ATOM 2660 C C . LEU B 1 61 ? 22.953 -14.656 -11.258 1 97.38 61 LEU B C 1
ATOM 2662 O O . LEU B 1 61 ? 22.734 -13.719 -10.484 1 97.38 61 LEU B O 1
ATOM 2666 N N . ASP B 1 62 ? 22.844 -14.5 -12.539 1 98.12 62 ASP B N 1
ATOM 2667 C CA . ASP B 1 62 ? 22.562 -13.242 -13.227 1 98.12 62 ASP B CA 1
ATOM 2668 C C . ASP B 1 62 ? 21.078 -12.93 -13.219 1 98.12 62 ASP B C 1
ATOM 2670 O O . ASP B 1 62 ? 20.469 -12.758 -14.273 1 98.12 62 ASP B O 1
ATOM 2674 N N . TRP B 1 63 ? 20.453 -12.906 -12.047 1 98.38 63 TRP B N 1
ATOM 2675 C CA . TRP B 1 63 ? 19.047 -12.641 -11.82 1 98.38 63 TRP B CA 1
ATOM 2676 C C . TRP B 1 63 ? 18.859 -11.617 -10.695 1 98.38 63 TRP B C 1
ATOM 2678 O O . TRP B 1 63 ? 19.703 -11.508 -9.805 1 98.38 63 TRP B O 1
ATOM 2688 N N . SER B 1 64 ? 17.766 -10.891 -10.766 1 97.62 64 SER B N 1
ATOM 2689 C CA . SER B 1 64 ? 17.297 -10.016 -9.703 1 97.62 64 SER B CA 1
ATOM 2690 C C . SER B 1 64 ? 15.859 -10.359 -9.297 1 97.62 64 SER B C 1
ATOM 2692 O O . SER B 1 64 ? 15.125 -10.984 -10.062 1 97.62 64 SER B O 1
ATOM 2694 N N . VAL B 1 65 ? 15.562 -10 -8.094 1 98.75 65 VAL B N 1
ATOM 2695 C CA . VAL B 1 65 ? 14.188 -10.133 -7.641 1 98.75 65 VAL B CA 1
ATOM 2696 C C . VAL B 1 65 ? 13.508 -8.766 -7.652 1 98.75 65 VAL B C 1
ATOM 2698 O O . VAL B 1 65 ? 14.055 -7.785 -7.133 1 98.75 65 VAL B O 1
ATOM 2701 N N . PHE B 1 66 ? 12.352 -8.664 -8.281 1 98.88 66 PHE B N 1
ATOM 2702 C CA . PHE B 1 66 ? 11.531 -7.461 -8.281 1 98.88 66 PHE B CA 1
ATOM 2703 C C . PHE B 1 66 ? 10.211 -7.707 -7.566 1 98.88 66 PHE B C 1
ATOM 2705 O O . PHE B 1 66 ? 9.469 -8.625 -7.914 1 98.88 66 PHE B O 1
ATOM 2712 N N . GLU B 1 67 ? 9.922 -6.938 -6.578 1 98.75 67 GLU B N 1
ATOM 2713 C CA . GLU B 1 67 ? 8.602 -6.914 -5.957 1 98.75 67 GLU B CA 1
ATOM 2714 C C . GLU B 1 67 ? 7.754 -5.77 -6.5 1 98.75 67 GLU B C 1
ATOM 2716 O O . GLU B 1 67 ? 8.258 -4.664 -6.711 1 98.75 67 GLU B O 1
ATOM 2721 N N . ILE B 1 68 ? 6.504 -6.031 -6.688 1 98.56 68 ILE B N 1
ATOM 2722 C CA . ILE B 1 68 ? 5.648 -5.082 -7.391 1 98.56 68 ILE B CA 1
ATOM 2723 C C . ILE B 1 68 ? 4.605 -4.52 -6.426 1 98.56 68 ILE B C 1
ATOM 2725 O O . ILE B 1 68 ? 4.055 -5.25 -5.602 1 98.56 68 ILE B O 1
ATOM 2729 N N . ARG B 1 69 ? 4.383 -3.234 -6.477 1 97.69 69 ARG B N 1
ATOM 2730 C CA . ARG B 1 69 ? 3.213 -2.627 -5.852 1 97.69 69 ARG B CA 1
ATOM 2731 C C . ARG B 1 69 ? 2.086 -2.441 -6.863 1 97.69 69 ARG B C 1
ATOM 2733 O O . ARG B 1 69 ? 2.219 -1.666 -7.812 1 97.69 69 ARG B O 1
ATOM 2740 N N . MET B 1 70 ? 0.988 -3.098 -6.648 1 97.5 70 MET B N 1
ATOM 2741 C CA . MET B 1 70 ? -0.159 -3.102 -7.551 1 97.5 70 MET B CA 1
ATOM 2742 C C . MET B 1 70 ? -1.35 -2.387 -6.918 1 97.5 70 MET B C 1
ATOM 2744 O O . MET B 1 70 ? -1.317 -2.043 -5.738 1 97.5 70 MET B O 1
ATOM 2748 N N . ARG B 1 71 ? -2.426 -2.156 -7.707 1 97.5 71 ARG B N 1
ATOM 2749 C CA . ARG B 1 71 ? -3.678 -1.61 -7.191 1 97.5 71 ARG B CA 1
ATOM 2750 C C . ARG B 1 71 ? -4.25 -2.496 -6.09 1 97.5 71 ARG B C 1
ATOM 2752 O O . ARG B 1 71 ? -4.887 -2.002 -5.156 1 97.5 71 ARG B O 1
ATOM 2759 N N . SER B 1 72 ? -3.92 -3.811 -6.125 1 97.31 72 SER B N 1
ATOM 2760 C CA . SER B 1 72 ? -4.48 -4.777 -5.188 1 97.31 72 SER B CA 1
ATOM 2761 C C . SER B 1 72 ? -3.543 -5.016 -4.008 1 97.31 72 SER B C 1
ATOM 2763 O O . SER B 1 72 ? -3.881 -5.75 -3.076 1 97.31 72 SER B O 1
ATOM 2765 N N . SER B 1 73 ? -2.369 -4.445 -3.984 1 96.88 73 SER B N 1
ATOM 2766 C CA . SER B 1 73 ? -1.427 -4.672 -2.895 1 96.88 73 SER B CA 1
ATOM 2767 C C . SER B 1 73 ? -2.004 -4.215 -1.56 1 96.88 73 SER B C 1
ATOM 2769 O O . SER B 1 73 ? -2.822 -3.291 -1.516 1 96.88 73 SER B O 1
ATOM 2771 N N . PHE B 1 74 ? -1.586 -4.914 -0.535 1 95.81 74 PHE B N 1
ATOM 2772 C CA . PHE B 1 74 ? -2.02 -4.637 0.829 1 95.81 74 PHE B CA 1
ATOM 2773 C C . PHE B 1 74 ? -3.537 -4.734 0.945 1 95.81 74 PHE B C 1
ATOM 2775 O O . PHE B 1 74 ? -4.117 -5.785 0.672 1 95.81 74 PHE B O 1
ATOM 2782 N N . THR B 1 75 ? -4.215 -3.615 1.185 1 94.88 75 THR B N 1
ATOM 2783 C CA . THR B 1 75 ? -5.648 -3.748 1.421 1 94.88 75 THR B CA 1
ATOM 2784 C C . THR B 1 75 ? -6.426 -3.572 0.121 1 94.88 75 THR B C 1
ATOM 2786 O O . THR B 1 75 ? -7.641 -3.779 0.088 1 94.88 75 THR B O 1
ATOM 2789 N N . GLY B 1 76 ? -5.727 -3.279 -0.968 1 96.25 76 GLY B N 1
ATOM 2790 C CA . GLY B 1 76 ? -6.379 -3.066 -2.25 1 96.25 76 GLY B CA 1
ATOM 2791 C C . GLY B 1 76 ? -7.008 -4.328 -2.816 1 96.25 76 GLY B C 1
ATOM 2792 O O . GLY B 1 76 ? -7.84 -4.258 -3.723 1 96.25 76 GLY B O 1
ATOM 2793 N N . TYR B 1 77 ? -6.637 -5.477 -2.256 1 97.06 77 TYR B N 1
ATOM 2794 C CA . TYR B 1 77 ? -7.16 -6.734 -2.773 1 97.06 77 TYR B CA 1
ATOM 2795 C C . TYR B 1 77 ? -8.68 -6.797 -2.617 1 97.06 77 TYR B C 1
ATOM 2797 O O . TYR B 1 77 ? -9.352 -7.504 -3.369 1 97.06 77 TYR B O 1
ATOM 2805 N N . GLY B 1 78 ? -9.258 -6.016 -1.697 1 97.31 78 GLY B N 1
ATOM 2806 C CA . GLY B 1 78 ? -10.664 -6.117 -1.366 1 97.31 78 GLY B CA 1
ATOM 2807 C C . GLY B 1 78 ? -11.57 -5.484 -2.406 1 97.31 78 GLY B C 1
ATOM 2808 O O . GLY B 1 78 ? -12.781 -5.703 -2.398 1 97.31 78 GLY B O 1
ATOM 2809 N N . TYR B 1 79 ? -10.969 -4.719 -3.314 1 97.12 79 TYR B N 1
ATOM 2810 C CA . TYR B 1 79 ? -11.82 -4.012 -4.262 1 97.12 79 TYR B CA 1
ATOM 2811 C C . TYR B 1 79 ? -11.141 -3.877 -5.617 1 97.12 79 TYR B C 1
ATOM 2813 O O . TYR B 1 79 ? -11.438 -2.957 -6.383 1 97.12 79 TYR B O 1
ATOM 2821 N N . SER B 1 80 ? -10.156 -4.652 -5.852 1 97.19 80 SER B N 1
ATOM 2822 C CA . SER B 1 80 ? -9.539 -4.805 -7.164 1 97.19 80 SER B CA 1
ATOM 2823 C C . SER B 1 80 ? -9.93 -6.129 -7.809 1 97.19 80 SER B C 1
ATOM 2825 O O . SER B 1 80 ? -10.938 -6.73 -7.441 1 97.19 80 SER B O 1
ATOM 2827 N N . SER B 1 81 ? -9.242 -6.492 -8.906 1 98 81 SER B N 1
ATOM 2828 C CA . SER B 1 81 ? -9.586 -7.699 -9.656 1 98 81 SER B CA 1
ATOM 2829 C C . SER B 1 81 ? -8.344 -8.328 -10.273 1 98 81 SER B C 1
ATOM 2831 O O . SER B 1 81 ? -7.297 -7.688 -10.375 1 98 81 SER B O 1
ATOM 2833 N N . LEU B 1 82 ? -8.438 -9.602 -10.664 1 98.5 82 LEU B N 1
ATOM 2834 C CA . LEU B 1 82 ? -7.355 -10.25 -11.383 1 98.5 82 LEU B CA 1
ATOM 2835 C C . LEU B 1 82 ? -7.082 -9.547 -12.711 1 98.5 82 LEU B C 1
ATOM 2837 O O . LEU B 1 82 ? -5.934 -9.484 -13.156 1 98.5 82 LEU B O 1
ATOM 2841 N N . LYS B 1 83 ? -8.156 -9.031 -13.32 1 98 83 LYS B N 1
ATOM 2842 C CA . LYS B 1 83 ? -7.977 -8.273 -14.555 1 98 83 LYS B CA 1
ATOM 2843 C C . LYS B 1 83 ? -7.074 -7.066 -14.328 1 98 83 LYS B C 1
ATOM 2845 O O . LYS B 1 83 ? -6.129 -6.84 -15.086 1 98 83 LYS B O 1
ATOM 2850 N N . ASN B 1 84 ? -7.387 -6.273 -13.297 1 97.94 84 ASN B N 1
ATOM 2851 C CA . ASN B 1 84 ? -6.551 -5.133 -12.945 1 97.94 84 ASN B CA 1
ATOM 2852 C C . ASN B 1 84 ? -5.121 -5.555 -12.633 1 97.94 84 ASN B C 1
ATOM 2854 O O . ASN B 1 84 ? -4.168 -4.875 -13.016 1 97.94 84 ASN B O 1
ATOM 2858 N N . ASP B 1 85 ? -4.973 -6.688 -11.906 1 98.56 85 ASP B N 1
ATOM 2859 C CA . ASP B 1 85 ? -3.65 -7.191 -11.547 1 98.56 85 ASP B CA 1
ATOM 2860 C C . ASP B 1 85 ? -2.828 -7.512 -12.797 1 98.56 85 ASP B C 1
ATOM 2862 O O . ASP B 1 85 ? -1.645 -7.18 -12.867 1 98.56 85 ASP B O 1
ATOM 2866 N N . VAL B 1 86 ? -3.445 -8.148 -13.727 1 98.56 86 VAL B N 1
ATOM 2867 C CA . VAL B 1 86 ? -2.768 -8.5 -14.969 1 98.56 86 VAL B CA 1
ATOM 2868 C C . VAL B 1 86 ? -2.291 -7.238 -15.68 1 98.56 86 VAL B C 1
ATOM 2870 O O . VAL B 1 86 ? -1.185 -7.203 -16.219 1 98.56 86 VAL B O 1
ATOM 2873 N N . GLU B 1 87 ? -3.109 -6.18 -15.688 1 98.5 87 GLU B N 1
ATOM 2874 C CA . GLU B 1 87 ? -2.701 -4.91 -16.281 1 98.5 87 GLU B CA 1
ATOM 2875 C C . GLU B 1 87 ? -1.472 -4.344 -15.57 1 98.5 87 GLU B C 1
ATOM 2877 O O . GLU B 1 87 ? -0.553 -3.842 -16.219 1 98.5 87 GLU B O 1
ATOM 2882 N N . ASP B 1 88 ? -1.483 -4.398 -14.273 1 98.56 88 ASP B N 1
ATOM 2883 C CA . ASP B 1 88 ? -0.367 -3.881 -13.484 1 98.56 88 ASP B CA 1
ATOM 2884 C C . ASP B 1 88 ? 0.901 -4.695 -13.734 1 98.56 88 ASP B C 1
ATOM 2886 O O . ASP B 1 88 ? 1.981 -4.133 -13.914 1 98.56 88 ASP B O 1
ATOM 2890 N N . ILE B 1 89 ? 0.795 -6.035 -13.742 1 98.81 89 ILE B N 1
ATOM 2891 C CA . ILE B 1 89 ? 1.929 -6.922 -13.984 1 98.81 89 ILE B CA 1
ATOM 2892 C C . ILE B 1 89 ? 2.484 -6.676 -15.383 1 98.81 89 ILE B C 1
ATOM 2894 O O . ILE B 1 89 ? 3.699 -6.574 -15.57 1 98.81 89 ILE B O 1
ATOM 2898 N N . SER B 1 90 ? 1.562 -6.562 -16.344 1 98.75 90 SER B N 1
ATOM 2899 C CA . SER B 1 90 ? 1.957 -6.32 -17.734 1 98.75 90 SER B CA 1
ATOM 2900 C C . SER B 1 90 ? 2.766 -5.031 -17.859 1 98.75 90 SER B C 1
ATOM 2902 O O . SER B 1 90 ? 3.764 -4.988 -18.578 1 98.75 90 SER B O 1
ATOM 2904 N N . ALA B 1 91 ? 2.346 -3.998 -17.188 1 98.56 91 ALA B N 1
ATOM 2905 C CA . ALA B 1 91 ? 3.064 -2.727 -17.203 1 98.56 91 ALA B CA 1
ATOM 2906 C C . ALA B 1 91 ? 4.488 -2.891 -16.688 1 98.56 91 ALA B C 1
ATOM 2908 O O . ALA B 1 91 ? 5.43 -2.32 -17.25 1 98.56 91 ALA B O 1
ATOM 2909 N N . LEU B 1 92 ? 4.676 -3.65 -15.641 1 98.69 92 LEU B N 1
ATOM 2910 C CA . LEU B 1 92 ? 6.016 -3.852 -15.102 1 98.69 92 LEU B CA 1
ATOM 2911 C C . LEU B 1 92 ? 6.859 -4.699 -16.047 1 98.69 92 LEU B C 1
ATOM 2913 O O . LEU B 1 92 ? 8.055 -4.445 -16.219 1 98.69 92 LEU B O 1
ATOM 2917 N N . VAL B 1 93 ? 6.246 -5.734 -16.625 1 98.81 93 VAL B N 1
ATOM 2918 C CA . VAL B 1 93 ? 6.969 -6.559 -17.578 1 98.81 93 VAL B CA 1
ATOM 2919 C C . VAL B 1 93 ? 7.488 -5.684 -18.719 1 98.81 93 VAL B C 1
ATOM 2921 O O . VAL B 1 93 ? 8.648 -5.789 -19.125 1 98.81 93 VAL B O 1
ATOM 2924 N N . ARG B 1 94 ? 6.641 -4.797 -19.266 1 98.31 94 ARG B N 1
ATOM 2925 C CA . ARG B 1 94 ? 7.039 -3.873 -20.312 1 98.31 94 ARG B CA 1
ATOM 2926 C C . ARG B 1 94 ? 8.195 -2.984 -19.859 1 98.31 94 ARG B C 1
ATOM 2928 O O . ARG B 1 94 ? 9.156 -2.777 -20.609 1 98.31 94 ARG B O 1
ATOM 2935 N N . TYR B 1 95 ? 8.086 -2.455 -18.672 1 98.38 95 TYR B N 1
ATOM 2936 C CA . TYR B 1 95 ? 9.148 -1.626 -18.109 1 98.38 95 TYR B CA 1
ATOM 2937 C C . TYR B 1 95 ? 10.453 -2.402 -18.016 1 98.38 95 TYR B C 1
ATOM 2939 O O . TYR B 1 95 ? 11.516 -1.901 -18.406 1 98.38 95 TYR B O 1
ATOM 2947 N N . LEU B 1 96 ? 10.406 -3.645 -17.469 1 98.56 96 LEU B N 1
ATOM 2948 C CA . LEU B 1 96 ? 11.594 -4.469 -17.297 1 98.56 96 LEU B CA 1
ATOM 2949 C C . LEU B 1 96 ? 12.25 -4.785 -18.641 1 98.56 96 LEU B C 1
ATOM 2951 O O . LEU B 1 96 ? 13.477 -4.73 -18.766 1 98.56 96 LEU B O 1
ATOM 2955 N N . ARG B 1 97 ? 11.422 -5.129 -19.609 1 98.56 97 ARG B N 1
ATOM 2956 C CA . ARG B 1 97 ? 11.945 -5.324 -20.953 1 98.56 97 ARG B CA 1
ATOM 2957 C C . ARG B 1 97 ? 12.602 -4.047 -21.469 1 98.56 97 ARG B C 1
ATOM 2959 O O . ARG B 1 97 ? 13.664 -4.098 -22.078 1 98.56 97 ARG B O 1
ATOM 2966 N N . GLY B 1 98 ? 12.008 -2.971 -21.219 1 97.62 98 GLY B N 1
ATOM 2967 C CA . GLY B 1 98 ? 12.5 -1.675 -21.656 1 97.62 98 GLY B CA 1
ATOM 2968 C C . GLY B 1 98 ? 13.867 -1.332 -21.109 1 97.62 98 GLY B C 1
ATOM 2969 O O . GLY B 1 98 ? 14.656 -0.644 -21.75 1 97.62 98 GLY B O 1
ATOM 2970 N N . ILE B 1 99 ? 14.148 -1.817 -19.922 1 96.94 99 ILE B N 1
ATOM 2971 C CA . ILE B 1 99 ? 15.438 -1.477 -19.328 1 96.94 99 ILE B CA 1
ATOM 2972 C C . ILE B 1 99 ? 16.438 -2.602 -19.594 1 96.94 99 ILE B C 1
ATOM 2974 O O . ILE B 1 99 ? 17.516 -2.643 -18.969 1 96.94 99 ILE B O 1
ATOM 2978 N N . GLY B 1 100 ? 16.047 -3.604 -20.359 1 97.5 100 GLY B N 1
ATOM 2979 C CA . GLY B 1 100 ? 17.031 -4.531 -20.906 1 97.5 100 GLY B CA 1
ATOM 2980 C C . GLY B 1 100 ? 16.984 -5.898 -20.25 1 97.5 100 GLY B C 1
ATOM 2981 O O . GLY B 1 100 ? 17.844 -6.746 -20.531 1 97.5 100 GLY B O 1
ATOM 2982 N N . LYS B 1 101 ? 16.031 -6.137 -19.375 1 98.44 101 LYS B N 1
ATOM 2983 C CA . LYS B 1 101 ? 15.922 -7.477 -18.797 1 98.44 101 LYS B CA 1
ATOM 2984 C C . LYS B 1 101 ? 15.609 -8.508 -19.875 1 98.44 101 LYS B C 1
ATOM 2986 O O . LYS B 1 101 ? 14.703 -8.312 -20.688 1 98.44 101 LYS B O 1
ATOM 2991 N N . LYS B 1 102 ? 16.312 -9.57 -19.891 1 98.44 102 LYS B N 1
ATOM 2992 C CA . LYS B 1 102 ? 16.234 -10.555 -20.969 1 98.44 102 LYS B CA 1
ATOM 2993 C C . LYS B 1 102 ? 15.188 -11.617 -20.672 1 98.44 102 LYS B C 1
ATOM 2995 O O . LYS B 1 102 ? 14.281 -11.836 -21.484 1 98.44 102 LYS B O 1
ATOM 3000 N N . LYS B 1 103 ? 15.312 -12.242 -19.5 1 98.75 103 LYS B N 1
ATOM 3001 C CA . LYS B 1 103 ? 14.328 -13.227 -19.062 1 98.75 103 LYS B CA 1
ATOM 3002 C C . LYS B 1 103 ? 13.539 -12.711 -17.859 1 98.75 103 LYS B C 1
ATOM 3004 O O . LYS B 1 103 ? 14.102 -12.055 -16.984 1 98.75 103 LYS B O 1
ATOM 3009 N N . ILE B 1 104 ? 12.289 -13 -17.906 1 98.88 104 ILE B N 1
ATOM 3010 C CA . ILE B 1 104 ? 11.414 -12.648 -16.797 1 98.88 104 ILE B CA 1
ATOM 3011 C C . ILE B 1 104 ? 10.602 -13.867 -16.375 1 98.88 104 ILE B C 1
ATOM 3013 O O . ILE B 1 104 ? 9.922 -14.484 -17.188 1 98.88 104 ILE B O 1
ATOM 3017 N N . VAL B 1 105 ? 10.719 -14.266 -15.148 1 98.94 105 VAL B N 1
ATOM 3018 C CA . VAL B 1 105 ? 9.898 -15.312 -14.547 1 98.94 105 VAL B CA 1
ATOM 3019 C C . VAL B 1 105 ? 8.898 -14.695 -13.57 1 98.94 105 VAL B C 1
ATOM 3021 O O . VAL B 1 105 ? 9.281 -13.945 -12.672 1 98.94 105 VAL B O 1
ATOM 3024 N N . LEU B 1 106 ? 7.617 -14.922 -13.773 1 98.94 106 LEU B N 1
ATOM 3025 C CA . LEU B 1 106 ? 6.566 -14.453 -12.875 1 98.94 106 LEU B CA 1
ATOM 3026 C C . LEU B 1 106 ? 6.352 -15.438 -11.734 1 98.94 106 LEU B C 1
ATOM 3028 O O . LEU B 1 106 ? 5.953 -16.578 -11.961 1 98.94 106 LEU B O 1
ATOM 3032 N N . MET B 1 107 ? 6.676 -15.023 -10.531 1 98.94 107 MET B N 1
ATOM 3033 C CA . MET B 1 107 ? 6.512 -15.844 -9.336 1 98.94 107 MET B CA 1
ATOM 3034 C C . MET B 1 107 ? 5.352 -15.352 -8.484 1 98.94 107 MET B C 1
ATOM 3036 O O . MET B 1 107 ? 5.418 -14.258 -7.914 1 98.94 107 MET B O 1
ATOM 3040 N N . GLY B 1 108 ? 4.336 -16.109 -8.406 1 98.88 108 GLY B N 1
ATOM 3041 C CA . GLY B 1 108 ? 3.176 -15.766 -7.594 1 98.88 108 GLY B CA 1
ATOM 3042 C C . GLY B 1 108 ? 3.115 -16.531 -6.289 1 98.88 108 GLY B C 1
ATOM 3043 O O . GLY B 1 108 ? 3.396 -17.734 -6.258 1 98.88 108 GLY B O 1
ATOM 3044 N N . HIS B 1 109 ? 2.799 -15.844 -5.223 1 98.81 109 HIS B N 1
ATOM 3045 C CA . HIS B 1 109 ? 2.508 -16.422 -3.918 1 98.81 109 HIS B CA 1
ATOM 3046 C C . HIS B 1 109 ? 1.017 -16.359 -3.605 1 98.81 109 HIS B C 1
ATOM 3048 O O . HIS B 1 109 ? 0.402 -15.297 -3.713 1 98.81 109 HIS B O 1
ATOM 3054 N N . SER B 1 110 ? 0.446 -17.5 -3.189 1 98.19 110 SER B N 1
ATOM 3055 C CA . SER B 1 110 ? -0.959 -17.516 -2.797 1 98.19 110 SER B CA 1
ATOM 3056 C C . SER B 1 110 ? -1.847 -16.953 -3.898 1 98.19 110 SER B C 1
ATOM 3058 O O . SER B 1 110 ? -1.799 -17.422 -5.039 1 98.19 110 SER B O 1
ATOM 3060 N N . THR B 1 111 ? -2.535 -15.859 -3.678 1 97.94 111 THR B N 1
ATOM 3061 C CA . THR B 1 111 ? -3.383 -15.289 -4.719 1 97.94 111 THR B CA 1
ATOM 3062 C C . THR B 1 111 ? -2.541 -14.789 -5.891 1 97.94 111 THR B C 1
ATOM 3064 O O . THR B 1 111 ? -3.047 -14.641 -7.004 1 97.94 111 THR B O 1
ATOM 3067 N N . GLY B 1 112 ? -1.271 -14.578 -5.691 1 98.69 112 GLY B N 1
ATOM 3068 C CA . GLY B 1 112 ? -0.372 -14.312 -6.805 1 98.69 112 GLY B CA 1
ATOM 3069 C C . GLY B 1 112 ? -0.333 -15.43 -7.824 1 98.69 112 GLY B C 1
ATOM 3070 O O . GLY B 1 112 ? 0.003 -15.211 -8.992 1 98.69 112 GLY B O 1
ATOM 3071 N N . CYS B 1 113 ? -0.664 -16.672 -7.41 1 98.81 113 CYS B N 1
ATOM 3072 C CA . CYS B 1 113 ? -0.771 -17.797 -8.336 1 98.81 113 CYS B CA 1
ATOM 3073 C C . CYS B 1 113 ? -1.951 -17.609 -9.281 1 98.81 113 CYS B C 1
ATOM 3075 O O . CYS B 1 113 ? -1.852 -17.922 -10.469 1 98.81 113 CYS B O 1
ATOM 3077 N N . GLN B 1 114 ? -3.088 -17.141 -8.711 1 98.75 114 GLN B N 1
ATOM 3078 C CA . GLN B 1 114 ? -4.23 -16.812 -9.555 1 98.75 114 GLN B CA 1
ATOM 3079 C C . GLN B 1 114 ? -3.869 -15.734 -10.578 1 98.75 114 GLN B C 1
ATOM 3081 O O . GLN B 1 114 ? -4.297 -15.797 -11.734 1 98.75 114 GLN B O 1
ATOM 3086 N N . ASP B 1 115 ? -3.092 -14.758 -10.117 1 98.81 115 ASP B N 1
ATOM 3087 C CA . ASP B 1 115 ? -2.609 -13.727 -11.031 1 98.81 115 ASP B CA 1
ATOM 3088 C C . ASP B 1 115 ? -1.816 -14.344 -12.188 1 98.81 115 ASP B C 1
ATOM 3090 O O . ASP B 1 115 ? -1.965 -13.93 -13.336 1 98.81 115 ASP B O 1
ATOM 3094 N N . SER B 1 116 ? -0.966 -15.312 -11.883 1 98.81 116 SER B N 1
ATOM 3095 C CA . SER B 1 116 ? -0.157 -15.984 -12.891 1 98.81 116 SER B CA 1
ATOM 3096 C C . SER B 1 116 ? -1.033 -16.719 -13.906 1 98.81 116 SER B C 1
ATOM 3098 O O . SER B 1 116 ? -0.816 -16.625 -15.109 1 98.81 116 SER B O 1
ATOM 3100 N N . VAL B 1 117 ? -2.012 -17.453 -13.375 1 98.69 117 VAL B N 1
ATOM 3101 C CA . VAL B 1 117 ? -2.93 -18.172 -14.25 1 98.69 117 VAL B CA 1
ATOM 3102 C C . VAL B 1 117 ? -3.668 -17.188 -15.156 1 98.69 117 VAL B C 1
ATOM 3104 O O . VAL B 1 117 ? -3.74 -17.375 -16.375 1 98.69 117 VAL B O 1
ATOM 3107 N N . GLU B 1 118 ? -4.184 -16.125 -14.539 1 98.62 118 GLU B N 1
ATOM 3108 C CA . GLU B 1 118 ? -4.895 -15.109 -15.328 1 98.62 118 GLU B CA 1
ATOM 3109 C C . GLU B 1 118 ? -3.975 -14.477 -16.359 1 98.62 118 GLU B C 1
ATOM 3111 O O . GLU B 1 118 ? -4.406 -14.172 -17.484 1 98.62 118 GLU B O 1
ATOM 3116 N N . TYR B 1 119 ? -2.742 -14.305 -16.031 1 98.81 119 TYR B N 1
ATOM 3117 C CA . TYR B 1 119 ? -1.772 -13.656 -16.906 1 98.81 119 TYR B CA 1
ATOM 3118 C C . TYR B 1 119 ? -1.56 -14.461 -18.172 1 98.81 119 TYR B C 1
ATOM 3120 O O . TYR B 1 119 ? -1.201 -13.906 -19.219 1 98.81 119 TYR B O 1
ATOM 3128 N N . THR B 1 120 ? -1.775 -15.766 -18.156 1 98.25 120 THR B N 1
ATOM 3129 C CA . THR B 1 120 ? -1.585 -16.609 -19.328 1 98.25 120 THR B CA 1
ATOM 3130 C C . THR B 1 120 ? -2.527 -16.203 -20.453 1 98.25 120 THR B C 1
ATOM 3132 O O . THR B 1 120 ? -2.295 -16.516 -21.609 1 98.25 120 THR B O 1
ATOM 3135 N N . LYS B 1 121 ? -3.6 -15.5 -20.094 1 96.75 121 LYS B N 1
ATOM 3136 C CA . LYS B 1 121 ? -4.543 -15.016 -21.094 1 96.75 121 LYS B CA 1
ATOM 3137 C C . LYS B 1 121 ? -3.988 -13.789 -21.812 1 96.75 121 LYS B C 1
ATOM 3139 O O . LYS B 1 121 ? -4.496 -13.398 -22.859 1 96.75 121 LYS B O 1
ATOM 3144 N N . HIS B 1 122 ? -3.053 -13.188 -21.188 1 94.75 122 HIS B N 1
ATOM 3145 C CA . HIS B 1 122 ? -2.473 -11.945 -21.703 1 94.75 122 HIS B CA 1
ATOM 3146 C C . HIS B 1 122 ? -1.222 -12.227 -22.531 1 94.75 122 HIS B C 1
ATOM 3148 O O . HIS B 1 122 ? -0.157 -12.508 -21.969 1 94.75 122 HIS B O 1
ATOM 3154 N N . LYS B 1 123 ? -1.198 -11.977 -23.859 1 93.94 123 LYS B N 1
ATOM 3155 C CA . LYS B 1 123 ? -0.135 -12.43 -24.75 1 93.94 123 LYS B CA 1
ATOM 3156 C C . LYS B 1 123 ? 0.752 -11.266 -25.188 1 93.94 123 LYS B C 1
ATOM 3158 O O . LYS B 1 123 ? 1.838 -11.477 -25.734 1 93.94 123 LYS B O 1
ATOM 3163 N N . GLU B 1 124 ? 0.405 -10.078 -24.844 1 96.06 124 GLU B N 1
ATOM 3164 C CA . GLU B 1 124 ? 1.087 -8.898 -25.359 1 96.06 124 GLU B CA 1
ATOM 3165 C C . GLU B 1 124 ? 2.426 -8.68 -24.656 1 96.06 124 GLU B C 1
ATOM 3167 O O . GLU B 1 124 ? 3.346 -8.102 -25.234 1 96.06 124 GLU B O 1
ATOM 3172 N N . ASP B 1 125 ? 2.549 -9.078 -23.422 1 97.94 125 ASP B N 1
ATOM 3173 C CA . ASP B 1 125 ? 3.768 -8.945 -22.625 1 97.94 125 ASP B CA 1
ATOM 3174 C C . ASP B 1 125 ? 4.164 -10.289 -22.016 1 97.94 125 ASP B C 1
ATOM 3176 O O . ASP B 1 125 ? 4.02 -10.484 -20.797 1 97.94 125 ASP B O 1
ATOM 3180 N N . PRO B 1 126 ? 4.672 -11.125 -22.844 1 97.56 126 PRO B N 1
ATOM 3181 C CA . PRO B 1 126 ? 4.926 -12.492 -22.375 1 97.56 126 PRO B CA 1
ATOM 3182 C C . PRO B 1 126 ? 6.062 -12.555 -21.359 1 97.56 126 PRO B C 1
ATOM 3184 O O . PRO B 1 126 ? 6.945 -11.695 -21.359 1 97.56 126 PRO B O 1
ATOM 3187 N N . VAL B 1 127 ? 6.043 -13.492 -20.5 1 98.75 127 VAL B N 1
ATOM 3188 C CA . VAL B 1 127 ? 7.137 -13.828 -19.594 1 98.75 127 VAL B CA 1
ATOM 3189 C C . VAL B 1 127 ? 7.758 -15.164 -20.016 1 98.75 127 VAL B C 1
ATOM 3191 O O . VAL B 1 127 ? 7.262 -15.828 -20.922 1 98.75 127 VAL B O 1
ATOM 3194 N N . ASP B 1 128 ? 8.844 -15.555 -19.375 1 98.81 128 ASP B N 1
ATOM 3195 C CA . ASP B 1 128 ? 9.625 -16.688 -19.844 1 98.81 128 ASP B CA 1
ATOM 3196 C C . ASP B 1 128 ? 9.375 -17.922 -18.984 1 98.81 128 ASP B C 1
ATOM 3198 O O . ASP B 1 128 ? 9.844 -19.016 -19.312 1 98.81 128 ASP B O 1
ATOM 3202 N N . GLY B 1 129 ? 8.625 -17.844 -17.922 1 98.81 129 GLY B N 1
ATOM 3203 C CA . GLY B 1 129 ? 8.273 -18.922 -17.016 1 98.81 129 GLY B CA 1
ATOM 3204 C C . GLY B 1 129 ? 7.418 -18.469 -15.852 1 98.81 129 GLY B C 1
ATOM 3205 O O . GLY B 1 129 ? 7.242 -17.281 -15.641 1 98.81 129 GLY B O 1
ATOM 3206 N N . PHE B 1 130 ? 6.887 -19.453 -15.141 1 98.94 130 PHE B N 1
ATOM 3207 C CA . PHE B 1 130 ? 6.027 -19.188 -13.992 1 98.94 130 PHE B CA 1
ATOM 3208 C C . PHE B 1 130 ? 6.457 -20.031 -12.797 1 98.94 130 PHE B C 1
ATOM 3210 O O . PHE B 1 130 ? 6.848 -21.188 -12.953 1 98.94 130 PHE B O 1
ATOM 3217 N N . ILE B 1 131 ? 6.418 -19.453 -11.68 1 98.94 131 ILE B N 1
ATOM 3218 C CA . ILE B 1 131 ? 6.516 -20.172 -10.414 1 98.94 131 ILE B CA 1
ATOM 3219 C C . ILE B 1 131 ? 5.277 -19.906 -9.57 1 98.94 131 ILE B C 1
ATOM 3221 O O . ILE B 1 131 ? 4.945 -18.75 -9.297 1 98.94 131 ILE B O 1
ATOM 3225 N N . LEU B 1 132 ? 4.582 -20.891 -9.211 1 98.88 132 LEU B N 1
ATOM 3226 C CA . LEU B 1 132 ? 3.424 -20.812 -8.328 1 98.88 132 LEU B CA 1
ATOM 3227 C C . LEU B 1 132 ? 3.754 -21.344 -6.941 1 98.88 132 LEU B C 1
ATOM 3229 O O . LEU B 1 132 ? 3.961 -22.547 -6.77 1 98.88 132 LEU B O 1
ATOM 3233 N N . GLN B 1 133 ? 3.848 -20.516 -6.02 1 98.94 133 GLN B N 1
ATOM 3234 C CA . GLN B 1 133 ? 4.078 -20.953 -4.648 1 98.94 133 GLN B CA 1
ATOM 3235 C C . GLN B 1 133 ? 2.82 -20.781 -3.801 1 98.94 133 GLN B C 1
ATOM 3237 O O . GLN B 1 133 ? 2.293 -19.688 -3.666 1 98.94 133 GLN B O 1
ATOM 3242 N N . GLY B 1 134 ? 2.334 -21.844 -3.223 1 98.44 134 GLY B N 1
ATOM 3243 C CA . GLY B 1 134 ? 1.15 -21.859 -2.379 1 98.44 134 GLY B CA 1
ATOM 3244 C C . GLY B 1 134 ? -0.139 -21.672 -3.156 1 98.44 134 GLY B C 1
ATOM 3245 O O . GLY B 1 134 ? -0.98 -20.844 -2.791 1 98.44 134 GLY B O 1
ATOM 3246 N N . PRO B 1 135 ? -0.269 -22.328 -4.344 1 97.81 135 PRO B N 1
ATOM 3247 C CA . PRO B 1 135 ? -1.512 -22.234 -5.113 1 97.81 135 PRO B CA 1
ATOM 3248 C C . PRO B 1 135 ? -2.703 -22.859 -4.391 1 97.81 135 PRO B C 1
ATOM 3250 O O . PRO B 1 135 ? -3.133 -23.953 -4.734 1 97.81 135 PRO B O 1
ATOM 3253 N N . ALA B 1 136 ? -3.277 -22.094 -3.512 1 95.75 136 ALA B N 1
ATOM 3254 C CA . ALA B 1 136 ? -4.379 -22.562 -2.676 1 95.75 136 ALA B CA 1
ATOM 3255 C C . ALA B 1 136 ? -5.711 -22 -3.156 1 95.75 136 ALA B C 1
ATOM 3257 O O . ALA B 1 136 ? -5.746 -20.969 -3.848 1 95.75 136 ALA B O 1
ATOM 3258 N N . SER B 1 137 ? -6.793 -22.734 -2.873 1 96.69 137 SER B N 1
ATOM 3259 C CA . SER B 1 137 ? -8.148 -22.234 -3.104 1 96.69 137 SER B CA 1
ATOM 3260 C C . SER B 1 137 ? -8.586 -21.281 -1.993 1 96.69 137 SER B C 1
ATOM 3262 O O . SER B 1 137 ? -8.805 -21.719 -0.857 1 96.69 137 SER B O 1
ATOM 3264 N N . ASP B 1 138 ? -8.797 -20.047 -2.35 1 96.25 138 ASP B N 1
ATOM 3265 C CA . ASP B 1 138 ? -9.344 -19.109 -1.373 1 96.25 138 ASP B CA 1
ATOM 3266 C C . ASP B 1 138 ? -10.75 -19.531 -0.941 1 96.25 138 ASP B C 1
ATOM 3268 O O . ASP B 1 138 ? -11.102 -19.422 0.235 1 96.25 138 ASP B O 1
ATOM 3272 N N . ARG B 1 139 ? -11.484 -20.031 -1.855 1 96.75 139 ARG B N 1
ATOM 3273 C CA . ARG B 1 139 ? -12.859 -20.469 -1.605 1 96.75 139 ARG B CA 1
ATOM 3274 C C . ARG B 1 139 ? -12.898 -21.562 -0.55 1 96.75 139 ARG B C 1
ATOM 3276 O O . ARG B 1 139 ? -13.625 -21.453 0.439 1 96.75 139 ARG B O 1
ATOM 3283 N N . GLU B 1 140 ? -12.094 -22.562 -0.738 1 96.44 140 GLU B N 1
ATOM 3284 C CA . GLU B 1 140 ? -12.078 -23.688 0.2 1 96.44 140 GLU B CA 1
ATOM 3285 C C . GLU B 1 140 ? -11.484 -23.266 1.543 1 96.44 140 GLU B C 1
ATOM 3287 O O . GLU B 1 140 ? -11.906 -23.766 2.592 1 96.44 140 GLU B O 1
ATOM 3292 N N . SER B 1 141 ? -10.484 -22.406 1.493 1 95.25 141 SER B N 1
ATOM 3293 C CA . SER B 1 141 ? -9.922 -21.875 2.732 1 95.25 141 SER B CA 1
ATOM 3294 C C . SER B 1 141 ? -10.969 -21.094 3.529 1 95.25 141 SER B C 1
ATOM 3296 O O . SER B 1 141 ? -11.141 -21.328 4.727 1 95.25 141 SER B O 1
ATOM 3298 N N . ILE B 1 142 ? -11.695 -20.188 2.852 1 95.44 142 ILE B N 1
ATOM 3299 C CA . ILE B 1 142 ? -12.719 -19.375 3.482 1 95.44 142 ILE B CA 1
ATOM 3300 C C . ILE B 1 142 ? -13.773 -20.266 4.133 1 95.44 142 ILE B C 1
ATOM 3302 O O . ILE B 1 142 ? -14.188 -20.031 5.27 1 95.44 142 ILE B O 1
ATOM 3306 N N . ALA B 1 143 ? -14.148 -21.297 3.455 1 93.56 143 ALA B N 1
ATOM 3307 C CA . ALA B 1 143 ? -15.172 -22.219 3.957 1 93.56 143 ALA B CA 1
ATOM 3308 C C . ALA B 1 143 ? -14.734 -22.859 5.266 1 93.56 143 ALA B C 1
ATOM 3310 O O . ALA B 1 143 ? -15.57 -23.188 6.117 1 93.56 143 ALA B O 1
ATOM 3311 N N . ASP B 1 144 ? -13.438 -22.984 5.473 1 91.69 144 ASP B N 1
ATOM 3312 C CA . ASP B 1 144 ? -12.898 -23.594 6.684 1 91.69 144 ASP B CA 1
ATOM 3313 C C . ASP B 1 144 ? -12.906 -22.609 7.848 1 91.69 144 ASP B C 1
ATOM 3315 O O . ASP B 1 144 ? -12.82 -23.016 9.016 1 91.69 144 ASP B O 1
ATOM 3319 N N . PHE B 1 145 ? -13.047 -21.328 7.551 1 89.56 145 PHE B N 1
ATOM 3320 C CA . PHE B 1 145 ? -12.852 -20.328 8.594 1 89.56 145 PHE B CA 1
ATOM 3321 C C . PHE B 1 145 ? -14.164 -19.625 8.914 1 89.56 145 PHE B C 1
ATOM 3323 O O . PHE B 1 145 ? -14.188 -18.656 9.688 1 89.56 145 PHE B O 1
ATOM 3330 N N . ILE B 1 146 ? -15.188 -20.031 8.297 1 92.94 146 ILE B N 1
ATOM 3331 C CA . ILE B 1 146 ? -16.484 -19.391 8.523 1 92.94 146 ILE B CA 1
ATOM 3332 C C . ILE B 1 146 ? -17.578 -20.469 8.641 1 92.94 146 ILE B C 1
ATOM 3334 O O . ILE B 1 146 ? -17.422 -21.578 8.141 1 92.94 146 ILE B O 1
ATOM 3338 N N . THR B 1 147 ? -18.688 -20.219 9.383 1 95.81 147 THR B N 1
ATOM 3339 C CA . THR B 1 147 ? -19.781 -21.172 9.477 1 95.81 147 THR B CA 1
ATOM 3340 C C . THR B 1 147 ? -20.453 -21.344 8.117 1 95.81 147 THR B C 1
ATOM 3342 O O . THR B 1 147 ? -20.531 -20.406 7.32 1 95.81 147 THR B O 1
ATOM 3345 N N . PRO B 1 148 ? -20.938 -22.547 7.848 1 96.5 148 PRO B N 1
ATOM 3346 C CA . PRO B 1 148 ? -21.625 -22.781 6.578 1 96.5 148 PRO B CA 1
ATOM 3347 C C . PRO B 1 148 ? -22.781 -21.812 6.348 1 96.5 148 PRO B C 1
ATOM 3349 O O . PRO B 1 148 ? -23.047 -21.406 5.211 1 96.5 148 PRO B O 1
ATOM 3352 N N . GLU B 1 149 ? -23.453 -21.469 7.359 1 97 149 GLU B N 1
ATOM 3353 C CA . GLU B 1 149 ? -24.578 -20.547 7.262 1 97 149 GLU B CA 1
ATOM 3354 C C . GLU B 1 149 ? -24.125 -19.156 6.816 1 97 149 GLU B C 1
ATOM 3356 O O . GLU B 1 149 ? -24.703 -18.578 5.895 1 97 149 GLU B O 1
ATOM 3361 N N . LEU B 1 150 ? -23.109 -18.672 7.453 1 96.94 150 LEU B N 1
ATOM 3362 C CA . LEU B 1 150 ? -22.594 -17.359 7.082 1 96.94 150 LEU B CA 1
ATO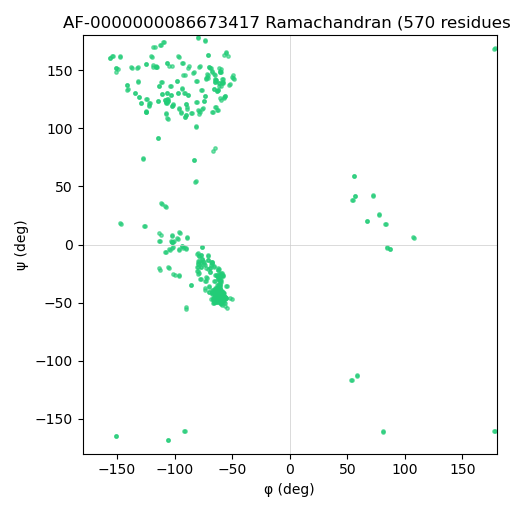M 3363 C C . LEU B 1 150 ? -22 -17.391 5.672 1 96.94 150 LEU B C 1
ATOM 3365 O O . LEU B 1 150 ? -22.172 -16.438 4.906 1 96.94 150 LEU B O 1
ATOM 3369 N N . TYR B 1 151 ? -21.328 -18.469 5.398 1 97.56 151 TYR B N 1
ATOM 3370 C CA . TYR B 1 151 ? -20.766 -18.641 4.066 1 97.56 151 TYR B CA 1
ATOM 3371 C C . TYR B 1 151 ? -21.828 -18.5 2.99 1 97.56 151 TYR B C 1
ATOM 3373 O O . TYR B 1 151 ? -21.703 -17.703 2.07 1 97.56 151 TYR B O 1
ATOM 3381 N N . LYS B 1 152 ? -22.891 -19.266 3.09 1 97.75 152 LYS B N 1
ATOM 3382 C CA . LYS B 1 152 ? -23.984 -19.234 2.115 1 97.75 152 LYS B CA 1
ATOM 3383 C C . LYS B 1 152 ? -24.625 -17.859 2.045 1 97.75 152 LYS B C 1
ATOM 3385 O O . LYS B 1 152 ? -24.844 -17.328 0.956 1 97.75 152 LYS B O 1
ATOM 3390 N N . LYS B 1 153 ? -24.906 -17.328 3.184 1 97.88 153 LYS B N 1
ATOM 3391 C CA . LYS B 1 153 ? -25.531 -16 3.26 1 97.88 153 LYS B CA 1
ATOM 3392 C C . LYS B 1 153 ? -24.656 -14.945 2.576 1 97.88 153 LYS B C 1
ATOM 3394 O O . LYS B 1 153 ? -25.172 -14.086 1.861 1 97.88 153 LYS B O 1
ATOM 3399 N N . SER B 1 154 ? -23.406 -15.016 2.822 1 98.06 154 SER B N 1
ATOM 3400 C CA . SER B 1 154 ? -22.453 -14.047 2.303 1 98.06 154 SER B CA 1
ATOM 3401 C C . SER B 1 154 ? -22.344 -14.133 0.784 1 98.06 154 SER B C 1
ATOM 3403 O O . SER B 1 154 ? -22.422 -13.117 0.094 1 98.06 154 SER B O 1
ATOM 3405 N N . VAL B 1 155 ? -22.203 -15.305 0.248 1 98.62 155 VAL B N 1
ATOM 3406 C CA . VAL B 1 155 ? -22.078 -15.508 -1.191 1 98.62 155 VAL B CA 1
ATOM 3407 C C . VAL B 1 155 ? -23.375 -15.141 -1.888 1 98.62 155 VAL B C 1
ATOM 3409 O O . VAL B 1 155 ? -23.375 -14.484 -2.932 1 98.62 155 VAL B O 1
ATOM 3412 N N . ASP B 1 156 ? -24.531 -15.531 -1.28 1 98.75 156 ASP B N 1
ATOM 3413 C CA . ASP B 1 156 ? -25.844 -15.195 -1.832 1 98.75 156 ASP B CA 1
ATOM 3414 C C . ASP B 1 156 ? -26.031 -13.68 -1.921 1 98.75 156 ASP B C 1
ATOM 3416 O O . ASP B 1 156 ? -26.547 -13.172 -2.916 1 98.75 156 ASP B O 1
ATOM 3420 N N . LEU B 1 157 ? -25.609 -13.039 -0.923 1 98.81 157 LEU B N 1
ATOM 3421 C CA . LEU B 1 157 ? -25.75 -11.586 -0.919 1 98.81 157 LEU B CA 1
ATOM 3422 C C . LEU B 1 157 ? -24.891 -10.953 -2.016 1 98.81 157 LEU B C 1
ATOM 3424 O O . LEU B 1 157 ? -25.344 -10.039 -2.711 1 98.81 157 LEU B O 1
ATOM 3428 N N . ALA B 1 158 ? -23.656 -11.383 -2.131 1 98.88 158 ALA B N 1
ATOM 3429 C CA . ALA B 1 158 ? -22.781 -10.859 -3.182 1 98.88 158 ALA B CA 1
ATOM 3430 C C . ALA B 1 158 ? -23.422 -11.031 -4.559 1 98.88 158 ALA B C 1
ATOM 3432 O O . ALA B 1 158 ? -23.438 -10.094 -5.363 1 98.88 158 ALA B O 1
ATOM 3433 N N . GLU B 1 159 ? -23.938 -12.18 -4.812 1 98.81 159 GLU B N 1
ATOM 3434 C CA . GLU B 1 159 ? -24.594 -12.461 -6.09 1 98.81 159 GLU B CA 1
ATOM 3435 C C . GLU B 1 159 ? -25.781 -11.547 -6.309 1 98.81 159 GLU B C 1
ATOM 3437 O O . GLU B 1 159 ? -26 -11.039 -7.41 1 98.81 159 GLU B O 1
ATOM 3442 N N . LYS B 1 160 ? -26.594 -11.43 -5.266 1 98.81 160 LYS B N 1
ATOM 3443 C CA . LYS B 1 160 ? -27.75 -10.539 -5.344 1 98.81 160 LYS B CA 1
ATOM 3444 C C . LYS B 1 160 ? -27.312 -9.109 -5.652 1 98.81 160 LYS B C 1
ATOM 3446 O O . LYS B 1 160 ? -27.891 -8.453 -6.52 1 98.81 160 LYS B O 1
ATOM 3451 N N . MET B 1 161 ? -26.297 -8.617 -4.953 1 98.81 161 MET B N 1
ATOM 3452 C CA . MET B 1 161 ? -25.781 -7.27 -5.164 1 98.81 161 MET B CA 1
ATOM 3453 C C . MET B 1 161 ? -25.281 -7.098 -6.594 1 98.81 161 MET B C 1
ATOM 3455 O O . MET B 1 161 ? -25.562 -6.086 -7.238 1 98.81 161 MET B O 1
ATOM 3459 N N . ILE B 1 162 ? -24.578 -8.031 -7.094 1 98.81 162 ILE B N 1
ATOM 3460 C CA . ILE B 1 162 ? -24.062 -7.984 -8.461 1 98.81 162 ILE B CA 1
ATOM 3461 C C . ILE B 1 162 ? -25.234 -7.93 -9.438 1 98.81 162 ILE B C 1
ATOM 3463 O O . ILE B 1 162 ? -25.234 -7.117 -10.367 1 98.81 162 ILE B O 1
ATOM 3467 N N . ALA B 1 163 ? -26.219 -8.789 -9.234 1 98.75 163 ALA B N 1
ATOM 3468 C CA . ALA B 1 163 ? -27.391 -8.836 -10.094 1 98.75 163 ALA B CA 1
ATOM 3469 C C . ALA B 1 163 ? -28.125 -7.5 -10.086 1 98.75 163 ALA B C 1
ATOM 3471 O O . ALA B 1 163 ? -28.734 -7.113 -11.086 1 98.75 163 ALA B O 1
ATOM 3472 N N . GLU B 1 164 ? -28.062 -6.805 -9.008 1 98.5 164 GLU B N 1
ATOM 3473 C CA . GLU B 1 164 ? -28.75 -5.531 -8.836 1 98.5 164 GLU B CA 1
ATOM 3474 C C . GLU B 1 164 ? -27.875 -4.367 -9.305 1 98.5 164 GLU B C 1
ATOM 3476 O O . GLU B 1 164 ? -28.219 -3.203 -9.062 1 98.5 164 GLU B O 1
ATOM 3481 N N . GLY B 1 165 ? -26.75 -4.648 -9.891 1 98 165 GLY B N 1
ATOM 3482 C CA . GLY B 1 165 ? -25.875 -3.607 -10.422 1 98 165 GLY B CA 1
ATOM 3483 C C . GLY B 1 165 ? -24.984 -2.98 -9.367 1 98 165 GLY B C 1
ATOM 3484 O O . GLY B 1 165 ? -24.469 -1.881 -9.562 1 98 165 GLY B O 1
ATOM 3485 N N . LYS B 1 166 ? -24.797 -3.621 -8.219 1 98.25 166 LYS B N 1
ATOM 3486 C CA . LYS B 1 166 ? -24.031 -3.094 -7.102 1 98.25 166 LYS B CA 1
ATOM 3487 C C . LYS B 1 166 ? -22.734 -3.885 -6.898 1 98.25 166 LYS B C 1
ATOM 3489 O O . LYS B 1 166 ? -22.312 -4.125 -5.766 1 98.25 166 LYS B O 1
ATOM 3494 N N . ALA B 1 167 ? -22.094 -4.359 -7.973 1 98.31 167 ALA B N 1
ATOM 3495 C CA . ALA B 1 167 ? -20.875 -5.168 -7.914 1 98.31 167 ALA B CA 1
ATOM 3496 C C . ALA B 1 167 ? -19.75 -4.406 -7.227 1 98.31 167 ALA B C 1
ATOM 3498 O O . ALA B 1 167 ? -18.938 -5 -6.512 1 98.31 167 ALA B O 1
ATOM 3499 N N . GLY B 1 168 ? -19.75 -3.092 -7.398 1 9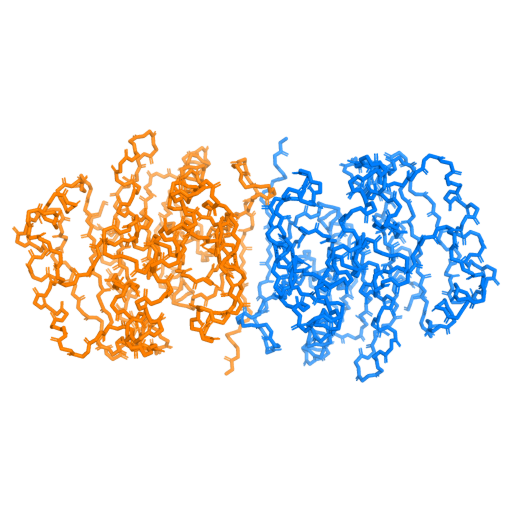7.56 168 GLY B N 1
ATOM 3500 C CA . GLY B 1 168 ? -18.656 -2.27 -6.891 1 97.56 168 GLY B CA 1
ATOM 3501 C C . GLY B 1 168 ? -18.891 -1.787 -5.473 1 97.56 168 GLY B C 1
ATOM 3502 O O . GLY B 1 168 ? -18.016 -1.163 -4.875 1 97.56 168 GLY B O 1
ATOM 3503 N N . GLU B 1 169 ? -20.031 -2.08 -4.879 1 98.12 169 GLU B N 1
ATOM 3504 C CA . GLU B 1 169 ? -20.328 -1.691 -3.506 1 98.12 169 GLU B CA 1
ATOM 3505 C C . GLU B 1 169 ? -19.75 -2.686 -2.51 1 98.12 169 GLU B C 1
ATOM 3507 O O . GLU B 1 169 ? -19.656 -3.883 -2.795 1 98.12 169 GLU B O 1
ATOM 3512 N N . ALA B 1 170 ? -19.359 -2.189 -1.336 1 98.25 170 ALA B N 1
ATOM 3513 C CA . ALA B 1 170 ? -18.766 -3.053 -0.316 1 98.25 170 ALA B CA 1
ATOM 3514 C C . ALA B 1 170 ? -19.828 -3.945 0.327 1 98.25 170 ALA B C 1
ATOM 3516 O O . ALA B 1 170 ? -20.953 -3.506 0.577 1 98.25 170 ALA B O 1
ATOM 3517 N N . MET B 1 171 ? -19.391 -5.176 0.612 1 98.44 171 MET B N 1
ATOM 3518 C 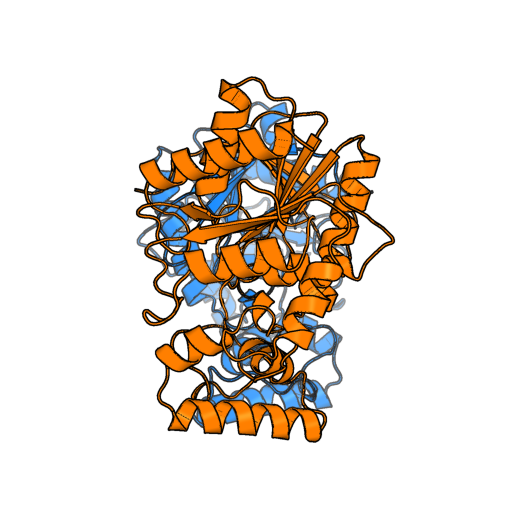CA . MET B 1 171 ? -20.203 -6.086 1.417 1 98.44 171 MET B CA 1
ATOM 3519 C C . MET B 1 171 ? -20.375 -5.551 2.832 1 98.44 171 MET B C 1
ATOM 3521 O O . MET B 1 171 ? -19.469 -4.953 3.396 1 98.44 171 MET B O 1
ATOM 3525 N N . PRO B 1 172 ? -21.609 -5.766 3.398 1 97.44 172 PRO B N 1
ATOM 3526 C CA . PRO B 1 172 ? -21.703 -5.488 4.832 1 97.44 172 PRO B CA 1
ATOM 3527 C C . PRO B 1 172 ? -20.719 -6.32 5.66 1 97.44 172 PRO B C 1
ATOM 3529 O O . PRO B 1 172 ? -20.531 -7.508 5.383 1 97.44 172 PRO B O 1
ATOM 3532 N N . THR B 1 173 ? -20.188 -5.727 6.641 1 96.25 173 THR B N 1
ATOM 3533 C CA . THR B 1 173 ? -19.109 -6.363 7.391 1 96.25 173 THR B CA 1
ATOM 3534 C C . THR B 1 173 ? -19.609 -7.613 8.109 1 96.25 173 THR B C 1
ATOM 3536 O O . THR B 1 173 ? -18.859 -8.57 8.297 1 96.25 173 THR B O 1
ATOM 3539 N N . ASP B 1 174 ? -20.859 -7.625 8.516 1 95.12 174 ASP B N 1
ATOM 3540 C CA . ASP B 1 174 ? -21.391 -8.75 9.273 1 95.12 174 ASP B CA 1
ATOM 3541 C C . ASP B 1 174 ? -21.672 -9.945 8.367 1 95.12 174 ASP B C 1
ATOM 3543 O O . ASP B 1 174 ? -22.078 -11.016 8.836 1 95.12 174 ASP B O 1
ATOM 3547 N N . HIS B 1 175 ? -21.453 -9.797 7.074 1 96.44 175 HIS B N 1
ATOM 3548 C CA . HIS B 1 175 ? -21.594 -10.898 6.125 1 96.44 175 HIS B CA 1
ATOM 3549 C C . HIS B 1 175 ? -20.234 -11.469 5.734 1 96.44 175 HIS B C 1
ATOM 3551 O O . HIS B 1 175 ? -20.156 -12.344 4.867 1 96.44 175 HIS B O 1
ATOM 3557 N N . LEU B 1 176 ? -19.203 -11 6.258 1 96.25 176 LEU B N 1
ATOM 3558 C CA . LEU B 1 176 ? -17.859 -11.453 5.957 1 96.25 176 LEU B CA 1
ATOM 3559 C C . LEU B 1 176 ? -17.203 -12.062 7.191 1 96.25 176 LEU B C 1
ATOM 3561 O O . LEU B 1 176 ? -17.562 -11.719 8.32 1 96.25 176 LEU B O 1
ATOM 3565 N N . PRO B 1 177 ? -16.266 -12.984 6.926 1 93.38 177 PRO B N 1
ATOM 3566 C CA . PRO B 1 177 ? -15.484 -13.453 8.078 1 93.38 177 PRO B CA 1
ATOM 3567 C C . PRO B 1 177 ? -14.711 -12.336 8.766 1 93.38 177 PRO B C 1
ATOM 3569 O O . PRO B 1 177 ? -14.203 -11.43 8.094 1 93.38 177 PRO B O 1
ATOM 3572 N N . SER B 1 178 ? -14.508 -12.461 10.062 1 87.69 178 SER B N 1
ATOM 3573 C CA . SER B 1 178 ? -13.844 -11.438 10.859 1 87.69 178 SER B CA 1
ATOM 3574 C C . SER B 1 178 ? -12.367 -11.32 10.492 1 87.69 178 SER B C 1
ATOM 3576 O O . SER B 1 178 ? -11.727 -10.312 10.789 1 87.69 178 SER B O 1
ATOM 3578 N N . LEU B 1 179 ? -11.898 -12.344 9.789 1 84.94 179 LEU B N 1
ATOM 3579 C CA . LEU B 1 179 ? -10.492 -12.352 9.406 1 84.94 179 LEU B CA 1
ATOM 3580 C C . LEU B 1 179 ? -10.211 -11.273 8.359 1 84.94 179 LEU B C 1
ATOM 3582 O O . LEU B 1 179 ? -9.062 -10.859 8.188 1 84.94 179 LEU B O 1
ATOM 3586 N N . PHE B 1 180 ? -11.25 -10.922 7.672 1 88.81 180 PHE B N 1
ATOM 3587 C CA . PHE B 1 180 ? -11.094 -9.844 6.699 1 88.81 180 PHE B CA 1
ATOM 3588 C C . PHE B 1 180 ? -11.352 -8.484 7.344 1 88.81 180 PHE B C 1
ATOM 3590 O O . PHE B 1 180 ? -12.469 -8.211 7.793 1 88.81 180 PHE B O 1
ATOM 3597 N N . ASP B 1 181 ? -10.344 -7.645 7.379 1 86 181 ASP B N 1
ATOM 3598 C CA . ASP B 1 181 ? -10.469 -6.391 8.117 1 86 181 ASP B CA 1
ATOM 3599 C C . ASP B 1 181 ? -10.469 -5.195 7.168 1 86 181 ASP B C 1
ATOM 3601 O O . ASP B 1 181 ? -10.359 -4.047 7.609 1 86 181 ASP B O 1
ATOM 3605 N N . THR B 1 182 ? -10.523 -5.379 5.914 1 93.25 182 THR B N 1
ATOM 3606 C CA . THR B 1 182 ? -10.648 -4.316 4.922 1 93.25 182 THR B CA 1
ATOM 3607 C C . THR B 1 182 ? -11.977 -4.414 4.18 1 93.25 182 THR B C 1
ATOM 3609 O O . THR B 1 182 ? -12.586 -5.484 4.133 1 93.25 182 THR B O 1
ATOM 3612 N N . PRO B 1 183 ? -12.516 -3.309 3.664 1 96.94 183 PRO B N 1
ATOM 3613 C CA . PRO B 1 183 ? -13.719 -3.408 2.836 1 96.94 183 PRO B CA 1
ATOM 3614 C C . PRO B 1 183 ? -13.508 -4.27 1.592 1 96.94 183 PRO B C 1
ATOM 3616 O O . PRO B 1 183 ? -12.445 -4.211 0.97 1 96.94 183 PRO B O 1
ATOM 3619 N N . ILE B 1 184 ? -14.453 -5.109 1.302 1 98.19 184 ILE B N 1
ATOM 3620 C CA . ILE B 1 184 ? -14.445 -5.984 0.135 1 98.19 184 ILE B CA 1
ATOM 3621 C C . ILE B 1 184 ? -15.711 -5.754 -0.691 1 98.19 184 ILE B C 1
ATOM 3623 O O . ILE B 1 184 ? -16.828 -5.816 -0.164 1 98.19 184 ILE B O 1
ATOM 3627 N N . THR B 1 185 ? -15.594 -5.461 -1.949 1 98.56 185 THR B N 1
ATOM 3628 C CA . THR B 1 185 ? -16.766 -5.246 -2.793 1 98.56 185 THR B CA 1
ATOM 3629 C C . THR B 1 185 ? -17.5 -6.559 -3.045 1 98.56 185 THR B C 1
ATOM 3631 O O . THR B 1 185 ? -16.938 -7.637 -2.869 1 98.56 185 THR B O 1
ATOM 3634 N N . ALA B 1 186 ? -18.734 -6.41 -3.484 1 98.75 186 ALA B N 1
ATOM 3635 C CA . ALA B 1 186 ? -19.531 -7.586 -3.83 1 98.75 186 ALA B CA 1
ATOM 3636 C C . ALA B 1 186 ? -18.844 -8.398 -4.93 1 98.75 186 ALA B C 1
ATOM 3638 O O . ALA B 1 186 ? -18.75 -9.625 -4.836 1 98.75 186 ALA B O 1
ATOM 3639 N N . TYR B 1 187 ? -18.359 -7.742 -5.879 1 98.75 187 TYR B N 1
ATOM 3640 C CA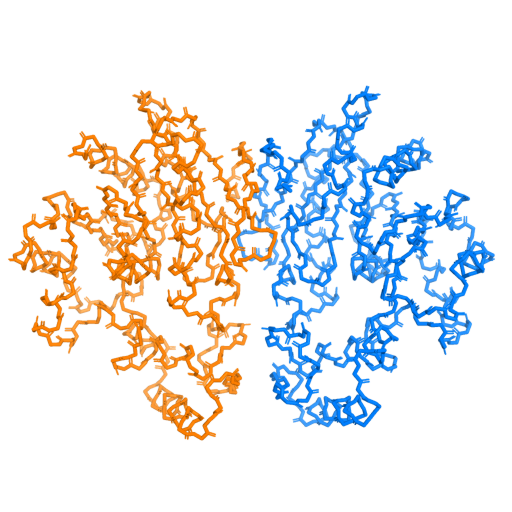 . TYR B 1 187 ? -17.656 -8.422 -6.965 1 98.75 187 TYR B CA 1
ATOM 3641 C C . TYR B 1 187 ? -16.453 -9.203 -6.441 1 98.75 187 TYR B C 1
ATOM 3643 O O . TYR B 1 187 ? -16.281 -10.375 -6.773 1 98.75 187 TYR B O 1
ATOM 3651 N N . ARG B 1 188 ? -15.656 -8.516 -5.691 1 98.62 188 ARG B N 1
ATOM 3652 C CA . ARG B 1 188 ? -14.406 -9.141 -5.25 1 98.62 188 ARG B CA 1
ATOM 3653 C C . ARG B 1 188 ? -14.688 -10.32 -4.324 1 98.62 188 ARG B C 1
ATOM 3655 O O . ARG B 1 188 ? -14 -11.344 -4.391 1 98.62 188 ARG B O 1
ATOM 3662 N N . TRP B 1 189 ? -15.648 -10.164 -3.449 1 98.56 189 TRP B N 1
ATOM 3663 C CA . TRP B 1 189 ? -16.016 -11.266 -2.568 1 98.56 189 TRP B CA 1
ATOM 3664 C C . TRP B 1 189 ? -16.469 -12.477 -3.377 1 98.56 189 TRP B C 1
ATOM 3666 O O . TRP B 1 189 ? -16.047 -13.602 -3.123 1 98.56 189 TRP B O 1
ATOM 3676 N N . HIS B 1 190 ? -17.312 -12.18 -4.367 1 98.81 190 HIS B N 1
ATOM 3677 C CA . HIS B 1 190 ? -17.781 -13.25 -5.238 1 98.81 190 HIS B CA 1
ATOM 3678 C C . HIS B 1 190 ? -16.609 -13.93 -5.941 1 98.81 190 HIS B C 1
ATOM 3680 O O . HIS B 1 190 ? -16.562 -15.164 -6.027 1 98.81 190 HIS B O 1
ATOM 3686 N N . ALA B 1 191 ? -15.641 -13.172 -6.402 1 98.69 191 ALA B N 1
ATOM 3687 C CA . ALA B 1 191 ? -14.461 -13.695 -7.09 1 98.69 191 ALA B CA 1
ATOM 3688 C C . ALA B 1 191 ? -13.68 -14.641 -6.188 1 98.69 191 ALA B C 1
ATOM 3690 O O . ALA B 1 191 ? -13.195 -15.68 -6.641 1 98.69 191 ALA B O 1
ATOM 3691 N N . LEU B 1 192 ? -13.609 -14.312 -4.906 1 98.06 192 LEU B N 1
ATOM 3692 C CA . LEU B 1 192 ? -12.766 -15.039 -3.959 1 98.06 192 LEU B CA 1
ATOM 3693 C C . LEU B 1 192 ? -13.508 -16.25 -3.395 1 98.06 192 LEU B C 1
ATOM 3695 O O . LEU B 1 192 ? -12.906 -17.312 -3.193 1 98.06 192 LEU B O 1
ATOM 3699 N N . ALA B 1 193 ? -14.836 -16.125 -3.201 1 98.06 193 ALA B N 1
ATOM 3700 C CA . ALA B 1 193 ? -15.516 -17.047 -2.281 1 98.06 193 ALA B CA 1
ATOM 3701 C C . ALA B 1 193 ? -16.469 -17.969 -3.027 1 98.06 193 ALA B C 1
ATOM 3703 O O . ALA B 1 193 ? -16.859 -19.016 -2.512 1 98.06 193 ALA B O 1
ATOM 3704 N N . ALA B 1 194 ? -16.875 -17.562 -4.199 1 98.38 194 ALA B N 1
ATOM 3705 C CA . ALA B 1 194 ? -17.922 -18.328 -4.875 1 98.38 194 ALA B CA 1
ATOM 3706 C C . ALA B 1 194 ? -17.328 -19.406 -5.773 1 98.38 194 ALA B C 1
ATOM 3708 O O . ALA B 1 194 ? -16.281 -19.203 -6.383 1 98.38 194 ALA B O 1
ATOM 3709 N N . LYS B 1 195 ? -18 -20.547 -5.895 1 97.31 195 LYS B N 1
ATOM 3710 C CA . LYS B 1 195 ? -17.625 -21.5 -6.926 1 97.31 195 LYS B CA 1
ATOM 3711 C C . LYS B 1 195 ? -17.766 -20.891 -8.32 1 97.31 195 LYS B C 1
ATOM 3713 O O . LYS B 1 195 ? -18.797 -20.312 -8.648 1 97.31 195 LYS B O 1
ATOM 3718 N N . GLY B 1 196 ? -16.719 -20.969 -9 1 96.75 196 GLY B N 1
ATOM 3719 C CA . GLY B 1 196 ? -16.734 -20.406 -10.344 1 96.75 196 GLY B CA 1
ATOM 3720 C C . GLY B 1 196 ? -16.391 -18.922 -10.359 1 96.75 196 GLY B C 1
ATOM 3721 O O . GLY B 1 196 ? -16.344 -18.312 -11.43 1 96.75 196 GLY B O 1
ATOM 3722 N N . GLY B 1 197 ? -16.203 -18.297 -9.195 1 97.94 197 GLY B N 1
ATOM 3723 C CA . GLY B 1 197 ? -15.711 -16.938 -9.18 1 97.94 197 GLY B CA 1
ATOM 3724 C C . GLY B 1 197 ? -14.406 -16.766 -9.938 1 97.94 197 GLY B C 1
ATOM 3725 O O . GLY B 1 197 ? -13.711 -17.734 -10.211 1 97.94 197 GLY B O 1
ATOM 3726 N N . ASP B 1 198 ? -14.07 -15.562 -10.227 1 97.88 198 ASP B N 1
ATOM 3727 C CA . ASP B 1 198 ? -12.945 -15.273 -11.109 1 97.88 198 ASP B CA 1
ATOM 3728 C C . ASP B 1 198 ? -11.641 -15.828 -10.539 1 97.88 198 ASP B C 1
ATOM 3730 O O . ASP B 1 198 ? -10.719 -16.156 -11.289 1 97.88 198 ASP B O 1
ATOM 3734 N N . ASP B 1 199 ? -11.57 -15.992 -9.18 1 98.38 199 ASP B N 1
ATOM 3735 C CA . ASP B 1 199 ? -10.336 -16.438 -8.531 1 98.38 199 ASP B CA 1
ATOM 3736 C C . ASP B 1 199 ? -10.328 -17.953 -8.344 1 98.38 199 ASP B C 1
ATOM 3738 O O . ASP B 1 199 ? -9.359 -18.5 -7.816 1 98.38 199 ASP B O 1
ATOM 3742 N N . ASP B 1 200 ? -11.367 -18.625 -8.734 1 98.12 200 ASP B N 1
ATOM 3743 C CA . ASP B 1 200 ? -11.539 -20.031 -8.391 1 98.12 200 ASP B CA 1
ATOM 3744 C C . ASP B 1 200 ? -10.773 -20.938 -9.359 1 98.12 200 ASP B C 1
ATOM 3746 O O . ASP B 1 200 ? -11.367 -21.719 -10.094 1 98.12 200 ASP B O 1
ATOM 3750 N N . TYR B 1 201 ? -9.445 -20.938 -9.219 1 97.94 201 TYR B N 1
ATOM 3751 C CA . TYR B 1 201 ? -8.602 -21.672 -10.148 1 97.94 201 TYR B CA 1
ATOM 3752 C C . TYR B 1 201 ? -8.062 -22.938 -9.508 1 97.94 201 TYR B C 1
ATOM 3754 O O . TYR B 1 201 ? -7.664 -23.875 -10.203 1 97.94 201 TYR B O 1
ATOM 3762 N N . PHE B 1 202 ? -8.055 -23.031 -8.148 1 97.12 202 PHE B N 1
ATOM 3763 C CA . PHE B 1 202 ? -7.27 -24.078 -7.516 1 97.12 202 PHE B CA 1
ATOM 3764 C C . PHE B 1 202 ? -8.133 -24.891 -6.559 1 97.12 202 PHE B C 1
ATOM 3766 O O . PHE B 1 202 ? -7.609 -25.609 -5.699 1 97.12 202 PHE B O 1
ATOM 3773 N N . SER B 1 203 ? -9.461 -24.797 -6.652 1 96.19 203 SER B N 1
ATOM 3774 C CA . SER B 1 203 ? -10.344 -25.578 -5.789 1 96.19 203 SER B CA 1
ATOM 3775 C C . SER B 1 203 ? -10.32 -27.047 -6.172 1 96.19 203 SER B C 1
ATOM 3777 O O . SER B 1 203 ? -10.266 -27.391 -7.355 1 96.19 203 SER B O 1
ATOM 3779 N N . SER B 1 204 ? -10.398 -27.906 -5.234 1 93.5 204 SER B N 1
ATOM 3780 C CA . SER B 1 204 ? -10.281 -29.344 -5.43 1 93.5 204 SER B CA 1
ATOM 3781 C C . SER B 1 204 ? -11.539 -29.922 -6.059 1 93.5 204 SER B C 1
ATOM 3783 O O . SER B 1 204 ? -11.539 -31.062 -6.531 1 93.5 204 SER B O 1
ATOM 3785 N N . ASP B 1 205 ? -12.633 -29.172 -6.059 1 93.88 205 ASP B N 1
ATOM 3786 C CA . ASP B 1 205 ? -13.906 -29.703 -6.535 1 93.88 205 ASP B CA 1
ATOM 3787 C C . ASP B 1 205 ? -14.219 -29.203 -7.941 1 93.88 205 ASP B C 1
ATOM 3789 O O . ASP B 1 205 ? -15.344 -29.328 -8.414 1 93.88 205 ASP B O 1
ATOM 3793 N N . LEU B 1 206 ? -13.25 -28.531 -8.555 1 95.31 206 LEU B N 1
ATOM 3794 C CA . LEU B 1 206 ? -13.445 -28.078 -9.93 1 95.31 206 LEU B CA 1
ATOM 3795 C C . LEU B 1 206 ? -13.445 -29.25 -10.898 1 95.31 206 LEU B C 1
ATOM 3797 O O . LEU B 1 206 ? -12.805 -30.281 -10.641 1 95.31 206 LEU B O 1
ATOM 3801 N N . ASP B 1 207 ? -14.133 -29.078 -11.992 1 95.19 207 ASP B N 1
ATOM 3802 C CA . ASP B 1 207 ? -14.188 -30.109 -13.023 1 95.19 207 ASP B CA 1
ATOM 3803 C C . ASP B 1 207 ? -12.805 -30.328 -13.641 1 95.19 207 ASP B C 1
ATOM 3805 O O . ASP B 1 207 ? -12.07 -29.375 -13.906 1 95.19 207 ASP B O 1
ATOM 3809 N N . GLU B 1 208 ? -12.531 -31.594 -13.922 1 94.25 208 GLU B N 1
ATOM 3810 C CA . GLU B 1 208 ? -11.242 -31.953 -14.5 1 94.25 208 GLU B CA 1
ATOM 3811 C C . GLU B 1 208 ? -11.008 -31.234 -15.828 1 94.25 208 GLU B C 1
ATOM 3813 O O . GLU B 1 208 ? -9.883 -30.844 -16.125 1 94.25 208 GLU B O 1
ATOM 3818 N N . SER B 1 209 ? -12.062 -31.141 -16.594 1 96.75 209 SER B N 1
ATOM 3819 C CA . SER B 1 209 ? -11.945 -30.484 -17.891 1 96.75 209 SER B CA 1
ATOM 3820 C C . SER B 1 209 ? -11.562 -29.016 -17.719 1 96.75 209 SER B C 1
ATOM 3822 O O . SER B 1 209 ? -10.773 -28.484 -18.516 1 96.75 209 SER B O 1
ATOM 3824 N N . PHE B 1 210 ? -12.109 -28.375 -16.734 1 96.56 210 PHE B N 1
ATOM 3825 C CA . PHE B 1 210 ? -11.773 -26.984 -16.469 1 96.56 210 PHE B CA 1
ATOM 3826 C C . PHE B 1 210 ? -10.32 -26.844 -16.016 1 96.56 210 PHE B C 1
ATOM 3828 O O . PHE B 1 210 ? -9.57 -26.016 -16.531 1 96.56 210 PHE B O 1
ATOM 3835 N N . VAL B 1 211 ? -9.953 -27.703 -15.078 1 95.56 211 VAL B N 1
ATOM 3836 C CA . VAL B 1 211 ? -8.586 -27.688 -14.578 1 95.56 211 VAL B CA 1
ATOM 3837 C C . VAL B 1 211 ? -7.613 -27.906 -15.734 1 95.56 211 VAL B C 1
ATOM 3839 O O . VAL B 1 211 ? -6.617 -27.188 -15.859 1 95.56 211 VAL B O 1
ATOM 3842 N N . SER B 1 212 ? -7.938 -28.875 -16.562 1 96.88 212 SER B N 1
ATOM 3843 C CA . SER B 1 212 ? -7.105 -29.156 -17.719 1 96.88 212 SER B CA 1
ATOM 3844 C C . SER B 1 212 ? -6.98 -27.938 -18.625 1 96.88 212 SER B C 1
ATOM 3846 O O . SER B 1 212 ? -5.891 -27.625 -19.094 1 96.88 212 SER B O 1
ATOM 3848 N N . SER B 1 213 ? -8.094 -27.297 -18.812 1 97.38 213 SER B N 1
ATOM 3849 C CA . SER B 1 213 ? -8.078 -26.125 -19.703 1 97.38 213 SER B CA 1
ATOM 3850 C C . SER B 1 213 ? -7.18 -25.031 -19.156 1 97.38 213 SER B C 1
ATOM 3852 O O . SER B 1 213 ? -6.543 -24.312 -19.922 1 97.38 213 SER B O 1
ATOM 3854 N N . ILE B 1 214 ? -7.117 -24.859 -17.859 1 96.75 214 ILE B N 1
ATOM 3855 C CA . ILE B 1 214 ? -6.293 -23.844 -17.203 1 96.75 214 ILE B CA 1
ATOM 3856 C C . ILE B 1 214 ? -4.816 -24.172 -17.422 1 96.75 214 ILE B C 1
ATOM 3858 O O . ILE B 1 214 ? -4.047 -23.312 -17.875 1 96.75 214 ILE B O 1
ATOM 3862 N N . TRP B 1 215 ? -4.41 -25.375 -17.156 1 97.56 215 TRP B N 1
ATOM 3863 C CA . TRP B 1 215 ? -3 -25.75 -17.172 1 97.56 215 TRP B CA 1
ATOM 3864 C C . TRP B 1 215 ? -2.48 -25.828 -18.609 1 97.56 215 TRP B C 1
ATOM 3866 O O . TRP B 1 215 ? -1.287 -25.625 -18.859 1 97.56 215 TRP B O 1
ATOM 3876 N N . GLN B 1 216 ? -3.371 -25.969 -19.547 1 96.88 216 GLN B N 1
ATOM 3877 C CA . GLN B 1 216 ? -2.99 -26.016 -20.953 1 96.88 216 GLN B CA 1
ATOM 3878 C C . GLN B 1 216 ? -2.73 -24.609 -21.5 1 96.88 216 GLN B C 1
A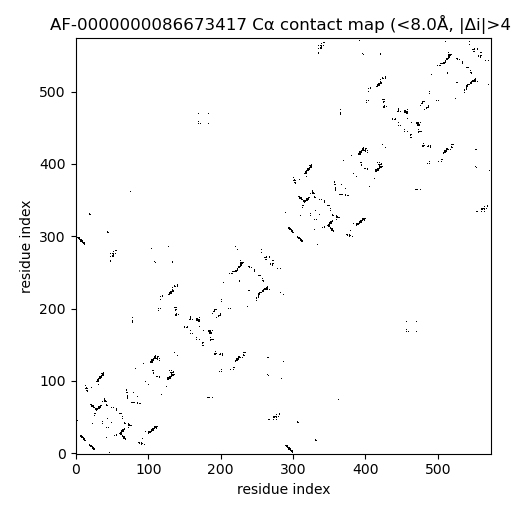TOM 3880 O O . GLN B 1 216 ? -2.176 -24.453 -22.594 1 96.88 216 GLN B O 1
ATOM 3885 N N . ARG B 1 217 ? -3.145 -23.641 -20.766 1 97.31 217 ARG B N 1
ATOM 3886 C CA . ARG B 1 217 ? -2.916 -22.266 -21.203 1 97.31 217 ARG B CA 1
ATOM 3887 C C . ARG B 1 217 ? -1.446 -21.891 -21.062 1 97.31 217 ARG B C 1
ATOM 3889 O O . ARG B 1 217 ? -0.976 -20.953 -21.719 1 97.31 217 ARG B O 1
ATOM 3896 N N . PHE B 1 218 ? -0.763 -22.531 -20.109 1 98.06 218 PHE B N 1
ATOM 3897 C CA . PHE B 1 218 ? 0.648 -22.219 -19.922 1 98.06 218 PHE B CA 1
ATOM 3898 C C . PHE B 1 218 ? 1.457 -22.625 -21.156 1 98.06 218 PHE B C 1
ATOM 3900 O O . PHE B 1 218 ? 1.517 -23.812 -21.484 1 98.06 218 PHE B O 1
ATOM 3907 N N . GLU B 1 219 ? 2.072 -21.734 -21.797 1 97.44 219 GLU B N 1
ATOM 3908 C CA . GLU B 1 219 ? 2.945 -22 -22.938 1 97.44 219 GLU B CA 1
ATOM 3909 C C . GLU B 1 219 ? 4.406 -22.078 -22.5 1 97.44 219 GLU B C 1
ATOM 3911 O O . GLU B 1 219 ? 5.223 -22.719 -23.172 1 97.44 219 GLU B O 1
ATOM 3916 N N . GLN B 1 220 ? 4.754 -21.422 -21.438 1 98.19 220 GLN B N 1
ATOM 3917 C CA . GLN B 1 220 ? 6.074 -21.469 -20.812 1 98.19 220 GLN B CA 1
ATOM 3918 C C . GLN B 1 220 ? 6.109 -22.469 -19.656 1 98.19 220 GLN B C 1
ATOM 3920 O O . GLN B 1 220 ? 5.062 -22.844 -19.125 1 98.19 220 GLN B O 1
ATOM 3925 N N . PRO B 1 221 ? 7.375 -22.875 -19.266 1 98.75 221 PRO B N 1
ATOM 3926 C CA . PRO B 1 221 ? 7.461 -23.766 -18.094 1 98.75 221 PRO B CA 1
ATOM 3927 C C . PRO B 1 221 ? 6.852 -23.141 -16.844 1 98.75 221 PRO B C 1
ATOM 3929 O O . PRO B 1 221 ? 7.004 -21.938 -16.609 1 98.75 221 PRO B O 1
ATOM 3932 N N . VAL B 1 222 ? 6.148 -23.969 -16.078 1 98.88 222 VAL B N 1
ATOM 3933 C CA . VAL B 1 222 ? 5.547 -23.516 -14.828 1 98.88 222 VAL B CA 1
ATOM 3934 C C . VAL B 1 222 ? 5.895 -24.516 -13.719 1 98.88 222 VAL B C 1
ATOM 3936 O O . VAL B 1 222 ? 5.73 -25.719 -13.883 1 98.88 222 VAL B O 1
ATOM 3939 N N . MET B 1 223 ? 6.449 -23.984 -12.633 1 98.94 223 MET B N 1
ATOM 3940 C CA . MET B 1 223 ? 6.738 -24.797 -11.445 1 98.94 223 MET B CA 1
ATOM 3941 C C . MET B 1 223 ? 5.738 -24.5 -10.336 1 98.94 223 MET B C 1
ATOM 3943 O O . MET B 1 223 ? 5.574 -23.359 -9.922 1 98.94 223 MET B O 1
ATOM 3947 N N . ALA B 1 224 ? 5.066 -25.531 -9.867 1 98.81 224 ALA B N 1
ATOM 3948 C CA . ALA B 1 224 ? 4.086 -25.391 -8.789 1 98.81 224 ALA B CA 1
ATOM 3949 C C . ALA B 1 224 ? 4.602 -26 -7.496 1 98.81 224 ALA B C 1
ATOM 3951 O O . ALA B 1 224 ? 4.977 -27.172 -7.461 1 98.81 224 ALA B O 1
ATOM 3952 N N . LEU B 1 225 ? 4.605 -25.156 -6.445 1 98.88 225 LEU B N 1
ATOM 3953 C CA . LEU B 1 225 ? 5.094 -25.594 -5.141 1 98.88 225 LEU B CA 1
ATOM 3954 C C . LEU B 1 225 ? 4.039 -25.375 -4.062 1 98.88 225 LEU B C 1
ATOM 3956 O O . LEU B 1 225 ? 3.701 -24.219 -3.746 1 98.88 225 LEU B O 1
ATOM 3960 N N . HIS B 1 226 ? 3.539 -26.453 -3.486 1 98.56 226 HIS B N 1
ATOM 3961 C CA . HIS B 1 226 ? 2.713 -26.359 -2.289 1 98.56 226 HIS B CA 1
ATOM 3962 C C . HIS B 1 226 ? 3.566 -26.375 -1.025 1 98.56 226 HIS B C 1
ATOM 3964 O O . HIS B 1 226 ? 4.676 -26.922 -1.033 1 98.56 226 HIS B O 1
ATOM 3970 N N . SER B 1 227 ? 3.066 -25.781 0.024 1 98.69 227 SER B N 1
ATOM 3971 C CA . SER B 1 227 ? 3.682 -25.875 1.343 1 98.69 227 SER B CA 1
ATOM 3972 C C . SER B 1 227 ? 3.102 -27.047 2.135 1 98.69 227 SER B C 1
ATOM 3974 O O . SER B 1 227 ? 1.881 -27.188 2.244 1 98.69 227 SER B O 1
ATOM 3976 N N . ALA B 1 228 ? 3.922 -27.859 2.693 1 98.19 228 ALA B N 1
ATOM 3977 C CA . ALA B 1 228 ? 3.49 -29.094 3.346 1 98.19 228 ALA B CA 1
ATOM 3978 C C . ALA B 1 228 ? 2.537 -28.797 4.5 1 98.19 228 ALA B C 1
ATOM 3980 O O . ALA B 1 228 ? 1.562 -29.516 4.711 1 98.19 228 ALA B O 1
ATOM 3981 N N . GLU B 1 229 ? 2.809 -27.781 5.242 1 97.94 229 GLU B N 1
ATOM 3982 C CA . GLU B 1 229 ? 2.023 -27.438 6.426 1 97.94 229 GLU B CA 1
ATOM 3983 C C . GLU B 1 229 ? 1.18 -26.188 6.199 1 97.94 229 GLU B C 1
ATOM 3985 O O . GLU B 1 229 ? 1.026 -25.375 7.102 1 97.94 229 GLU B O 1
ATOM 3990 N N . ASP B 1 230 ? 0.743 -26.047 4.965 1 98 230 ASP B N 1
ATOM 3991 C CA . ASP B 1 230 ? -0.074 -24.891 4.609 1 98 230 ASP B CA 1
ATOM 3992 C C . ASP B 1 230 ? -1.391 -24.891 5.383 1 98 230 ASP B C 1
ATOM 3994 O O . ASP B 1 230 ? -2.264 -25.719 5.137 1 98 230 ASP B O 1
ATOM 3998 N N . GLU B 1 231 ? -1.574 -23.922 6.211 1 96.31 231 GLU B N 1
ATOM 3999 C CA . GLU B 1 231 ? -2.723 -23.875 7.109 1 96.31 231 GLU B CA 1
ATOM 4000 C C . GLU B 1 231 ? -3.986 -23.453 6.367 1 96.31 231 GLU B C 1
ATOM 4002 O O . GLU B 1 231 ? -5.094 -23.578 6.898 1 96.31 231 GLU B O 1
ATOM 4007 N N . PHE B 1 232 ? -3.891 -23.016 5.098 1 95.31 232 PHE B N 1
ATOM 4008 C CA . PHE B 1 232 ? -5.047 -22.531 4.344 1 95.31 232 PHE B CA 1
ATOM 4009 C C . PHE B 1 232 ? -5.531 -23.609 3.371 1 95.31 232 PHE B C 1
ATOM 4011 O O . PHE B 1 232 ? -6.5 -23.391 2.635 1 95.31 232 PHE B O 1
ATOM 4018 N N . VAL B 1 233 ? -4.867 -24.688 3.32 1 96.38 233 VAL B N 1
ATOM 4019 C CA . VAL B 1 233 ? -5.293 -25.812 2.502 1 96.38 233 VAL B CA 1
ATOM 4020 C C . VAL B 1 233 ? -5.957 -26.859 3.385 1 96.38 233 VAL B C 1
ATOM 4022 O O . VAL B 1 233 ? -5.348 -27.359 4.336 1 96.38 233 VAL B O 1
ATOM 4025 N N . PRO B 1 234 ? -7.191 -27.141 3.088 1 94.12 234 PRO B N 1
ATOM 4026 C CA . PRO B 1 234 ? -7.859 -28.172 3.893 1 94.12 234 PRO B CA 1
ATOM 4027 C C . PRO B 1 234 ? -7.035 -29.453 4.027 1 94.12 234 PRO B C 1
ATOM 4029 O O . PRO B 1 234 ? -6.406 -29.891 3.061 1 94.12 234 PRO B O 1
ATOM 4032 N N . ALA B 1 235 ? -7.082 -30.062 5.145 1 91.25 235 ALA B N 1
ATOM 4033 C CA . ALA B 1 235 ? -6.246 -31.203 5.5 1 91.25 235 ALA B CA 1
ATOM 4034 C C . ALA B 1 235 ? -6.531 -32.406 4.594 1 91.25 235 ALA B C 1
ATOM 4036 O O . ALA B 1 235 ? -5.645 -33.219 4.348 1 91.25 235 ALA B O 1
ATOM 4037 N N . LYS B 1 236 ? -7.695 -32.469 4.07 1 91.81 236 LYS B N 1
ATOM 4038 C CA . LYS B 1 236 ? -8.125 -33.625 3.275 1 91.81 236 LYS B CA 1
ATOM 4039 C C . LYS B 1 236 ? -7.453 -33.625 1.903 1 91.81 236 LYS B C 1
ATOM 4041 O O . LYS B 1 236 ? -7.484 -34.625 1.19 1 91.81 236 LYS B O 1
ATOM 4046 N N . ILE B 1 237 ? -6.945 -32.5 1.552 1 93.62 237 ILE B N 1
ATOM 4047 C CA . ILE B 1 237 ? -6.367 -32.375 0.219 1 93.62 237 ILE B CA 1
ATOM 4048 C C . ILE B 1 237 ? -4.949 -32.969 0.222 1 93.62 237 ILE B C 1
ATOM 4050 O O . ILE B 1 237 ? -4.109 -32.531 1.026 1 93.62 237 ILE B O 1
ATOM 4054 N N . ASP B 1 238 ? -4.688 -33.938 -0.611 1 95.31 238 ASP B N 1
ATOM 4055 C CA . ASP B 1 238 ? -3.344 -34.438 -0.856 1 95.31 238 ASP B CA 1
ATOM 4056 C C . ASP B 1 238 ? -2.59 -33.562 -1.844 1 95.31 238 ASP B C 1
ATOM 4058 O O . ASP B 1 238 ? -2.736 -33.719 -3.059 1 95.31 238 ASP B O 1
ATOM 4062 N N . LYS B 1 239 ? -1.741 -32.75 -1.356 1 96.81 239 LYS B N 1
ATOM 4063 C CA . LYS B 1 239 ? -1.068 -31.734 -2.137 1 96.81 239 LYS B CA 1
ATOM 4064 C C . LYS B 1 239 ? -0.157 -32.344 -3.195 1 96.81 239 LYS B C 1
ATOM 4066 O O . LYS B 1 239 ? -0.106 -31.875 -4.332 1 96.81 239 LYS B O 1
ATOM 4071 N N . GLN B 1 240 ? 0.586 -33.406 -2.822 1 96.81 240 GLN B N 1
ATOM 4072 C CA . GLN B 1 240 ? 1.461 -34.031 -3.801 1 96.81 240 GLN B CA 1
ATOM 4073 C C . GLN B 1 240 ? 0.654 -34.656 -4.93 1 96.81 240 GLN B C 1
ATOM 4075 O O . GLN B 1 240 ? 1.021 -34.562 -6.102 1 96.81 240 GLN B O 1
ATOM 4080 N N . ALA B 1 241 ? -0.42 -35.312 -4.605 1 95.88 241 ALA B N 1
ATOM 4081 C CA . ALA B 1 241 ? -1.277 -35.906 -5.621 1 95.88 241 ALA B CA 1
ATOM 4082 C C . ALA B 1 241 ? -1.833 -34.844 -6.574 1 95.88 241 ALA B C 1
ATOM 4084 O O . ALA B 1 241 ? -1.952 -35.094 -7.777 1 95.88 241 ALA B O 1
ATOM 4085 N N . LEU B 1 242 ? -2.186 -33.781 -5.984 1 94.88 242 LEU B N 1
ATOM 4086 C CA . LEU B 1 242 ? -2.686 -32.656 -6.789 1 94.88 242 LEU B CA 1
ATOM 4087 C C . LEU B 1 242 ? -1.631 -32.188 -7.789 1 94.88 242 LEU B C 1
ATOM 4089 O O . LEU B 1 242 ? -1.915 -32.062 -8.984 1 94.88 242 LEU B O 1
ATOM 4093 N N . ILE B 1 243 ? -0.435 -31.984 -7.402 1 96.88 243 ILE B N 1
ATOM 4094 C CA . ILE B 1 243 ? 0.661 -31.531 -8.25 1 96.88 243 ILE B CA 1
ATOM 4095 C C . ILE B 1 243 ? 0.936 -32.594 -9.336 1 96.88 243 ILE B C 1
ATOM 4097 O O . ILE B 1 243 ? 1.139 -32.25 -10.5 1 96.88 243 ILE B O 1
ATOM 4101 N N . ASP B 1 244 ? 0.898 -33.875 -8.906 1 96.69 244 ASP B N 1
ATOM 4102 C CA . ASP B 1 244 ? 1.111 -34.938 -9.867 1 96.69 244 ASP B CA 1
ATOM 4103 C C . ASP B 1 244 ? 0.047 -34.906 -10.961 1 96.69 244 ASP B C 1
ATOM 4105 O O . ASP B 1 244 ? 0.343 -35.188 -12.133 1 96.69 244 ASP B O 1
ATOM 4109 N N . SER B 1 245 ? -1.133 -34.656 -10.547 1 95.31 245 SER B N 1
ATOM 4110 C CA . SER B 1 245 ? -2.203 -34.562 -11.531 1 95.31 245 SER B CA 1
ATOM 4111 C C . SER B 1 245 ? -1.967 -33.406 -12.516 1 95.31 245 SER B C 1
ATOM 4113 O O . SER B 1 245 ? -2.293 -33.531 -13.703 1 95.31 245 SER B O 1
ATOM 4115 N N . TRP B 1 246 ? -1.428 -32.281 -12.023 1 96.62 246 TRP B N 1
ATOM 4116 C CA . TRP B 1 246 ? -1.113 -31.156 -12.898 1 96.62 246 TRP B CA 1
ATOM 4117 C C . TRP B 1 246 ? -0.013 -31.516 -13.891 1 96.62 246 TRP B C 1
ATOM 4119 O O . TRP B 1 246 ? -0.093 -31.188 -15.07 1 96.62 246 TRP B O 1
ATOM 4129 N N . LYS B 1 247 ? 1.013 -32.25 -13.414 1 97.06 247 LYS B N 1
ATOM 4130 C CA . LYS B 1 247 ? 2.105 -32.719 -14.266 1 97.06 247 LYS B CA 1
ATOM 4131 C C . LYS B 1 247 ? 1.589 -33.625 -15.383 1 97.06 247 LYS B C 1
ATOM 4133 O O . LYS B 1 247 ? 2.105 -33.594 -16.5 1 97.06 247 LYS B O 1
ATOM 4138 N N . LYS B 1 248 ? 0.597 -34.375 -15.07 1 96.25 248 LYS B N 1
ATOM 4139 C CA . LYS B 1 248 ? 0.001 -35.25 -16.062 1 96.25 248 LYS B CA 1
ATOM 4140 C C . LYS B 1 248 ? -0.828 -34.469 -17.078 1 96.25 248 LYS B C 1
ATOM 4142 O O . LYS B 1 248 ? -0.927 -34.875 -18.234 1 96.25 248 LYS B O 1
ATOM 4147 N N . THR B 1 249 ? -1.383 -33.438 -16.641 1 96.12 249 THR B N 1
ATOM 4148 C CA . THR B 1 249 ? -2.301 -32.656 -17.453 1 96.12 249 THR B CA 1
ATOM 4149 C C . THR B 1 249 ? -1.541 -31.859 -18.516 1 96.12 249 THR B C 1
ATOM 4151 O O . THR B 1 249 ? -2.01 -31.703 -19.641 1 96.12 249 THR B O 1
ATOM 4154 N N . SER B 1 250 ? -0.373 -31.344 -18.172 1 97.19 250 SER B N 1
ATOM 4155 C CA . SER B 1 250 ? 0.385 -30.484 -19.078 1 97.19 250 SER B CA 1
ATOM 4156 C C . SER B 1 250 ? 1.881 -30.766 -18.984 1 97.19 250 SER B C 1
ATOM 4158 O O . SER B 1 250 ? 2.449 -30.766 -17.891 1 97.19 250 SER B O 1
ATOM 4160 N N . PRO B 1 251 ? 2.562 -30.906 -20.125 1 97.06 251 PRO B N 1
ATOM 4161 C CA . PRO B 1 251 ? 4.016 -31.109 -20.125 1 97.06 251 PRO B CA 1
ATOM 4162 C C . PRO B 1 251 ? 4.773 -29.844 -19.719 1 97.06 251 PRO B C 1
ATOM 4164 O O . PRO B 1 251 ? 5.984 -29.891 -19.484 1 97.06 251 PRO B O 1
ATOM 4167 N N . LYS B 1 252 ? 4 -28.703 -19.641 1 98.31 252 LYS B N 1
ATOM 4168 C CA . LYS B 1 252 ? 4.645 -27.453 -19.25 1 98.31 252 LYS B CA 1
ATOM 4169 C C . LYS B 1 252 ? 4.836 -27.391 -17.734 1 98.31 252 LYS B C 1
ATOM 4171 O O . LYS B 1 252 ? 5.605 -26.562 -17.234 1 98.31 252 LYS B O 1
ATOM 4176 N N . VAL B 1 253 ? 4.066 -28.219 -16.969 1 98.62 253 VAL B N 1
ATOM 4177 C CA . VAL B 1 253 ? 4.301 -28.297 -15.539 1 98.62 253 VAL B CA 1
ATOM 4178 C C . VAL B 1 253 ? 5.656 -28.953 -15.273 1 98.62 253 VAL B C 1
ATOM 4180 O O . VAL B 1 253 ? 5.852 -30.141 -15.586 1 98.62 253 VAL B O 1
ATOM 4183 N N . HIS B 1 254 ? 6.477 -28.203 -14.758 1 98.56 254 HIS B N 1
ATOM 4184 C CA . HIS B 1 254 ? 7.887 -28.562 -14.656 1 98.56 254 HIS B CA 1
ATOM 4185 C C . HIS B 1 254 ? 8.086 -29.734 -13.688 1 98.56 254 HIS B C 1
ATOM 4187 O O . HIS B 1 254 ? 7.402 -29.812 -12.664 1 98.56 254 HIS B O 1
ATOM 4193 N N . HIS B 1 255 ? 9.086 -30.578 -13.906 1 98 255 HIS B N 1
ATOM 4194 C CA . HIS B 1 255 ? 9.312 -31.781 -13.109 1 98 255 HIS B CA 1
ATOM 4195 C C . HIS B 1 255 ? 9.742 -31.422 -11.688 1 98 255 HIS B C 1
ATOM 4197 O O . HIS B 1 255 ? 9.602 -32.219 -10.773 1 98 255 HIS B O 1
ATOM 4203 N N . LEU B 1 256 ? 10.203 -30.172 -11.445 1 98.56 256 LEU B N 1
ATOM 4204 C CA . LEU B 1 256 ? 10.648 -29.719 -10.133 1 98.56 256 LEU B CA 1
ATOM 4205 C C . LEU B 1 256 ? 9.453 -29.359 -9.25 1 98.56 256 LEU B C 1
ATOM 4207 O O . LEU B 1 256 ? 9.617 -29.078 -8.062 1 98.56 256 LEU B O 1
ATOM 4211 N N . SER B 1 257 ? 8.234 -29.359 -9.797 1 98.81 257 SER B N 1
ATOM 4212 C CA . SER B 1 257 ? 7.039 -29.078 -9.008 1 98.81 257 SER B CA 1
ATOM 4213 C C . SER B 1 257 ? 6.891 -30.078 -7.867 1 98.81 257 SER B C 1
ATOM 4215 O O . SER B 1 257 ? 7.215 -31.266 -8.023 1 98.81 257 SER B O 1
ATOM 4217 N N . GLY B 1 258 ? 6.5 -29.609 -6.715 1 98.44 258 GLY B N 1
ATOM 4218 C CA . GLY B 1 258 ? 6.387 -30.5 -5.57 1 98.44 258 GLY B CA 1
ATOM 4219 C C . GLY B 1 258 ? 5.965 -29.797 -4.301 1 98.44 258 GLY B C 1
ATOM 4220 O O . GLY B 1 258 ? 5.305 -28.75 -4.359 1 98.44 258 GLY B O 1
ATOM 4221 N N . VAL B 1 259 ? 6.23 -30.438 -3.162 1 98.75 259 VAL B N 1
ATOM 4222 C CA . VAL B 1 259 ? 5.812 -29.922 -1.858 1 98.75 259 VAL B CA 1
ATOM 4223 C C . VAL B 1 259 ? 7.035 -29.469 -1.064 1 98.75 259 VAL B C 1
ATOM 4225 O O . VAL B 1 259 ? 8.039 -30.188 -0.998 1 98.75 259 VAL B O 1
ATOM 4228 N N . ILE B 1 260 ? 6.992 -28.25 -0.544 1 98.88 260 ILE B N 1
ATOM 4229 C CA . ILE B 1 260 ? 8.047 -27.719 0.312 1 98.88 260 ILE B CA 1
ATOM 4230 C C . ILE B 1 260 ? 7.938 -28.344 1.706 1 98.88 260 ILE B C 1
ATOM 4232 O O . ILE B 1 260 ? 6.969 -28.094 2.426 1 98.88 260 ILE B O 1
ATOM 4236 N N . PRO B 1 261 ? 8.938 -29.078 2.131 1 98.5 261 PRO B N 1
ATOM 4237 C CA . PRO B 1 261 ? 8.828 -29.75 3.432 1 98.5 261 PRO B CA 1
ATOM 4238 C C . PRO B 1 261 ? 8.766 -28.766 4.594 1 98.5 261 PRO B C 1
ATOM 4240 O O . PRO B 1 261 ? 9.492 -27.766 4.598 1 98.5 261 PRO B O 1
ATOM 4243 N N . ARG B 1 262 ? 7.898 -28.906 5.527 1 97.81 262 ARG B N 1
ATOM 4244 C CA . ARG B 1 262 ? 7.785 -28.234 6.809 1 97.81 262 ARG B CA 1
ATOM 4245 C C . ARG B 1 262 ? 7.453 -26.75 6.617 1 97.81 262 ARG B C 1
ATOM 4247 O O . ARG B 1 262 ? 7.688 -25.938 7.512 1 97.81 262 ARG B O 1
ATOM 4254 N N . ALA B 1 263 ? 6.934 -26.438 5.48 1 98.62 263 ALA B N 1
ATOM 4255 C CA . ALA B 1 263 ? 6.656 -25.031 5.188 1 98.62 263 ALA B CA 1
ATOM 4256 C C . ALA B 1 263 ? 5.219 -24.672 5.551 1 98.62 263 ALA B C 1
ATOM 4258 O O . ALA B 1 263 ? 4.293 -25.438 5.289 1 98.62 263 ALA B O 1
ATOM 4259 N N . SER B 1 264 ? 5.07 -23.562 6.219 1 98.44 264 SER B N 1
ATOM 4260 C CA . SER B 1 264 ? 3.766 -22.922 6.336 1 98.44 264 SER B CA 1
ATOM 4261 C C . SER B 1 264 ? 3.359 -22.25 5.027 1 98.44 264 SER B C 1
ATOM 4263 O O . SER B 1 264 ? 4.121 -22.266 4.059 1 98.44 264 SER B O 1
ATOM 4265 N N . HIS B 1 265 ? 2.156 -21.688 4.941 1 98.12 265 HIS B N 1
ATOM 4266 C CA . HIS B 1 265 ? 1.64 -21.078 3.725 1 98.12 265 HIS B CA 1
ATOM 4267 C C . HIS B 1 265 ? 2.633 -20.062 3.156 1 98.12 265 HIS B C 1
ATOM 4269 O O . HIS B 1 265 ? 2.938 -20.094 1.962 1 98.12 265 HIS B O 1
ATOM 4275 N N . ALA B 1 266 ? 3.199 -19.188 3.979 1 97.62 266 ALA B N 1
ATOM 4276 C CA . ALA B 1 266 ? 4.105 -18.141 3.527 1 97.62 266 ALA B CA 1
ATOM 4277 C C . ALA B 1 266 ? 5.562 -18.562 3.674 1 97.62 266 ALA B C 1
ATOM 4279 O O . ALA B 1 266 ? 6.469 -17.734 3.631 1 97.62 266 ALA B O 1
ATOM 4280 N N . VAL B 1 267 ? 5.793 -19.812 3.949 1 98.56 267 VAL B N 1
ATOM 4281 C CA . VAL B 1 267 ? 7.133 -20.375 4.059 1 98.56 267 VAL B CA 1
ATOM 4282 C C . VAL B 1 267 ? 7.945 -19.594 5.082 1 98.56 267 VAL B C 1
ATOM 4284 O O . VAL B 1 267 ? 9.047 -19.109 4.777 1 98.56 267 VAL B O 1
ATOM 4287 N N . LYS B 1 268 ? 7.5 -19.531 6.262 1 97 268 LYS B N 1
ATOM 4288 C CA . LYS B 1 268 ? 8.094 -18.672 7.285 1 97 268 LYS B CA 1
ATOM 4289 C C . LYS B 1 268 ? 9.344 -19.312 7.887 1 97 268 LYS B C 1
ATOM 4291 O O . LYS B 1 268 ? 10.203 -18.625 8.43 1 97 268 LYS B O 1
ATOM 4296 N N . GLN B 1 269 ? 9.461 -20.625 7.789 1 97.62 269 GLN B N 1
ATOM 4297 C CA . GLN B 1 269 ? 10.547 -21.359 8.422 1 97.62 269 GLN B CA 1
ATOM 4298 C C . GLN B 1 269 ? 11.844 -21.219 7.629 1 97.62 269 GLN B C 1
ATOM 4300 O O . GLN B 1 269 ? 11.859 -21.422 6.414 1 97.62 269 GLN B O 1
ATOM 4305 N N . ALA B 1 270 ? 12.938 -20.922 8.328 1 97.31 270 ALA B N 1
ATOM 4306 C CA . ALA B 1 270 ? 14.219 -20.641 7.695 1 97.31 270 ALA B CA 1
ATOM 4307 C C . ALA B 1 270 ? 14.656 -21.781 6.789 1 97.31 270 ALA B C 1
ATOM 4309 O O . ALA B 1 270 ? 15.07 -21.562 5.648 1 97.31 270 ALA B O 1
ATOM 4310 N N . GLU B 1 271 ? 14.555 -23 7.266 1 98.25 271 GLU B N 1
ATOM 4311 C CA . GLU B 1 271 ? 14.977 -24.156 6.488 1 98.25 271 GLU B CA 1
ATOM 4312 C C . GLU B 1 271 ? 14.117 -24.328 5.238 1 98.25 271 GLU B C 1
ATOM 4314 O O . GLU B 1 271 ? 14.625 -24.672 4.172 1 98.25 271 GLU B O 1
ATOM 4319 N N . ALA B 1 272 ? 12.812 -24.109 5.395 1 98.75 272 ALA B N 1
ATOM 4320 C CA . ALA B 1 272 ? 11.898 -24.203 4.258 1 98.75 272 ALA B CA 1
ATOM 4321 C C . ALA B 1 272 ? 12.203 -23.125 3.221 1 98.75 272 ALA B C 1
ATOM 4323 O O . ALA B 1 272 ? 12.094 -23.359 2.018 1 98.75 272 ALA B O 1
ATOM 4324 N N . GLN B 1 273 ? 12.547 -21.922 3.691 1 98.69 273 GLN B N 1
ATOM 4325 C CA . GLN B 1 273 ? 12.906 -20.844 2.77 1 98.69 273 GLN B CA 1
ATOM 4326 C C . GLN B 1 273 ? 14.141 -21.219 1.951 1 98.69 273 GLN B C 1
ATOM 4328 O O . GLN B 1 273 ? 14.195 -20.953 0.75 1 98.69 273 GLN B O 1
ATOM 4333 N N . GLU B 1 274 ? 15.102 -21.781 2.6 1 98.69 274 GLU B N 1
ATOM 4334 C CA . GLU B 1 274 ? 16.312 -22.203 1.892 1 98.69 274 GLU B CA 1
ATOM 4335 C C . GLU B 1 274 ? 15.992 -23.281 0.857 1 98.69 274 GLU B C 1
ATOM 4337 O O . GLU B 1 274 ? 16.531 -23.266 -0.25 1 98.69 274 GLU B O 1
ATOM 4342 N N . TRP B 1 275 ? 15.172 -24.219 1.267 1 98.88 275 TRP B N 1
ATOM 4343 C CA . TRP B 1 275 ? 14.734 -25.234 0.322 1 98.88 275 TRP B CA 1
ATOM 4344 C C . TRP B 1 275 ? 14.078 -24.609 -0.9 1 98.88 275 TRP B C 1
ATOM 4346 O O . TRP B 1 275 ? 14.43 -24.938 -2.037 1 98.88 275 TRP B O 1
ATOM 4356 N N . LEU B 1 276 ? 13.133 -23.719 -0.663 1 98.88 276 LEU B N 1
ATOM 4357 C CA . LEU B 1 276 ? 12.422 -23.016 -1.726 1 98.88 276 LEU B CA 1
ATOM 4358 C C . LEU B 1 276 ? 13.391 -22.25 -2.627 1 98.88 276 LEU B C 1
ATOM 4360 O O . LEU B 1 276 ? 13.305 -22.344 -3.854 1 98.88 276 LEU B O 1
ATOM 4364 N N . ALA B 1 277 ? 14.32 -21.5 -1.999 1 98.81 277 ALA B N 1
ATOM 4365 C CA . ALA B 1 277 ? 15.297 -20.75 -2.771 1 98.81 277 ALA B CA 1
ATOM 4366 C C . ALA B 1 277 ? 16.109 -21.672 -3.678 1 98.81 277 ALA B C 1
ATOM 4368 O O . ALA B 1 277 ? 16.328 -21.359 -4.852 1 98.81 277 ALA B O 1
ATOM 4369 N N . GLY B 1 278 ? 16.562 -22.781 -3.111 1 98.69 278 GLY B N 1
ATOM 4370 C CA . GLY B 1 278 ? 17.297 -23.75 -3.916 1 98.69 278 GLY B CA 1
ATOM 4371 C C . GLY B 1 278 ? 16.516 -24.234 -5.117 1 98.69 278 GLY B C 1
ATOM 4372 O O . GLY B 1 278 ? 17.047 -24.344 -6.219 1 98.69 278 GLY B O 1
ATOM 4373 N N . ARG B 1 279 ? 15.25 -24.562 -4.891 1 98.75 279 ARG B N 1
ATOM 4374 C CA . ARG B 1 279 ? 14.367 -25.016 -5.953 1 98.75 279 ARG B CA 1
ATOM 4375 C C . ARG B 1 279 ? 14.188 -23.953 -7.027 1 98.75 279 ARG B C 1
ATOM 4377 O O . ARG B 1 279 ? 14.188 -24.266 -8.219 1 98.75 279 ARG B O 1
ATOM 4384 N N . VAL B 1 280 ? 14 -22.688 -6.641 1 98.88 280 VAL B N 1
ATOM 4385 C CA . VAL B 1 280 ? 13.859 -21.562 -7.559 1 98.88 280 VAL B CA 1
ATOM 4386 C C . VAL B 1 280 ? 15.125 -21.422 -8.406 1 98.88 280 VAL B C 1
ATOM 4388 O O . VAL B 1 280 ? 15.047 -21.234 -9.625 1 98.88 280 VAL B O 1
ATOM 4391 N N . MET B 1 281 ? 16.359 -21.562 -7.785 1 98.56 281 MET B N 1
ATOM 4392 C CA . MET B 1 281 ? 17.625 -21.469 -8.516 1 98.56 281 MET B CA 1
ATOM 4393 C C . MET B 1 281 ? 17.719 -22.547 -9.586 1 98.56 281 MET B C 1
ATOM 4395 O O . MET B 1 281 ? 18.125 -22.266 -10.719 1 98.56 281 MET B O 1
ATOM 4399 N N . GLU B 1 282 ? 17.297 -23.719 -9.195 1 98.62 282 GLU B N 1
ATOM 4400 C CA . GLU B 1 282 ? 17.328 -24.828 -10.141 1 98.62 282 GLU B CA 1
ATOM 4401 C C . GLU B 1 282 ? 16.391 -24.562 -11.328 1 98.62 282 GLU B C 1
ATOM 4403 O O . GLU B 1 282 ? 16.766 -24.797 -12.477 1 98.62 282 GLU B O 1
ATOM 4408 N N . PHE B 1 283 ? 15.25 -24.109 -11.07 1 98.88 283 PHE B N 1
ATOM 4409 C CA . PHE B 1 283 ? 14.234 -23.875 -12.094 1 98.88 283 PHE B CA 1
ATOM 4410 C C . PHE B 1 283 ? 14.703 -22.797 -13.078 1 98.88 283 PHE B C 1
ATOM 4412 O O . PHE B 1 283 ? 14.664 -23 -14.289 1 98.88 283 PHE B O 1
ATOM 4419 N N . ILE B 1 284 ? 15.195 -21.625 -12.547 1 98.56 284 ILE B N 1
ATOM 4420 C CA . ILE B 1 284 ? 15.492 -20.484 -13.406 1 98.56 284 ILE B CA 1
ATOM 4421 C C . ILE B 1 284 ? 16.703 -20.797 -14.273 1 98.56 284 ILE B C 1
ATOM 4423 O O . ILE B 1 284 ? 16.906 -20.203 -15.328 1 98.56 284 ILE B O 1
ATOM 4427 N N . GLN B 1 285 ? 17.5 -21.766 -13.852 1 97.69 285 GLN B N 1
ATOM 4428 C CA . GLN B 1 285 ? 18.656 -22.188 -14.641 1 97.69 285 GLN B CA 1
ATOM 4429 C C . GLN B 1 285 ? 18.234 -23.062 -15.82 1 97.69 285 GLN B C 1
ATOM 4431 O O . GLN B 1 285 ? 19.016 -23.297 -16.734 1 97.69 285 GLN B O 1
ATOM 4436 N N . GLN B 1 286 ? 17.031 -23.531 -15.742 1 97.25 286 GLN B N 1
ATOM 4437 C CA . GLN B 1 286 ? 16.547 -24.422 -16.797 1 97.25 286 GLN B CA 1
ATOM 4438 C C . GLN B 1 286 ? 15.609 -23.672 -17.75 1 97.25 286 GLN B C 1
ATOM 4440 O O . GLN B 1 286 ? 15.031 -24.266 -18.656 1 97.25 286 GLN B O 1
ATOM 4445 N N . ILE B 1 287 ? 15.406 -22.375 -17.562 1 94.12 287 ILE B N 1
ATOM 4446 C CA . ILE B 1 287 ? 14.539 -21.547 -18.391 1 94.12 287 ILE B CA 1
ATOM 4447 C C . ILE B 1 287 ? 15.367 -20.812 -19.438 1 94.12 287 ILE B C 1
ATOM 4449 O O . ILE B 1 287 ? 16.484 -20.359 -19.141 1 94.12 287 ILE B O 1
#

pLDDT: mean 96.77, std 4.67, range [44.28, 98.94]

Solvent-accessible surface area (backbone atoms only — not comparable to full-atom values): 29343 Å² total; per-residue (Å²): 128,61,61,72,67,46,67,33,35,38,37,43,44,76,49,88,36,82,67,24,41,32,38,37,31,58,42,90,34,53,19,35,37,40,37,36,53,27,82,59,22,36,65,80,53,58,67,41,59,55,48,33,20,50,50,30,47,76,67,69,45,64,36,23,35,31,31,48,53,47,71,35,31,31,67,28,45,24,68,40,50,65,68,57,47,36,53,39,51,38,30,50,48,51,51,42,46,71,76,58,39,71,46,36,31,45,33,11,28,33,53,14,22,49,38,51,60,58,34,54,77,48,74,89,58,69,64,57,26,38,35,26,36,26,61,55,24,56,32,62,28,50,57,74,71,40,56,72,66,51,49,51,53,29,48,52,47,21,51,51,33,39,76,70,72,37,30,82,39,60,51,61,67,92,50,47,54,81,86,59,86,59,71,30,12,15,45,34,45,33,20,43,55,31,91,78,21,86,56,54,75,46,48,90,84,58,54,68,68,57,51,42,55,58,55,60,48,47,85,40,48,29,33,46,32,40,32,63,52,24,81,53,48,62,83,86,60,57,63,62,60,50,51,52,51,48,41,71,65,18,88,35,39,36,88,84,37,42,64,39,68,80,7,34,59,73,28,76,38,69,68,29,24,50,52,51,31,52,53,51,55,56,50,61,70,72,98,127,62,61,73,68,45,65,32,35,38,37,44,45,76,49,88,37,82,68,22,42,32,36,37,30,59,42,89,33,54,20,36,37,41,38,37,51,27,82,58,23,35,65,81,53,59,65,41,58,57,48,34,20,50,49,31,48,77,66,68,45,62,35,22,35,31,31,47,52,48,73,36,30,32,67,27,45,24,69,41,49,62,68,57,47,37,52,40,52,38,31,49,48,51,52,42,47,71,76,59,38,72,45,37,31,43,32,12,29,32,53,13,23,48,39,53,60,58,34,53,75,49,74,90,55,71,64,56,28,37,34,26,37,26,60,54,22,56,31,62,29,49,58,74,72,37,56,70,66,52,49,51,53,28,48,52,47,21,51,52,33,38,74,71,72,36,28,83,38,60,50,62,67,91,49,47,55,82,88,59,85,58,70,29,13,14,43,33,45,32,20,44,56,32,90,78,20,86,54,55,76,47,47,88,83,58,53,66,69,57,52,44,56,55,54,60,50,46,85,40,48,30,33,46,32,40,33,63,52,24,80,54,47,62,83,85,60,57,62,60,60,52,50,51,52,48,41,72,64,18,87,35,38,36,87,84,37,41,64,40,66,78,7,35,60,73,28,76,38,68,69,30,24,52,52,50,31,52,51,51,54,55,52,61,71,73,97

Secondary structure (DSSP, 8-state):
-PPPPEEEEEEE---SSTT-EEEEESS--SEEEEEE--TT--TT--THHHHHHHHHHHTT-SEEEEEE--TTTGGGGGG--HHHHHHHHHHHHHHHHHTT---EEEEEETHHHHHHHHHTT--SS--SEEEEES---HHHHHHHHS-HHHHHHHHHHHHHHHHTT-TTSBPPGGGS-TT--S--BHHHHHHHHSTT-TT-SS-TTS-HHHHHHHHTT--S-EEEEEETT-TTS-TT--HHHHHHHHHHH-TTB-TT-EEETT--TT--SHHHHHHHHHHHHHHHTT-/-PPPPEEEEEEE---SSTT-EEEEESS--SEEEEEE--TT--TT--THHHHHHHHHHHTT-SEEEEEE--TTTGGGGGG--HHHHHHHHHHHHHHHHHTT---EEEEEETHHHHHHHHHTT--SS--SEEEEES---HHHHHHHHS-HHHHHHHHHHHHHHHHTT-TTSBPPGGGS-TT--S--BHHHHHHHHSTT-TT-SS-TTS-HHHHHHHHTT--S-EEEEEETT-TTS-TT--HHHHHHHHHHH-TTB-TT-EEETT--TT--SHHHHHHHHHHHHHHHTT-